Protein AF-A0A413FLZ4-F1 (afdb_monomer)

Foldseek 3Di:
DAEAEDAAPPCCVPPNGLPLLVVLSVLLRVLCVPPDFAPAAAYEAEHEHQDDPVCVVVPVDDWDWDADDRNNYIYTYHYFPNVCCNPWASLSVNVSSLVSVLVSQVVSVPVSVGNSVVVVVSSCQQQDVFDFAGAQWKKWAALPQLCWIWIKHFNDADDFKTKIWTWPDTHNDYDALVCSVVIAFDFDDPQPGDRHTHMEMERDRTHFPRIDTRDGDHDNDDDDDPHYDHDDDSCVSVVRRVLRVPDDPVLSVVSNVQLPDQDWDQFLNDIDGLLDAEAEPVRCVSNVLDDQCVSNSNHQEYAYEEQNQCVLVNQQPPLNNAEYEYYHNVDQEAANERHNYAYYADEQVNHQEYEDYANHAEDEYEHQHDQNHAYHYPLVDAHAYEYECLHHDPVSCQVNLASHHYAEYHYEAAAEDELLSCCVRHLAHQYYAYAYLQHEYPPLLSNLSNQNHAEYYYHNYENDALVSLVSVVSRPRHAYYYYYQYAQRNLVNCCVVCVNHHSYDYHFNHAYPVNCVLPVPPLLSNLCRDPLRDNVLSVLLSVLLVVLLVQLLVDDDPVSLLVSLLVLLVSVQVSCVVRVNSCDPVNVVSSLVSQLVSCVPRPVVNHPQDSVNSSVSSVVRHDPD

Sequence (625 aa):
MELNVNSPAYFTQQFGVDDEVYRMCWETREFLRDKEYSEVLRVIGILPVAAPEELFENGTWSEKVRFLNHQAVAAVRVKLDYERYRDGSSTTRVHMMREAILQAGKRVKTRGKFAYGDFERDLHGFWGDSPVPVVGGVYSMYVEELGKYGAYQVLEAGRDSVLYVVLDCLDDEPPKREELDGLKPLCQERFRYHRRPDMKYISSGRIPRDYTLIGVCPPVINSRCSVFAGDWQDGREYVYEHSWSQGDSQQRAEYKQFINSGDSVRVGGEYFRKNYGGLNMHLYRAAGGNLPVSLFPCLTFVEIEGPCPEVVGWIKGRSLIRTFRWKAPETEVLDFRGTGLCFLELDGTGVKKIFLPDGVQRLSLSGVPDPELQIAGPLERELDIELSLDSSGFEDWGTAMAGLRVRRLRLTGVRELDLAAVAGLFGEITVLSIQGMPGFLVNFEGLKQMKRLRTLSFGDLFGYGEKETEVLERLPELRQLWMDSVPREAGMAVKKRFKNRLDSLEVRKLRALEWMKENLDNPFRHWDGSDFVPRAAFKSASAQYVKTKKRLRQARVKDEIESTVRDYGECFNRLNRKYEDFIETVEREDVFRALEQLYREELEGKSSVDLEEFLGILDDVRDDW

Radius of gyration: 29.95 Å; Cα contacts (8 Å, |Δi|>4): 1228; chains: 1; bounding box: 70×62×84 Å

Structure (mmCIF, N/CA/C/O backbone):
data_AF-A0A413FLZ4-F1
#
_entry.id   AF-A0A413FLZ4-F1
#
loop_
_atom_site.group_PDB
_atom_site.id
_atom_site.type_symbol
_atom_site.label_atom_id
_atom_site.label_alt_id
_atom_site.label_comp_id
_atom_site.label_asym_id
_atom_site.label_entity_id
_atom_site.label_seq_id
_atom_site.pdbx_PDB_ins_code
_atom_site.Cartn_x
_atom_site.Cartn_y
_atom_site.Cartn_z
_atom_site.occupancy
_atom_site.B_iso_or_equiv
_atom_site.auth_seq_id
_atom_site.auth_comp_id
_atom_site.auth_asym_id
_atom_site.auth_atom_id
_atom_site.pdbx_PDB_model_num
ATOM 1 N N . MET A 1 1 ? -20.448 22.124 27.076 1.00 93.38 1 MET A N 1
ATOM 2 C CA . MET A 1 1 ? -20.824 21.252 28.211 1.00 93.38 1 MET A CA 1
ATOM 3 C C . MET A 1 1 ? -19.555 20.958 28.972 1.00 93.38 1 MET A C 1
ATOM 5 O O . MET A 1 1 ? -18.579 20.541 28.362 1.00 93.38 1 MET A O 1
ATOM 9 N N . GLU A 1 2 ? -19.531 21.195 30.278 1.00 94.56 2 GLU A N 1
ATOM 10 C CA . GLU A 1 2 ? -18.328 20.951 31.072 1.00 94.56 2 GLU A CA 1
ATOM 11 C C . GLU A 1 2 ? -18.325 19.515 31.610 1.00 94.56 2 GLU A C 1
ATOM 13 O O . GLU A 1 2 ? -19.176 19.134 32.416 1.00 94.56 2 GLU A O 1
ATOM 18 N N . LEU A 1 3 ? -17.366 18.707 31.158 1.00 96.25 3 LEU A N 1
ATOM 19 C CA . LEU A 1 3 ? -17.165 17.342 31.637 1.00 96.25 3 LEU A CA 1
ATOM 20 C C . 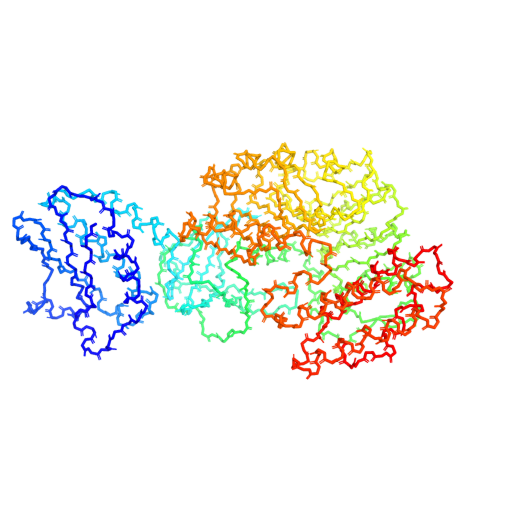LEU A 1 3 ? -15.930 17.290 32.542 1.00 96.25 3 LEU A C 1
ATOM 22 O O . LEU A 1 3 ? -14.823 17.582 32.098 1.00 96.25 3 LEU A O 1
ATOM 26 N N . ASN A 1 4 ? -16.116 16.872 33.791 1.00 95.06 4 ASN A N 1
ATOM 27 C CA . ASN A 1 4 ? -15.042 16.724 34.770 1.00 95.06 4 ASN A CA 1
ATOM 28 C C . ASN A 1 4 ? -14.947 15.257 35.194 1.00 95.06 4 ASN A C 1
ATOM 30 O O . ASN A 1 4 ? -15.757 14.791 35.990 1.00 95.06 4 ASN A O 1
ATOM 34 N N . VAL A 1 5 ? -13.975 14.521 34.655 1.00 94.94 5 VAL A N 1
ATOM 35 C CA . VAL A 1 5 ? -13.764 13.099 34.964 1.00 94.94 5 VAL A CA 1
ATOM 36 C C . VAL A 1 5 ? -12.555 12.956 35.880 1.00 94.94 5 VAL A C 1
ATOM 38 O O . VAL A 1 5 ? -11.453 13.359 35.520 1.00 94.94 5 VAL A O 1
ATOM 41 N N . ASN A 1 6 ? -12.764 12.393 37.067 1.00 92.00 6 ASN A N 1
ATOM 42 C CA . ASN A 1 6 ? -11.680 12.072 37.992 1.00 92.00 6 ASN A CA 1
ATOM 43 C C . ASN A 1 6 ? -11.007 10.752 37.603 1.00 92.00 6 ASN A C 1
ATOM 45 O O . ASN A 1 6 ? -11.645 9.873 37.020 1.00 92.00 6 ASN A O 1
ATOM 49 N N . SER A 1 7 ? -9.748 10.572 38.008 1.00 88.00 7 SER A N 1
ATOM 50 C CA . SER A 1 7 ? -9.109 9.255 37.966 1.00 88.00 7 SER A CA 1
ATOM 51 C C . SER A 1 7 ? -9.900 8.248 38.819 1.00 88.00 7 SER A C 1
ATOM 53 O O . SER A 1 7 ? -10.482 8.650 39.837 1.00 88.00 7 SER A O 1
ATOM 55 N N . PRO A 1 8 ? -9.942 6.957 38.441 1.00 91.06 8 PRO A N 1
ATOM 56 C CA . PRO A 1 8 ? -10.700 5.956 39.181 1.00 91.06 8 PRO A CA 1
ATOM 57 C C . PRO A 1 8 ? -10.296 5.885 40.653 1.00 91.06 8 PRO A C 1
ATOM 59 O O . PRO A 1 8 ? -9.151 5.587 41.003 1.00 91.06 8 PRO A O 1
ATOM 62 N N . ALA A 1 9 ? -11.266 6.148 41.527 1.00 85.75 9 ALA A N 1
ATOM 63 C CA . ALA A 1 9 ? -11.084 6.055 42.965 1.00 85.75 9 ALA A CA 1
ATOM 64 C C . ALA A 1 9 ? -10.689 4.629 43.371 1.00 85.75 9 ALA A C 1
ATOM 66 O O . ALA A 1 9 ? -11.015 3.669 42.672 1.00 85.75 9 ALA A O 1
ATOM 67 N N . TYR A 1 10 ? -10.027 4.511 44.525 1.00 91.44 10 TYR A N 1
ATOM 68 C CA . TYR A 1 10 ? -9.358 3.301 45.013 1.00 91.44 10 TYR A CA 1
ATOM 69 C C . TYR A 1 10 ? -8.155 2.886 44.156 1.00 91.44 10 TYR A C 1
ATOM 71 O O . TYR A 1 10 ? -7.034 2.991 44.643 1.00 91.44 10 TYR A O 1
ATOM 79 N N . PHE A 1 11 ? -8.343 2.518 42.884 1.00 91.25 11 PHE A N 1
ATOM 80 C CA . PHE A 1 11 ? -7.243 2.093 42.007 1.00 91.25 11 PHE A CA 1
ATOM 81 C C . PHE A 1 11 ? -6.107 3.122 41.952 1.00 91.25 11 PHE A C 1
ATOM 83 O O . PHE A 1 11 ? -4.957 2.782 42.219 1.00 91.25 11 PHE A O 1
ATOM 90 N N . THR A 1 12 ? -6.415 4.398 41.698 1.00 88.81 12 THR A N 1
ATOM 91 C CA . THR A 1 12 ? -5.381 5.439 41.597 1.00 88.81 12 THR A CA 1
ATOM 92 C C . THR A 1 12 ? -4.619 5.672 42.900 1.00 88.81 12 THR A C 1
ATOM 94 O O . THR A 1 12 ? -3.453 6.051 42.865 1.00 88.81 12 THR A O 1
ATOM 97 N N . GLN A 1 13 ? -5.238 5.415 44.054 1.00 88.31 13 GLN A N 1
ATOM 98 C CA . GLN A 1 13 ? -4.551 5.521 45.345 1.00 88.31 13 GLN A CA 1
ATOM 99 C C . GLN A 1 13 ? -3.530 4.396 45.545 1.00 88.31 13 GLN A C 1
ATOM 101 O O . GLN A 1 13 ? -2.548 4.598 46.250 1.00 88.31 13 GLN A O 1
ATOM 106 N N . GLN A 1 14 ? -3.765 3.233 44.933 1.00 88.31 14 GLN A N 1
ATOM 107 C CA . GLN A 1 14 ? -2.905 2.057 45.057 1.00 88.31 14 GLN A CA 1
ATOM 108 C C . GLN A 1 14 ? -1.819 2.009 43.972 1.00 88.31 14 GLN A C 1
ATOM 110 O O . GLN A 1 14 ? -0.683 1.648 44.258 1.00 88.31 14 GLN A O 1
ATOM 115 N N . PHE A 1 15 ? -2.158 2.382 42.733 1.00 88.44 15 PHE A N 1
ATOM 116 C CA . PHE A 1 15 ? -1.319 2.142 41.550 1.00 88.44 15 PHE A CA 1
ATOM 117 C C . PHE A 1 15 ? -0.921 3.415 40.786 1.00 88.44 15 PHE A C 1
ATOM 119 O O . PHE A 1 15 ? -0.176 3.335 39.815 1.00 88.44 15 PHE A O 1
ATOM 126 N N . GLY A 1 16 ? -1.391 4.591 41.212 1.00 88.25 16 GLY A N 1
ATOM 127 C CA . GLY A 1 16 ? -1.118 5.860 40.537 1.00 88.25 16 GLY A CA 1
ATOM 128 C C . GLY A 1 16 ? -2.063 6.170 39.370 1.00 88.25 16 GLY A C 1
ATOM 129 O O . GLY A 1 16 ? -3.119 5.556 39.192 1.00 88.25 16 GLY A O 1
ATOM 130 N N . VAL A 1 17 ? -1.722 7.210 38.608 1.00 86.69 17 VAL A N 1
ATOM 131 C CA . VAL A 1 17 ? -2.521 7.684 37.468 1.00 86.69 17 VAL A CA 1
ATOM 132 C C . VAL A 1 17 ? -2.043 6.999 36.192 1.00 86.69 17 VAL A C 1
ATOM 134 O O . VAL A 1 17 ? -0.846 6.911 35.946 1.00 86.69 17 VAL A O 1
ATOM 137 N N . ASP A 1 18 ? -2.991 6.538 35.379 1.00 84.88 18 ASP A N 1
ATOM 138 C CA . ASP A 1 18 ? -2.716 6.082 34.019 1.00 84.88 18 ASP A CA 1
ATOM 139 C C . ASP A 1 18 ? -2.766 7.295 33.070 1.00 84.88 18 ASP A C 1
ATOM 141 O O . ASP A 1 18 ? -3.820 7.919 32.896 1.00 84.88 18 ASP A O 1
ATOM 145 N N . ASP A 1 19 ? -1.615 7.656 32.497 1.00 83.19 19 ASP A N 1
ATOM 146 C CA . ASP A 1 19 ? -1.460 8.848 31.654 1.00 83.19 19 ASP A CA 1
ATOM 147 C C . ASP A 1 19 ? -2.318 8.798 30.381 1.00 83.19 19 ASP A C 1
ATOM 149 O O . ASP A 1 19 ? -2.762 9.845 29.896 1.00 83.19 19 ASP A O 1
ATOM 153 N N . GLU A 1 20 ? -2.585 7.607 29.833 1.00 77.69 20 GLU A N 1
ATOM 154 C CA . GLU A 1 20 ? -3.438 7.459 28.649 1.00 77.69 20 GLU A CA 1
ATOM 155 C C . GLU A 1 20 ? -4.899 7.723 28.993 1.00 77.69 20 GLU A C 1
ATOM 157 O O . GLU A 1 20 ? -5.594 8.447 28.274 1.00 77.69 20 GLU A O 1
ATOM 162 N N . VAL A 1 21 ? -5.353 7.199 30.133 1.00 87.81 21 VAL A N 1
ATOM 163 C CA . VAL A 1 21 ? -6.700 7.459 30.653 1.00 87.81 21 VAL A CA 1
ATOM 164 C C . VAL A 1 21 ? -6.886 8.944 30.942 1.00 87.81 21 VAL A C 1
ATOM 166 O O . VAL A 1 21 ? -7.900 9.524 30.539 1.00 87.81 21 VAL A O 1
ATOM 169 N N . TYR A 1 22 ? -5.908 9.571 31.602 1.00 87.75 22 TYR A N 1
ATOM 170 C CA . TYR A 1 22 ? -5.938 11.002 31.894 1.00 87.75 22 TYR A CA 1
ATOM 171 C C . TYR A 1 22 ? -6.033 11.830 30.608 1.00 87.75 22 TYR A C 1
ATOM 173 O O . TYR A 1 22 ? -6.911 12.689 30.485 1.00 87.75 22 TYR A O 1
ATOM 181 N N . ARG A 1 23 ? -5.179 11.535 29.619 1.00 82.75 23 ARG A N 1
ATOM 182 C CA . ARG A 1 23 ? -5.172 12.230 28.327 1.00 82.75 23 ARG A CA 1
ATOM 183 C C . ARG A 1 23 ? -6.494 12.065 27.585 1.00 82.75 23 ARG A C 1
ATOM 185 O O . ARG A 1 23 ? -7.047 13.062 27.136 1.00 82.75 23 ARG A O 1
ATOM 192 N N . MET A 1 24 ? -7.037 10.849 27.514 1.00 89.69 24 MET A N 1
ATOM 193 C CA . MET A 1 24 ? -8.328 10.599 26.867 1.00 89.69 24 MET A CA 1
ATOM 194 C C . MET A 1 24 ? -9.462 11.389 27.533 1.00 89.69 24 MET A C 1
ATOM 196 O O . MET A 1 24 ? -10.275 12.006 26.840 1.00 89.69 24 MET A O 1
ATOM 200 N N . CYS A 1 25 ? -9.507 11.429 28.869 1.00 92.56 25 CYS A N 1
ATOM 201 C CA . CYS A 1 25 ? -10.508 12.209 29.598 1.00 92.56 25 CYS A CA 1
ATOM 202 C C . CYS A 1 25 ? -10.364 13.714 29.330 1.00 92.56 25 CYS A C 1
ATOM 204 O O . CYS A 1 25 ? -11.368 14.404 29.145 1.00 92.56 25 CYS A O 1
ATOM 206 N N . TRP A 1 26 ? -9.126 14.217 29.270 1.00 89.50 26 TRP A N 1
ATOM 207 C CA . TRP A 1 26 ? -8.838 15.614 28.950 1.00 89.50 26 TRP A CA 1
ATOM 208 C C . TRP A 1 26 ? -9.267 15.979 27.523 1.00 89.50 26 TRP A C 1
ATOM 210 O O . TRP A 1 26 ? -10.001 16.944 27.331 1.00 89.50 26 TRP A O 1
ATOM 220 N N . GLU A 1 27 ? -8.900 15.171 26.528 1.00 86.38 27 GLU A N 1
ATOM 221 C CA . GLU A 1 27 ? -9.298 15.385 25.131 1.00 86.38 27 GLU A CA 1
ATOM 222 C C . GLU A 1 27 ? -10.823 15.351 24.960 1.00 86.38 27 GLU A C 1
ATOM 224 O O . GLU A 1 27 ? -11.392 16.177 24.246 1.00 86.38 27 GLU A O 1
ATOM 229 N N . THR A 1 28 ? -11.495 14.433 25.662 1.00 91.00 28 THR A N 1
ATOM 230 C CA . THR A 1 28 ? -12.962 14.331 25.674 1.00 91.00 28 THR A CA 1
ATOM 231 C C . THR A 1 28 ? -13.602 15.584 26.265 1.00 91.00 28 THR A C 1
ATOM 233 O O . THR A 1 28 ? -14.571 16.108 25.715 1.00 91.00 28 THR A O 1
ATOM 236 N N . ARG A 1 29 ? -13.057 16.096 27.373 1.00 93.06 29 ARG A N 1
ATOM 237 C CA . ARG A 1 29 ? -13.513 17.349 27.982 1.00 93.06 29 ARG A CA 1
ATOM 238 C C . ARG A 1 29 ? -13.386 18.517 27.009 1.00 93.06 29 ARG A C 1
ATOM 240 O O . ARG A 1 29 ? -14.351 19.264 26.854 1.00 93.06 29 ARG A O 1
ATOM 247 N N . GLU A 1 30 ? -12.229 18.678 26.371 1.00 90.75 30 GLU A N 1
ATOM 248 C CA . GLU A 1 30 ? -12.008 19.786 25.437 1.00 90.75 30 GLU A CA 1
ATOM 249 C C . GLU A 1 30 ? -12.946 19.697 24.229 1.00 90.75 30 GLU A C 1
ATOM 251 O O . GLU A 1 30 ? -13.525 20.705 23.832 1.00 90.75 30 GLU A O 1
ATOM 256 N N . PHE A 1 31 ? -13.197 18.494 23.703 1.00 90.81 31 PHE A N 1
ATOM 257 C CA . PHE A 1 31 ? -14.154 18.292 22.612 1.00 90.81 31 PHE A CA 1
ATOM 258 C C . PHE A 1 31 ? -15.591 18.714 22.964 1.00 90.81 31 PHE A C 1
ATOM 260 O O . PHE A 1 31 ? -16.306 19.264 22.125 1.00 90.81 31 PHE A O 1
ATOM 267 N N . LEU A 1 32 ? -16.035 18.458 24.196 1.00 93.94 32 LEU A N 1
ATOM 268 C CA . LEU A 1 32 ? -17.404 18.753 24.634 1.00 93.94 32 LEU A CA 1
ATOM 269 C C . LEU A 1 32 ? -17.610 20.202 25.090 1.00 93.94 32 LEU A C 1
ATOM 271 O O . LEU A 1 32 ? -18.759 20.624 25.275 1.00 93.94 32 LEU A O 1
ATOM 275 N N . ARG A 1 33 ? -16.525 20.956 25.299 1.00 90.94 33 ARG A N 1
ATOM 276 C CA . ARG A 1 33 ? -16.537 22.275 25.942 1.00 90.94 33 ARG A CA 1
ATOM 277 C C . ARG A 1 33 ? -17.532 23.235 25.293 1.00 90.94 33 ARG A C 1
ATOM 279 O O . ARG A 1 33 ? -18.363 23.801 26.006 1.00 90.94 33 ARG A O 1
ATOM 286 N N . ASP A 1 34 ? -17.537 23.287 23.965 1.00 88.50 34 ASP A N 1
ATOM 287 C CA . ASP A 1 34 ? -18.352 24.217 23.171 1.00 88.50 34 ASP A CA 1
ATOM 288 C C . ASP A 1 34 ? -19.697 23.626 22.711 1.00 88.50 34 ASP A C 1
ATOM 290 O O . ASP A 1 34 ? -20.427 24.247 21.944 1.00 88.50 34 ASP A O 1
ATOM 294 N N . LYS A 1 35 ? -20.044 22.420 23.176 1.00 92.69 35 LYS A N 1
ATOM 295 C CA . LYS A 1 35 ? -21.278 21.718 22.793 1.00 92.69 35 LYS A CA 1
ATOM 296 C C . LYS A 1 35 ? -22.372 21.855 23.843 1.00 92.69 35 LYS A C 1
ATOM 298 O O . LYS A 1 35 ? -22.097 21.792 25.042 1.00 92.69 35 LYS A O 1
ATOM 303 N N . GLU A 1 36 ? -23.622 21.983 23.421 1.00 94.12 36 GLU A N 1
ATOM 304 C CA . GLU A 1 36 ? -24.771 22.090 24.321 1.00 94.12 36 GLU A CA 1
ATOM 305 C C . GLU A 1 36 ? -25.688 20.872 24.177 1.00 94.12 36 GLU A C 1
ATOM 307 O O . GLU A 1 36 ? -26.080 20.505 23.075 1.00 94.12 36 GLU A O 1
ATOM 312 N N . TYR A 1 37 ? -26.012 20.234 25.306 1.00 95.75 37 TYR A N 1
ATOM 313 C CA . TYR A 1 37 ? -26.855 19.028 25.354 1.00 95.75 37 TYR A CA 1
ATOM 314 C C . TYR A 1 37 ? -28.018 19.159 26.347 1.00 95.75 37 TYR A C 1
ATOM 316 O O . TYR A 1 37 ? -28.747 18.200 26.580 1.00 95.75 37 TYR A O 1
ATOM 324 N N . SER A 1 38 ? -28.163 20.302 27.013 1.00 94.56 38 SER A N 1
ATOM 325 C CA . SER A 1 38 ? -29.253 20.590 27.946 1.00 94.56 38 SER A CA 1
ATOM 326 C C . SER A 1 38 ? -29.300 22.089 28.197 1.00 94.56 38 SER A C 1
ATOM 328 O O . SER A 1 38 ? -28.262 22.697 28.435 1.00 94.56 38 SER A O 1
ATOM 330 N N . GLU A 1 39 ? -30.505 22.651 28.243 1.00 92.25 39 GLU A N 1
ATOM 331 C CA . GLU A 1 39 ? -30.732 24.049 28.636 1.00 92.25 39 GLU A CA 1
ATOM 332 C C . GLU A 1 39 ? -30.510 24.281 30.146 1.00 92.25 39 GLU A C 1
ATOM 334 O O . GLU A 1 39 ? -30.408 25.418 30.611 1.00 92.25 39 GLU A O 1
ATOM 339 N N . VAL A 1 40 ? -30.474 23.204 30.945 1.00 92.81 40 VAL A N 1
ATOM 340 C CA . VAL A 1 40 ? -30.409 23.263 32.415 1.00 92.81 40 VAL A CA 1
ATOM 341 C C . VAL A 1 40 ? -29.073 22.741 32.934 1.00 92.81 40 VAL A C 1
ATOM 343 O O . VAL A 1 40 ? -28.397 23.424 33.701 1.00 92.81 40 VAL A O 1
ATOM 346 N N . LEU A 1 41 ? -28.690 21.528 32.534 1.00 95.12 41 LEU A N 1
ATOM 347 C CA . LEU A 1 41 ? -27.482 20.859 33.007 1.00 95.12 41 LEU A CA 1
ATOM 348 C C . LEU A 1 41 ? -26.259 21.394 32.258 1.00 95.12 41 LEU A C 1
ATOM 350 O O . LEU A 1 41 ? -26.162 21.248 31.044 1.00 95.12 41 LEU A O 1
ATOM 354 N N . ARG A 1 42 ? -25.301 21.969 32.990 1.00 94.69 42 ARG A N 1
ATOM 355 C CA . ARG A 1 42 ? -24.090 22.586 32.422 1.00 94.69 42 ARG A CA 1
ATOM 356 C C . ARG A 1 42 ? -22.820 21.788 32.688 1.00 94.69 42 ARG A C 1
ATOM 358 O O . ARG A 1 42 ? -21.896 21.846 31.877 1.00 94.69 42 ARG A O 1
ATOM 365 N N . VAL A 1 43 ? -22.776 21.079 33.818 1.00 96.19 43 VAL A N 1
ATOM 366 C CA . VAL A 1 43 ? -21.589 20.353 34.286 1.00 96.19 43 VAL A CA 1
ATOM 367 C C . VAL A 1 43 ? -21.940 18.915 34.649 1.00 96.19 43 VAL A C 1
ATOM 369 O O . VAL A 1 43 ? -22.874 18.676 35.419 1.00 96.19 43 VAL A O 1
ATOM 372 N N . ILE A 1 44 ? -21.144 17.961 34.170 1.00 97.31 44 ILE A N 1
ATOM 373 C CA . ILE A 1 44 ? -21.173 16.565 34.614 1.00 97.31 44 ILE A CA 1
ATOM 374 C C . ILE A 1 44 ? -19.822 16.236 35.252 1.00 97.31 44 ILE A C 1
ATOM 376 O O . ILE A 1 44 ? -18.798 16.159 34.579 1.00 97.31 44 ILE A O 1
ATOM 380 N N . GLY A 1 45 ? -19.825 16.039 36.568 1.00 96.81 45 GLY A N 1
ATOM 381 C CA . GLY A 1 45 ? -18.708 15.487 37.322 1.00 96.81 45 GLY A CA 1
ATOM 382 C C . GLY A 1 45 ? -18.832 13.970 37.422 1.00 96.81 45 GLY A C 1
ATOM 383 O O . GLY A 1 45 ? -19.846 13.472 37.908 1.00 96.81 45 GLY A O 1
ATOM 384 N N . ILE A 1 46 ? -17.811 13.234 36.999 1.00 97.56 46 ILE A N 1
ATOM 385 C CA . ILE A 1 46 ? -17.771 11.772 37.012 1.00 97.56 46 ILE A CA 1
ATOM 386 C C . ILE A 1 46 ? -16.648 11.319 37.941 1.00 97.56 46 ILE A C 1
ATOM 388 O O . ILE A 1 46 ? -15.493 11.709 37.783 1.00 97.56 46 ILE A O 1
ATOM 392 N N . LEU A 1 47 ? -16.993 10.471 38.906 1.00 96.00 47 LEU A N 1
ATOM 393 C CA . LEU A 1 47 ? -16.054 9.738 39.744 1.00 96.00 47 LEU A CA 1
ATOM 394 C C . LEU A 1 47 ? -16.188 8.241 39.424 1.00 96.00 47 LEU A C 1
ATOM 396 O O . LEU A 1 47 ? -17.085 7.586 39.966 1.00 96.00 47 LEU A O 1
ATOM 400 N N . PRO A 1 48 ? -15.335 7.697 38.546 1.00 95.56 48 PRO A N 1
ATOM 401 C CA . PRO A 1 48 ? -15.229 6.259 38.372 1.00 95.56 48 PRO A CA 1
ATOM 402 C C . PRO A 1 48 ? -14.673 5.630 39.653 1.00 95.56 48 PRO A C 1
ATOM 404 O O . PRO A 1 48 ? -13.852 6.235 40.345 1.00 95.56 48 PRO A O 1
ATOM 407 N N . VAL A 1 49 ? -15.111 4.418 39.976 1.00 94.50 49 VAL A N 1
ATOM 408 C CA . VAL A 1 49 ? -14.648 3.669 41.147 1.00 94.50 49 VAL A CA 1
ATOM 409 C C . VAL A 1 49 ? -14.277 2.260 40.701 1.00 94.50 49 VAL A C 1
ATOM 411 O O . VAL A 1 49 ? -15.162 1.459 40.410 1.00 94.50 49 VAL A O 1
ATOM 414 N N . ALA A 1 50 ? -12.977 1.975 40.646 1.00 94.56 50 ALA A N 1
ATOM 415 C CA . ALA A 1 50 ? -12.435 0.639 40.415 1.00 94.56 50 ALA A CA 1
ATOM 416 C C . ALA A 1 50 ? -11.917 0.116 41.758 1.00 94.56 50 ALA A C 1
ATOM 418 O O . ALA A 1 50 ? -10.799 0.438 42.160 1.00 94.56 50 ALA A O 1
ATOM 419 N N . ALA A 1 51 ? -12.760 -0.631 42.471 1.00 93.50 51 ALA A N 1
ATOM 420 C CA . ALA A 1 51 ? -12.480 -1.161 43.804 1.00 93.50 51 ALA A CA 1
ATOM 421 C C . ALA A 1 51 ? -12.986 -2.612 43.934 1.00 93.50 51 ALA A C 1
ATOM 423 O O . ALA A 1 51 ? -13.979 -2.931 43.275 1.00 93.50 51 ALA A O 1
ATOM 424 N N . PRO A 1 52 ? -12.352 -3.459 44.770 1.00 93.06 52 PRO A N 1
ATOM 425 C CA . PRO A 1 52 ? -12.815 -4.817 45.044 1.00 93.06 52 PRO A CA 1
ATOM 426 C C . PRO A 1 52 ? -14.300 -4.870 45.406 1.00 93.06 52 PRO A C 1
ATOM 428 O O . PRO A 1 52 ? -14.826 -3.942 46.034 1.00 93.06 52 PRO A O 1
ATOM 431 N N . GLU A 1 53 ? -14.969 -5.951 45.008 1.00 90.00 53 GLU A N 1
ATOM 432 C CA . GLU A 1 53 ? -16.418 -6.112 45.164 1.00 90.00 53 GLU A CA 1
ATOM 433 C C . GLU A 1 53 ? -16.844 -6.004 46.633 1.00 90.00 53 GLU A C 1
ATOM 435 O O . GLU A 1 53 ? -17.841 -5.353 46.948 1.00 90.00 53 GLU A O 1
ATOM 440 N N . GLU A 1 54 ? -16.017 -6.508 47.550 1.00 91.19 54 GLU A N 1
ATOM 441 C CA . GLU A 1 54 ? -16.272 -6.497 48.991 1.00 91.19 54 GLU A CA 1
ATOM 442 C C . GLU A 1 54 ? -16.436 -5.069 49.538 1.00 91.19 54 GLU A C 1
ATOM 444 O O . GLU A 1 54 ? -17.157 -4.846 50.514 1.00 91.19 54 GLU A O 1
ATOM 449 N N . LEU A 1 55 ? -15.798 -4.071 48.907 1.00 91.19 55 LEU A N 1
ATOM 450 C CA . LEU A 1 55 ? -15.923 -2.660 49.290 1.00 91.19 55 LEU A CA 1
ATOM 451 C C . LEU A 1 55 ? -17.228 -2.015 48.807 1.00 91.19 55 LEU A C 1
ATOM 453 O O . LEU A 1 55 ? -17.633 -0.973 49.328 1.00 91.19 55 LEU A O 1
ATOM 457 N N . PHE A 1 56 ? -17.887 -2.600 47.811 1.00 90.31 56 PHE A N 1
ATOM 458 C CA . PHE A 1 56 ? -19.246 -2.219 47.440 1.00 90.31 56 PHE A CA 1
ATOM 459 C C . PHE A 1 56 ? -20.263 -2.928 48.334 1.00 90.31 56 PHE A C 1
ATOM 461 O O . PHE A 1 56 ? -21.197 -2.287 48.815 1.00 90.31 56 PHE A O 1
ATOM 468 N N . GLU A 1 57 ? -20.048 -4.212 48.626 1.00 88.94 57 GLU A N 1
ATOM 469 C CA . GLU A 1 57 ? -20.917 -5.009 49.501 1.00 88.94 57 GLU A CA 1
ATOM 470 C C . GLU A 1 57 ? -20.973 -4.459 50.931 1.00 88.94 57 GLU A C 1
ATOM 472 O O . GLU A 1 57 ? -22.046 -4.373 51.528 1.00 88.94 57 GLU A O 1
ATOM 477 N N . ASN A 1 58 ? -19.836 -4.008 51.469 1.00 89.94 58 ASN A N 1
ATOM 478 C CA . ASN A 1 58 ? -19.770 -3.407 52.803 1.00 89.94 58 ASN A CA 1
ATOM 479 C C . ASN A 1 58 ? -20.194 -1.921 52.845 1.00 89.94 58 ASN A C 1
ATOM 481 O O . ASN A 1 58 ? -20.136 -1.288 53.901 1.00 89.94 58 ASN A O 1
ATOM 485 N N . GLY A 1 59 ? -20.611 -1.351 51.708 1.00 86.50 59 GLY A N 1
ATOM 486 C CA . GLY A 1 59 ? -21.119 0.017 51.596 1.00 86.50 59 GLY A CA 1
ATOM 487 C C . GLY A 1 59 ? -20.062 1.127 51.595 1.00 86.50 59 GLY A C 1
ATOM 488 O O . GLY A 1 59 ? -20.435 2.305 51.567 1.00 86.50 59 GLY A O 1
ATOM 489 N N . THR A 1 60 ? -18.764 0.798 51.588 1.00 87.69 60 THR A N 1
ATOM 490 C CA . THR A 1 60 ? -17.679 1.793 51.473 1.00 87.69 60 THR A CA 1
ATOM 491 C C . THR A 1 60 ? -17.797 2.583 50.168 1.00 87.69 60 THR A C 1
ATOM 493 O O . THR A 1 60 ? -17.662 3.811 50.155 1.00 87.69 60 THR A O 1
ATOM 496 N N . TRP A 1 61 ? -18.123 1.894 49.072 1.00 87.88 61 TRP A N 1
ATOM 497 C CA . TRP A 1 61 ? -18.400 2.490 47.770 1.00 87.88 61 TRP A CA 1
ATOM 498 C C . TRP A 1 61 ? -19.821 2.193 47.295 1.00 87.88 61 TRP A C 1
ATOM 500 O O . TRP A 1 61 ? -20.431 1.186 47.630 1.00 87.88 61 TRP A O 1
ATOM 510 N N . SER A 1 62 ? -20.376 3.110 46.505 1.00 87.75 62 SER A N 1
ATOM 511 C CA . SER A 1 62 ? -21.689 2.942 45.883 1.00 87.75 62 SER A CA 1
ATOM 512 C C . SER A 1 62 ? -21.806 3.776 44.619 1.00 87.75 62 SER A C 1
ATOM 514 O O . SER A 1 62 ? -21.256 4.882 44.512 1.00 87.75 62 SER A O 1
ATOM 516 N N . GLU A 1 63 ? -22.577 3.256 43.673 1.00 91.06 63 GLU A N 1
ATOM 517 C CA . GLU A 1 63 ? -23.027 4.018 42.519 1.00 91.06 63 GLU A CA 1
ATOM 518 C C . GLU A 1 63 ? -24.045 5.070 42.957 1.00 91.06 63 GLU A C 1
ATOM 520 O O . GLU A 1 63 ? -24.941 4.808 43.762 1.00 91.06 63 GLU A O 1
ATOM 525 N N . LYS A 1 64 ? -23.897 6.303 42.469 1.00 92.94 64 LYS A N 1
ATOM 526 C CA . LYS A 1 64 ? -24.751 7.406 42.919 1.00 92.94 64 LYS A CA 1
ATOM 527 C C . LYS A 1 64 ? -24.817 8.518 41.892 1.00 92.94 64 LYS A C 1
ATOM 529 O O . LYS A 1 64 ? -23.803 8.888 41.319 1.00 92.94 64 LYS A O 1
ATOM 534 N N . VAL A 1 65 ? -25.992 9.117 41.739 1.00 95.00 65 VAL A N 1
ATOM 535 C CA . VAL A 1 65 ? -26.197 10.340 40.954 1.00 95.00 65 VAL A CA 1
ATOM 536 C C . VAL A 1 65 ? -26.738 11.413 41.890 1.00 95.00 65 VAL A C 1
ATOM 538 O O . VAL A 1 65 ? -27.708 11.178 42.613 1.00 95.00 65 VAL A O 1
ATOM 541 N N . ARG A 1 66 ? -26.119 12.594 41.909 1.00 94.12 66 ARG A N 1
ATOM 542 C CA . ARG A 1 66 ? -26.613 13.763 42.651 1.00 94.12 66 ARG A CA 1
ATOM 543 C C . ARG A 1 66 ? -26.714 14.956 41.718 1.00 94.12 66 ARG A C 1
ATOM 545 O O . ARG A 1 66 ? -25.772 15.235 40.991 1.00 94.12 66 ARG A O 1
ATOM 552 N N . PHE A 1 67 ? -27.827 15.674 41.794 1.00 93.69 67 PHE A N 1
ATOM 553 C CA . PHE A 1 67 ? -27.991 16.963 41.130 1.00 93.69 67 PHE A CA 1
ATOM 554 C C . PHE A 1 67 ? -27.794 18.074 42.157 1.00 93.69 67 PHE A C 1
ATOM 556 O O . PHE A 1 67 ? -28.354 18.014 43.251 1.00 93.69 67 PHE A O 1
ATOM 563 N N . LEU A 1 68 ? -26.983 19.061 41.803 1.00 90.81 68 LEU A N 1
ATOM 564 C CA . LEU A 1 68 ? -26.606 20.202 42.627 1.00 90.81 68 LEU A CA 1
ATOM 565 C C . LEU A 1 68 ? -26.935 21.495 41.875 1.00 90.81 68 LEU A C 1
ATOM 567 O O . LEU A 1 68 ? -27.189 21.467 40.670 1.00 90.81 68 LEU A O 1
ATOM 571 N N . ASN A 1 69 ? -26.932 22.617 42.599 1.00 88.38 69 ASN A N 1
ATOM 572 C CA . ASN A 1 69 ? -27.123 23.960 42.048 1.00 88.38 69 ASN A CA 1
ATOM 573 C C . ASN A 1 69 ? -28.327 24.054 41.090 1.00 88.38 69 ASN A C 1
ATOM 575 O O . ASN A 1 69 ? -28.168 24.289 39.896 1.00 88.38 69 ASN A O 1
ATOM 579 N N . HIS A 1 70 ? -29.528 23.767 41.600 1.00 88.94 70 HIS A N 1
ATOM 580 C CA . HIS A 1 70 ? -30.766 23.784 40.807 1.00 88.94 70 HIS A CA 1
ATOM 581 C C . HIS A 1 70 ? -30.703 22.933 39.519 1.00 88.94 70 HIS A C 1
ATOM 583 O O . HIS A 1 70 ? -31.236 23.325 38.491 1.00 88.94 70 HIS A O 1
ATOM 589 N N . GLN A 1 71 ? -30.073 21.751 39.593 1.00 88.81 71 GLN A N 1
ATOM 590 C CA . GLN A 1 71 ? -29.855 20.805 38.481 1.00 88.81 71 GLN A CA 1
ATOM 591 C C . GLN A 1 71 ? -28.792 21.219 37.451 1.00 88.81 71 GLN A C 1
ATOM 593 O O . GLN A 1 71 ? -28.539 20.451 36.525 1.00 88.81 71 GLN A O 1
ATOM 598 N N . ALA A 1 72 ? -28.110 22.353 37.638 1.00 91.75 72 ALA A N 1
ATOM 599 C CA . ALA A 1 72 ? -27.055 22.798 36.729 1.00 91.75 72 ALA A CA 1
ATOM 600 C C . ALA A 1 72 ? -25.789 21.927 36.777 1.00 91.75 72 ALA A C 1
ATOM 602 O O . ALA A 1 72 ? -24.996 21.946 35.835 1.00 91.75 72 ALA A O 1
ATOM 603 N N . VAL A 1 73 ? -25.597 21.155 37.851 1.00 95.56 73 VAL A N 1
ATOM 604 C CA . VAL A 1 73 ? -24.447 20.259 38.027 1.00 95.56 73 VAL A CA 1
ATOM 605 C C . VAL A 1 73 ? -24.930 18.860 38.389 1.00 95.56 73 VAL A C 1
ATOM 607 O O . VAL A 1 73 ? -25.716 18.697 39.325 1.00 95.56 73 VAL A O 1
ATOM 610 N N . ALA A 1 74 ? -24.419 17.842 37.703 1.00 96.81 74 ALA A N 1
ATOM 611 C CA . ALA A 1 74 ? -24.607 16.443 38.064 1.00 96.81 74 ALA A CA 1
ATOM 612 C C . ALA A 1 74 ? -23.283 15.833 38.531 1.00 96.81 74 ALA A C 1
ATOM 614 O O . ALA A 1 74 ? -22.280 15.923 37.837 1.00 96.81 74 ALA A O 1
ATOM 615 N N . ALA A 1 75 ? -23.281 15.191 39.696 1.00 95.88 75 ALA A N 1
ATOM 616 C CA . ALA A 1 75 ? -22.163 14.403 40.200 1.00 95.88 75 ALA A CA 1
ATOM 617 C C . ALA A 1 75 ? -22.535 12.918 40.151 1.00 95.88 75 ALA A C 1
ATOM 619 O O . ALA A 1 75 ? -23.471 12.485 40.833 1.00 95.88 75 ALA A O 1
ATOM 620 N N . VAL A 1 76 ? -21.809 12.147 39.348 1.00 96.75 76 VAL A N 1
ATOM 621 C CA . VAL A 1 76 ? -22.074 10.738 39.069 1.00 96.75 76 VAL A CA 1
ATOM 622 C C . VAL A 1 76 ? -20.910 9.886 39.556 1.00 96.75 76 VAL A C 1
ATOM 624 O O . VAL A 1 76 ? -19.765 10.116 39.188 1.00 96.75 76 VAL A O 1
ATOM 627 N N . ARG A 1 77 ? -21.207 8.876 40.371 1.00 96.19 77 ARG A N 1
ATOM 628 C CA . ARG A 1 77 ? -20.292 7.779 40.689 1.00 96.19 77 ARG A CA 1
ATOM 629 C C . ARG A 1 77 ? -20.649 6.576 39.836 1.00 96.19 77 ARG A C 1
ATOM 631 O O . ARG A 1 77 ? -21.813 6.163 39.846 1.00 96.19 77 ARG A O 1
ATOM 638 N N . VAL A 1 78 ? -19.664 6.046 39.121 1.00 95.38 78 VAL A N 1
ATOM 639 C CA . VAL A 1 78 ? -19.821 4.895 38.223 1.00 95.38 78 VAL A CA 1
ATOM 640 C C . VAL A 1 78 ? -18.885 3.790 38.683 1.00 95.38 78 VAL A C 1
ATOM 642 O O . VAL A 1 78 ? -17.698 4.039 38.887 1.00 95.38 78 VAL A O 1
ATOM 645 N N . LYS A 1 79 ? -19.420 2.587 38.875 1.00 94.25 79 LYS A N 1
ATOM 646 C CA . LYS A 1 79 ? -18.621 1.412 39.216 1.00 94.25 79 LYS A CA 1
ATOM 647 C C . LYS A 1 79 ? -17.906 0.881 37.973 1.00 94.25 79 LYS A C 1
ATOM 649 O O . LYS A 1 79 ? -18.499 0.805 36.900 1.00 94.25 79 LYS A O 1
ATOM 654 N N . LEU A 1 80 ? -16.643 0.509 38.141 1.00 93.06 80 LEU A N 1
ATOM 655 C CA . LEU A 1 80 ? -15.837 -0.210 37.161 1.00 93.06 80 LEU A CA 1
ATOM 656 C C . LEU A 1 80 ? -15.552 -1.623 37.679 1.00 93.06 80 LEU A C 1
ATOM 658 O O . LEU A 1 80 ? -15.458 -1.829 38.888 1.00 93.06 80 LEU A O 1
ATOM 662 N N . ASP A 1 81 ? -15.383 -2.576 36.765 1.00 90.56 81 ASP A N 1
ATOM 663 C CA . ASP A 1 81 ? -14.863 -3.908 37.087 1.00 90.56 81 ASP A CA 1
ATOM 664 C C . ASP A 1 81 ? -13.407 -3.777 37.557 1.00 90.56 81 ASP A C 1
ATOM 666 O O . ASP A 1 81 ? -12.537 -3.365 36.790 1.00 90.56 81 ASP A O 1
ATOM 670 N N . TYR A 1 82 ? -13.151 -4.051 38.835 1.00 92.19 82 TYR A N 1
ATOM 671 C CA . TYR A 1 82 ? -11.846 -3.799 39.436 1.00 92.19 82 TYR A CA 1
ATOM 672 C C . TYR A 1 82 ? -10.753 -4.716 38.901 1.00 92.19 82 TYR A C 1
ATOM 674 O O . TYR A 1 82 ? -9.688 -4.218 38.544 1.00 92.19 82 TYR A O 1
ATOM 682 N N . GLU A 1 83 ? -11.014 -6.018 38.813 1.00 87.81 83 GLU A N 1
ATOM 683 C CA . GLU A 1 83 ? -10.027 -7.000 38.359 1.00 87.81 83 GLU A CA 1
ATOM 684 C C . GLU A 1 83 ? -9.662 -6.725 36.897 1.00 87.81 83 GLU A C 1
ATOM 686 O O . GLU A 1 83 ? -8.486 -6.580 36.558 1.00 87.81 83 GLU A O 1
ATOM 691 N N . ARG A 1 84 ? -10.670 -6.487 36.046 1.00 83.31 84 ARG A N 1
ATOM 692 C CA . ARG A 1 84 ? -10.445 -6.126 34.641 1.00 83.31 84 ARG A CA 1
ATOM 693 C C . ARG A 1 84 ? -9.718 -4.791 34.483 1.00 83.31 84 ARG A C 1
ATOM 695 O O . ARG A 1 84 ? -8.891 -4.656 33.584 1.00 83.31 84 ARG A O 1
ATOM 702 N N . TYR A 1 85 ? -10.017 -3.796 35.320 1.00 88.75 85 TYR A N 1
ATOM 703 C CA . TYR A 1 85 ? -9.333 -2.502 35.262 1.00 88.75 85 TYR A CA 1
ATOM 704 C C . TYR A 1 85 ? -7.883 -2.601 35.757 1.00 88.75 85 TYR A C 1
ATOM 706 O O . TYR A 1 85 ? -6.990 -1.965 35.191 1.00 88.75 85 TYR A O 1
ATOM 714 N N . ARG A 1 86 ? -7.641 -3.404 36.800 1.00 90.12 86 ARG A N 1
ATOM 715 C CA . ARG A 1 86 ? -6.317 -3.614 37.390 1.00 90.12 86 ARG A CA 1
ATOM 716 C C . ARG A 1 86 ? -5.394 -4.334 36.419 1.00 90.12 86 ARG A C 1
ATOM 718 O O . ARG A 1 86 ? -4.323 -3.812 36.110 1.00 90.12 86 ARG A O 1
ATOM 725 N N . ASP A 1 87 ? -5.855 -5.467 35.906 1.00 82.38 87 ASP A N 1
ATOM 726 C CA . ASP A 1 87 ? -5.051 -6.377 35.089 1.00 82.38 87 ASP A CA 1
ATOM 727 C C . ASP A 1 87 ? -5.073 -6.002 33.597 1.00 82.38 87 ASP A C 1
ATOM 729 O O . ASP A 1 87 ? -4.273 -6.501 32.807 1.00 82.38 87 ASP A O 1
ATOM 733 N N . GLY A 1 88 ? -5.970 -5.095 33.198 1.00 72.06 88 GLY A N 1
ATOM 734 C CA . GLY A 1 88 ? -6.078 -4.597 31.832 1.00 72.06 88 GLY A CA 1
ATOM 735 C C . GLY A 1 88 ? -4.944 -3.651 31.423 1.00 72.06 88 GLY A C 1
ATOM 736 O O . GLY A 1 88 ? -4.404 -2.894 32.232 1.00 72.06 88 GLY A O 1
ATOM 737 N N . SER A 1 89 ? -4.633 -3.641 30.123 1.00 74.75 89 SER A N 1
ATOM 738 C CA . SER A 1 89 ? -3.746 -2.644 29.505 1.00 74.75 89 SER A CA 1
ATOM 739 C C . SER A 1 89 ? -4.315 -1.223 29.614 1.00 74.75 89 SER A C 1
ATOM 741 O O . SER A 1 89 ? -5.521 -1.039 29.804 1.00 74.75 89 SER A O 1
ATOM 743 N N . SER A 1 90 ? -3.479 -0.198 29.420 1.00 76.06 90 SER A N 1
ATOM 744 C CA . SER A 1 90 ? -3.929 1.206 29.370 1.00 76.06 90 SER A CA 1
ATOM 745 C C . SER A 1 90 ? -5.044 1.423 28.339 1.00 76.06 90 SER A C 1
ATOM 747 O O . SER A 1 90 ? -6.054 2.068 28.615 1.00 76.06 90 SER A O 1
ATOM 749 N N . THR A 1 91 ? -4.955 0.731 27.209 1.00 66.12 91 THR A N 1
ATOM 750 C CA . THR A 1 91 ? -5.960 0.653 26.145 1.00 66.12 91 THR A CA 1
ATOM 751 C C . THR A 1 91 ? -7.301 0.085 26.649 1.00 66.12 91 THR A C 1
ATOM 753 O O . THR A 1 91 ? -8.364 0.672 26.429 1.00 66.12 91 THR A O 1
ATOM 756 N N . THR A 1 92 ? -7.262 -1.010 27.419 1.00 75.31 92 THR A N 1
ATOM 757 C CA . THR A 1 92 ? -8.452 -1.596 28.068 1.00 75.31 92 THR A CA 1
ATOM 758 C C . THR A 1 92 ? -9.077 -0.619 29.066 1.00 75.31 92 THR A C 1
ATOM 760 O O . THR A 1 92 ? -10.292 -0.409 29.058 1.00 75.31 92 THR A O 1
ATOM 763 N N . ARG A 1 93 ? -8.251 0.034 29.891 1.00 86.50 93 ARG A N 1
ATOM 764 C CA . ARG A 1 93 ? -8.696 1.030 30.878 1.00 86.50 93 ARG A CA 1
ATOM 765 C C . ARG A 1 93 ? -9.347 2.243 30.216 1.00 86.50 93 ARG A C 1
ATOM 767 O O . ARG A 1 93 ? -10.392 2.700 30.680 1.00 86.50 93 ARG A O 1
ATOM 774 N N . VAL A 1 94 ? -8.792 2.725 29.102 1.00 84.50 94 VAL A N 1
ATOM 775 C CA . VAL A 1 94 ? -9.379 3.796 28.281 1.00 84.50 94 VAL A CA 1
ATOM 776 C C . VAL A 1 94 ? -10.781 3.415 27.810 1.00 84.50 94 VAL A C 1
ATOM 778 O O . VAL A 1 94 ? -11.708 4.211 27.962 1.00 84.50 94 VAL A O 1
ATOM 781 N N . HIS A 1 95 ? -10.970 2.201 27.286 1.00 81.00 95 HIS A N 1
ATOM 782 C CA . HIS A 1 95 ? -12.288 1.742 26.846 1.00 81.00 95 HIS A CA 1
ATOM 783 C C . HIS A 1 95 ? -13.294 1.686 28.007 1.00 81.00 95 HIS A C 1
ATOM 785 O O . HIS A 1 95 ? -14.389 2.236 27.900 1.00 81.00 95 HIS A O 1
ATOM 791 N N . MET A 1 96 ? -12.902 1.125 29.154 1.00 87.56 96 MET A N 1
ATOM 792 C CA . MET A 1 96 ? -13.754 1.094 30.352 1.00 87.56 96 MET A CA 1
ATOM 793 C C . MET A 1 96 ? -14.145 2.500 30.831 1.00 87.56 96 MET A C 1
ATOM 795 O O . MET A 1 96 ? -15.264 2.721 31.294 1.00 87.56 96 MET A O 1
ATOM 799 N N . MET A 1 97 ? -13.246 3.471 30.688 1.00 93.19 97 MET A N 1
ATOM 800 C CA . MET A 1 97 ? -13.511 4.865 31.037 1.00 93.19 97 MET A CA 1
ATOM 801 C C . MET A 1 97 ? -14.454 5.562 30.052 1.00 93.19 97 MET A C 1
ATOM 803 O O . MET A 1 97 ? -15.313 6.329 30.488 1.00 93.19 97 MET A O 1
ATOM 807 N N . ARG A 1 98 ? -14.361 5.269 28.749 1.00 90.56 98 ARG A N 1
ATOM 808 C CA . ARG A 1 98 ? -15.340 5.732 27.747 1.00 90.56 98 ARG A CA 1
ATOM 809 C C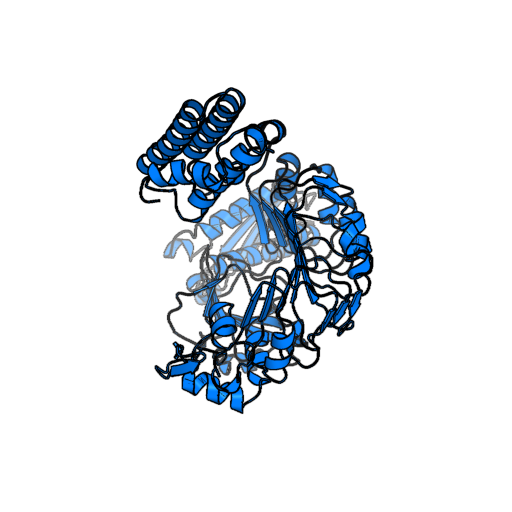 . ARG A 1 98 ? -16.744 5.225 28.077 1.00 90.56 98 ARG A C 1
ATOM 811 O O . ARG A 1 98 ? -17.680 6.022 28.144 1.00 90.56 98 ARG A O 1
ATOM 818 N N . GLU A 1 99 ? -16.867 3.937 28.397 1.00 88.56 99 GLU A N 1
ATOM 819 C CA . GLU A 1 99 ? -18.129 3.340 28.849 1.00 88.56 99 GLU A CA 1
ATOM 820 C C . GLU A 1 99 ? -18.657 4.028 30.111 1.00 88.56 99 GLU A C 1
ATOM 822 O O . GLU A 1 99 ? -19.831 4.388 30.179 1.00 88.56 99 GLU A O 1
ATOM 827 N N . ALA A 1 100 ? -17.799 4.307 31.097 1.00 93.88 100 ALA A N 1
ATOM 828 C CA . ALA A 1 100 ? -18.217 5.020 32.302 1.00 93.88 100 ALA A CA 1
ATOM 829 C C . ALA A 1 100 ? -18.750 6.435 32.012 1.00 93.88 100 ALA A C 1
ATOM 831 O O . ALA A 1 100 ? -19.716 6.869 32.648 1.00 93.88 100 ALA A O 1
ATOM 832 N N . ILE A 1 101 ? -18.167 7.144 31.040 1.00 95.81 101 ILE A N 1
ATOM 833 C CA . ILE A 1 101 ? -18.640 8.462 30.592 1.00 95.81 101 ILE A CA 1
ATOM 834 C C . ILE A 1 101 ? -20.026 8.356 29.943 1.00 95.81 101 ILE A C 1
ATOM 836 O O . ILE A 1 101 ? -20.924 9.129 30.296 1.00 95.81 101 ILE A O 1
ATOM 840 N N . LEU A 1 102 ? -20.238 7.375 29.061 1.00 93.62 102 LEU A N 1
ATOM 841 C CA . LEU A 1 102 ? -21.545 7.123 28.444 1.00 93.62 102 LEU A CA 1
ATOM 842 C C . LEU A 1 102 ? -22.593 6.738 29.496 1.00 93.62 102 LEU A C 1
ATOM 844 O O . LEU A 1 102 ? -23.670 7.336 29.554 1.00 93.62 102 LEU A O 1
ATOM 848 N N . GLN A 1 103 ? -22.256 5.828 30.414 1.00 93.00 103 GLN A N 1
ATOM 849 C CA . GLN A 1 103 ? -23.134 5.443 31.522 1.00 93.00 103 GLN A CA 1
ATOM 850 C C . GLN A 1 103 ? -23.509 6.641 32.398 1.00 93.00 103 GLN A C 1
ATOM 852 O O . GLN A 1 103 ? -24.669 6.780 32.798 1.00 93.00 103 GLN A O 1
ATOM 857 N N . ALA A 1 104 ? -22.567 7.545 32.675 1.00 95.81 104 ALA A N 1
ATOM 858 C CA . ALA A 1 104 ? -22.859 8.761 33.422 1.00 95.81 104 ALA A CA 1
ATOM 859 C C . ALA A 1 104 ? -23.828 9.685 32.672 1.00 95.81 104 ALA A C 1
ATOM 861 O O . ALA A 1 104 ? -24.815 10.128 33.265 1.00 95.81 104 ALA A O 1
ATOM 862 N N . GLY A 1 105 ? -23.604 9.915 31.373 1.00 94.12 105 GLY A N 1
ATOM 863 C CA . GLY A 1 105 ? -24.519 10.667 30.508 1.00 94.12 105 GLY A CA 1
ATOM 864 C C . GLY A 1 105 ? -25.931 10.070 30.502 1.00 94.12 105 GLY A C 1
ATOM 865 O O . GLY A 1 105 ? -26.928 10.775 30.688 1.00 94.12 105 GLY A O 1
ATOM 866 N N . LYS A 1 106 ? -26.027 8.742 30.388 1.00 93.75 106 LYS A N 1
ATOM 867 C CA . LYS A 1 106 ? -27.298 8.008 30.390 1.00 93.75 106 LYS A CA 1
ATOM 868 C C . LYS A 1 106 ? -28.048 8.177 31.709 1.00 93.75 106 LYS A C 1
ATOM 870 O O . LYS A 1 106 ? -29.258 8.405 31.713 1.00 93.75 106 LYS A O 1
ATOM 875 N N . ARG A 1 107 ? -27.327 8.132 32.833 1.00 94.81 107 ARG A N 1
ATOM 876 C CA . ARG A 1 107 ? -27.875 8.304 34.189 1.00 94.81 107 ARG A CA 1
ATOM 877 C C . ARG A 1 107 ? -28.401 9.712 34.465 1.00 94.81 107 ARG A C 1
ATOM 879 O O . ARG A 1 107 ? -29.277 9.867 35.317 1.00 94.81 107 ARG A O 1
ATOM 886 N N . VAL A 1 108 ? -27.904 10.731 33.763 1.00 94.50 108 VAL A N 1
ATOM 887 C CA . VAL A 1 108 ? -28.371 12.119 33.932 1.00 94.50 108 VAL A CA 1
ATOM 888 C C . VAL A 1 108 ? -29.444 12.533 32.922 1.00 94.50 108 VAL A C 1
ATOM 890 O O . VAL A 1 108 ? -30.091 13.557 33.142 1.00 94.50 108 VAL A O 1
ATOM 893 N N . LYS A 1 109 ? -29.702 11.713 31.888 1.00 92.06 109 LYS A N 1
ATOM 894 C CA . LYS A 1 109 ? -30.670 11.948 30.797 1.00 92.06 109 LYS A CA 1
ATOM 895 C C . LYS A 1 109 ? -31.992 12.557 31.272 1.00 92.06 109 LYS A C 1
ATOM 897 O O . LYS A 1 109 ? -32.338 13.670 30.887 1.00 92.06 109 LYS A O 1
ATOM 902 N N . THR A 1 110 ? -32.722 11.849 32.134 1.00 87.94 110 THR A N 1
ATOM 903 C CA . THR A 1 110 ? -34.095 12.228 32.507 1.00 87.94 110 THR A CA 1
ATOM 904 C C . THR A 1 110 ? -34.134 13.478 33.382 1.00 87.94 110 THR A C 1
ATOM 906 O O . THR A 1 110 ? -34.818 14.448 33.070 1.00 87.94 110 THR A O 1
ATOM 909 N N . ARG A 1 111 ? -33.392 13.475 34.494 1.00 87.38 111 ARG A N 1
ATOM 910 C CA . ARG A 1 111 ? -33.481 14.537 35.510 1.00 87.38 111 ARG A CA 1
ATOM 911 C C . ARG A 1 111 ? -32.673 15.787 35.151 1.00 87.38 111 ARG A C 1
ATOM 913 O O . ARG A 1 111 ? -32.988 16.857 35.653 1.00 87.38 111 ARG A O 1
ATOM 920 N N . GLY A 1 112 ? -31.677 15.659 34.277 1.00 87.62 112 GLY A N 1
ATOM 921 C CA . GLY A 1 112 ? -30.901 16.775 33.740 1.00 87.62 112 GLY A CA 1
ATOM 922 C C . GLY A 1 112 ? -31.456 17.362 32.443 1.00 87.62 112 GLY A C 1
ATOM 923 O O . GLY A 1 112 ? -30.803 18.235 31.879 1.00 87.62 112 GLY A O 1
ATOM 924 N N . LYS A 1 113 ? -32.606 16.875 31.940 1.00 89.94 113 LYS A N 1
ATOM 925 C CA . LYS A 1 113 ? -33.139 17.220 30.605 1.00 89.94 113 LYS A CA 1
ATOM 926 C C . LYS A 1 113 ? -32.055 17.129 29.520 1.00 89.94 113 LYS A C 1
ATOM 928 O O . LYS A 1 113 ? -31.873 18.042 28.725 1.00 89.94 113 LYS A O 1
ATOM 933 N N . PHE A 1 114 ? -31.266 16.062 29.575 1.00 94.38 114 PHE A N 1
ATOM 934 C CA . PHE A 1 114 ? -30.026 15.936 28.823 1.00 94.38 114 PHE A CA 1
ATOM 935 C C . PHE A 1 114 ? -30.247 15.111 27.553 1.00 94.38 114 PHE A C 1
ATOM 937 O O . PHE A 1 114 ? -30.742 13.981 27.615 1.00 94.38 114 PHE A O 1
ATOM 944 N N . ALA A 1 115 ? -29.871 15.678 26.409 1.00 93.50 115 ALA A N 1
ATOM 945 C CA . ALA A 1 115 ? -29.953 15.103 25.073 1.00 93.50 115 ALA A CA 1
ATOM 946 C C . ALA A 1 115 ? -28.909 13.988 24.892 1.00 93.50 115 ALA A C 1
ATOM 948 O O . ALA A 1 115 ? -27.930 14.114 24.161 1.00 93.50 115 ALA A O 1
ATOM 949 N N . TYR A 1 116 ? -29.120 12.872 25.595 1.00 93.31 116 TYR A N 1
ATOM 950 C CA . TYR A 1 116 ? -28.172 11.759 25.637 1.00 93.31 116 TYR A CA 1
ATOM 951 C C . TYR A 1 116 ? -27.847 11.186 24.252 1.00 93.31 116 TYR A C 1
ATOM 953 O O . TYR A 1 116 ? -26.699 10.849 24.016 1.00 93.31 116 TYR A O 1
ATOM 961 N N . GLY A 1 117 ? -28.822 11.102 23.338 1.00 81.31 117 GLY A N 1
ATOM 962 C CA . GLY A 1 117 ? -28.576 10.563 21.995 1.00 81.31 117 GLY A CA 1
ATOM 963 C C . GLY A 1 117 ? -27.599 11.415 21.180 1.00 81.31 117 GLY A C 1
ATOM 964 O O . GLY A 1 117 ? -26.755 10.870 20.477 1.00 81.31 117 GLY A O 1
ATOM 965 N N . ASP A 1 118 ? -27.665 12.743 21.317 1.00 88.50 118 ASP A N 1
ATOM 966 C CA . ASP A 1 118 ? -26.721 13.653 20.662 1.00 88.50 118 ASP A CA 1
ATOM 967 C C . ASP A 1 118 ? -25.336 13.578 21.308 1.00 88.50 118 ASP A C 1
ATOM 969 O O . ASP A 1 118 ? -24.333 13.514 20.606 1.00 88.50 118 ASP A O 1
ATOM 973 N N . PHE A 1 119 ? -25.283 13.509 22.641 1.00 91.88 119 PHE A N 1
ATOM 974 C CA . PHE A 1 119 ? -24.044 13.329 23.398 1.00 91.88 119 PHE A CA 1
ATOM 975 C C . PHE A 1 119 ? -23.329 12.014 23.065 1.00 91.88 119 PHE A C 1
ATOM 977 O O . PHE A 1 119 ? -22.124 12.011 22.830 1.00 91.88 119 PHE A O 1
ATOM 984 N N . GLU A 1 120 ? -24.069 10.907 23.032 1.00 86.81 120 GLU A N 1
ATOM 985 C CA . GLU A 1 120 ? -23.566 9.574 22.694 1.00 86.81 120 GLU A CA 1
ATOM 986 C C . GLU A 1 120 ? -23.037 9.551 21.258 1.00 86.81 120 GLU A C 1
ATOM 988 O O . GLU A 1 120 ? -21.884 9.184 21.040 1.00 86.81 120 GLU A O 1
ATOM 993 N N . ARG A 1 121 ? -23.821 10.042 20.288 1.00 78.25 121 ARG A N 1
ATOM 994 C CA . ARG A 1 121 ? -23.400 10.139 18.883 1.00 78.25 121 ARG A CA 1
ATOM 995 C C . ARG A 1 121 ? -22.137 10.985 18.715 1.00 78.25 121 ARG A C 1
ATOM 997 O O . ARG A 1 121 ? -21.222 10.583 18.002 1.00 78.25 121 ARG A O 1
ATOM 1004 N N . ASP A 1 122 ? -22.076 12.144 19.364 1.00 85.06 122 ASP A N 1
ATOM 1005 C CA . ASP A 1 122 ? -20.933 13.049 19.257 1.00 85.06 122 ASP A CA 1
ATOM 1006 C C . ASP A 1 122 ? -19.668 12.448 19.880 1.00 85.06 122 ASP A C 1
ATOM 1008 O O . ASP A 1 122 ? -18.579 12.616 19.329 1.00 85.06 122 ASP A O 1
ATOM 1012 N N . LEU A 1 123 ? -19.799 11.733 21.002 1.00 86.44 123 LEU A N 1
ATOM 1013 C CA . LEU A 1 123 ? -18.685 11.033 21.635 1.00 86.44 123 LEU A CA 1
ATOM 1014 C C . LEU A 1 123 ? -18.191 9.847 20.811 1.00 86.44 123 LEU A C 1
ATOM 1016 O O . LEU A 1 123 ? -16.983 9.726 20.635 1.00 86.44 123 LEU A O 1
ATOM 1020 N N . HIS A 1 124 ? -19.083 9.022 20.260 1.00 77.50 124 HIS A N 1
ATOM 1021 C CA . HIS A 1 124 ? -18.696 7.952 19.334 1.00 77.50 124 HIS A CA 1
ATOM 1022 C C . HIS A 1 124 ? -17.979 8.516 18.102 1.00 77.50 124 HIS A C 1
ATOM 1024 O O . HIS A 1 124 ? -16.873 8.083 17.780 1.00 77.50 124 HIS A O 1
ATOM 1030 N N . GLY A 1 125 ? -18.515 9.584 17.502 1.00 70.00 125 GLY A N 1
ATOM 1031 C CA . GLY A 1 125 ? -17.862 10.268 16.385 1.00 70.00 125 GLY A CA 1
ATOM 1032 C C . GLY A 1 125 ? -16.485 10.852 16.734 1.00 70.00 125 GLY A C 1
ATOM 1033 O O . GLY A 1 125 ? -15.586 10.849 15.894 1.00 70.00 125 GLY A O 1
ATOM 1034 N N . PHE A 1 126 ? -16.294 11.336 17.965 1.00 80.62 126 PHE A N 1
ATOM 1035 C CA . PHE A 1 126 ? -15.022 11.903 18.426 1.00 80.62 126 PHE A CA 1
ATOM 1036 C C . PHE A 1 126 ? -13.978 10.856 18.810 1.00 80.62 126 PHE A C 1
ATOM 1038 O O . PHE A 1 126 ? -12.791 11.008 18.508 1.00 80.62 126 PHE A O 1
ATOM 1045 N N . TRP A 1 127 ? -14.401 9.812 19.513 1.00 78.00 127 TRP A N 1
ATOM 1046 C CA . TRP A 1 127 ? -13.544 8.709 19.930 1.00 78.00 127 TRP A CA 1
ATOM 1047 C C . TRP A 1 127 ? -13.188 7.773 18.775 1.00 78.00 127 TRP A C 1
ATOM 1049 O O . TRP A 1 127 ? -12.150 7.105 18.853 1.00 78.00 127 TRP A O 1
ATOM 1059 N N . GLY A 1 128 ? -14.009 7.782 17.723 1.00 66.12 128 GLY A N 1
ATOM 1060 C CA . GLY A 1 128 ? -14.001 6.832 16.622 1.00 66.12 128 GLY A CA 1
ATOM 1061 C C . GLY A 1 128 ? -14.792 5.574 16.968 1.00 66.12 128 GLY A C 1
ATOM 1062 O O . GLY A 1 128 ? -14.748 5.105 18.106 1.00 66.12 128 GLY A O 1
ATOM 1063 N N . ASP A 1 129 ? -15.479 5.007 15.975 1.00 56.91 129 ASP A N 1
ATOM 1064 C CA . ASP A 1 129 ? -16.217 3.745 16.138 1.00 56.91 129 ASP A CA 1
ATOM 1065 C C . ASP A 1 129 ? -15.301 2.513 16.063 1.00 56.91 129 ASP A C 1
ATOM 1067 O O . ASP A 1 129 ? -15.734 1.399 16.344 1.00 56.91 129 ASP A O 1
ATOM 1071 N N . SER A 1 130 ? -14.036 2.698 15.667 1.00 61.50 130 SER A N 1
ATOM 1072 C CA . SER A 1 130 ? -13.054 1.621 15.556 1.00 61.50 130 SER A CA 1
ATOM 1073 C C . SER A 1 130 ? -12.798 1.022 16.947 1.00 61.50 130 SER A C 1
ATOM 1075 O O . SER A 1 130 ? -12.383 1.758 17.856 1.00 61.50 130 SER A O 1
ATOM 1077 N N . PRO A 1 131 ? -13.041 -0.286 17.148 1.00 66.06 131 PRO A N 1
ATOM 1078 C CA . PRO A 1 131 ? -12.863 -0.900 18.449 1.00 66.06 131 PRO A CA 1
ATOM 1079 C C . PRO A 1 131 ? -11.423 -0.778 18.939 1.00 66.06 131 PRO A C 1
ATOM 1081 O O . PRO A 1 131 ? -10.456 -0.742 18.177 1.00 66.06 131 PRO A O 1
ATOM 1084 N N . VAL A 1 132 ? -11.286 -0.730 20.253 1.00 71.62 132 VAL A N 1
ATOM 1085 C CA . VAL A 1 132 ? -9.993 -0.745 20.920 1.00 71.62 132 VAL A CA 1
ATOM 1086 C C . VAL A 1 132 ? -9.557 -2.213 21.080 1.00 71.62 132 VAL A C 1
ATOM 1088 O O . VAL A 1 132 ? -10.393 -3.032 21.477 1.00 71.62 132 VAL A O 1
ATOM 1091 N N . PRO A 1 133 ? -8.300 -2.585 20.767 1.00 79.06 133 PRO A N 1
ATOM 1092 C CA . PRO A 1 133 ? -7.824 -3.957 20.901 1.00 79.06 133 PRO A CA 1
ATOM 1093 C C . PRO A 1 133 ? -7.857 -4.396 22.369 1.00 79.06 133 PRO A C 1
ATOM 1095 O O . PRO A 1 133 ? -7.327 -3.719 23.252 1.00 79.06 133 PRO A O 1
ATOM 1098 N N . VAL A 1 134 ? -8.481 -5.544 22.626 1.00 81.94 134 VAL A N 1
ATOM 1099 C CA . VAL A 1 134 ? -8.565 -6.178 23.946 1.00 81.94 134 VAL A CA 1
ATOM 1100 C C . VAL A 1 134 ? -7.608 -7.360 23.974 1.00 81.94 134 VAL A C 1
ATOM 1102 O O . VAL A 1 134 ? -7.734 -8.257 23.148 1.00 81.94 134 VAL A O 1
ATOM 1105 N N . VAL A 1 135 ? -6.676 -7.389 24.930 1.00 86.12 135 VAL A N 1
ATOM 1106 C CA . VAL A 1 135 ? -5.773 -8.538 25.128 1.00 86.12 135 VAL A CA 1
ATOM 1107 C C . VAL A 1 135 ? -6.588 -9.803 25.420 1.00 86.12 135 VAL A C 1
ATOM 1109 O O . VAL A 1 135 ? -7.500 -9.778 26.243 1.00 86.12 135 VAL A O 1
ATOM 1112 N N . GLY A 1 136 ? -6.284 -10.892 24.711 1.00 88.94 136 GLY A N 1
ATOM 1113 C CA . GLY A 1 136 ? -7.052 -12.143 24.710 1.00 88.94 136 GLY A CA 1
ATOM 1114 C C . GLY A 1 136 ? -8.325 -12.102 23.854 1.00 88.94 136 GLY A C 1
ATOM 1115 O O . GLY A 1 136 ? -8.996 -13.122 23.703 1.00 88.94 136 GLY A O 1
ATOM 1116 N N . GLY A 1 137 ? -8.677 -10.943 23.292 1.00 89.88 137 GLY A N 1
ATOM 1117 C CA . GLY A 1 137 ? -9.855 -10.764 22.451 1.00 89.88 137 GLY A CA 1
ATOM 1118 C C . GLY A 1 137 ? -9.725 -11.494 21.117 1.00 89.88 137 GLY A C 1
ATOM 1119 O O . GLY A 1 137 ? -8.715 -11.353 20.426 1.00 89.88 137 GLY A O 1
ATOM 1120 N N . VAL A 1 138 ? -10.765 -12.243 20.754 1.00 94.31 138 VAL A N 1
ATOM 1121 C CA . VAL A 1 138 ? -10.908 -12.920 19.462 1.00 94.31 138 VAL A CA 1
ATOM 1122 C C . VAL A 1 138 ? -11.832 -12.104 18.573 1.00 94.31 138 VAL A C 1
ATOM 1124 O O . VAL A 1 138 ? -13.006 -11.907 18.891 1.00 94.31 138 VAL A O 1
ATOM 1127 N N . TYR A 1 139 ? -11.292 -11.638 17.454 1.00 93.19 139 TYR A N 1
ATOM 1128 C CA . TYR A 1 139 ? -11.981 -10.795 16.493 1.00 93.19 139 TYR A CA 1
ATOM 1129 C C . TYR A 1 139 ? -12.158 -11.548 15.181 1.00 93.19 139 TYR A C 1
ATOM 1131 O O . TYR A 1 139 ? -11.174 -11.979 14.580 1.00 93.19 139 TYR A O 1
ATOM 1139 N N . SER A 1 140 ? -13.403 -11.694 14.735 1.00 93.50 140 SER A N 1
ATOM 1140 C CA . SER A 1 140 ? -13.721 -12.281 13.436 1.00 93.50 140 SER A CA 1
ATOM 1141 C C . SER A 1 140 ? -13.868 -11.201 12.373 1.00 93.50 140 SER A C 1
ATOM 1143 O O . SER A 1 140 ? -14.384 -10.125 12.662 1.00 93.50 140 SER A O 1
ATOM 1145 N N . MET A 1 141 ? -13.436 -11.494 11.151 1.00 93.12 141 MET A N 1
ATOM 1146 C CA . MET A 1 141 ? -13.681 -10.671 9.967 1.00 93.12 141 MET A CA 1
ATOM 1147 C C . MET A 1 141 ? -14.179 -11.548 8.815 1.00 93.12 141 MET A C 1
ATOM 1149 O O . MET A 1 141 ? -14.198 -12.776 8.930 1.00 93.12 141 MET A O 1
ATOM 1153 N N . TYR A 1 142 ? -14.592 -10.930 7.713 1.00 91.19 142 TYR A N 1
ATOM 1154 C CA . TYR A 1 142 ? -15.004 -11.634 6.501 1.00 91.19 142 TYR A CA 1
ATOM 1155 C C . TYR A 1 142 ? -13.907 -11.545 5.433 1.00 91.19 142 TYR A C 1
ATOM 1157 O O . TYR A 1 142 ? -13.527 -10.451 5.018 1.00 91.19 142 TYR A O 1
ATOM 1165 N N . VAL A 1 143 ? -13.406 -12.696 4.981 1.00 91.25 143 VAL A N 1
ATOM 1166 C CA . VAL A 1 143 ? -12.461 -12.818 3.867 1.00 91.25 143 VAL A CA 1
ATOM 1167 C C . VAL A 1 143 ? -13.260 -12.752 2.571 1.00 91.25 143 VAL A C 1
ATOM 1169 O O . VAL A 1 143 ? -13.715 -13.778 2.061 1.00 91.25 143 VAL A O 1
ATOM 1172 N N . GLU A 1 144 ? -13.436 -11.545 2.030 1.00 83.69 144 GLU A N 1
ATOM 1173 C CA . GLU A 1 144 ? -14.241 -11.307 0.819 1.00 83.69 144 GLU A CA 1
ATOM 1174 C C . GLU A 1 144 ? -13.839 -12.234 -0.342 1.00 83.69 144 GLU A C 1
ATOM 1176 O O . GLU A 1 144 ? -14.694 -12.787 -1.027 1.00 83.69 144 GLU A O 1
ATOM 1181 N N . GLU A 1 145 ? -12.536 -12.471 -0.510 1.00 81.06 145 GLU A N 1
ATOM 1182 C CA . GLU A 1 145 ? -11.958 -13.274 -1.596 1.00 81.06 145 GLU A CA 1
ATOM 1183 C C . GLU A 1 145 ? -12.290 -14.774 -1.510 1.00 81.06 145 GLU A C 1
ATOM 1185 O O . GLU A 1 145 ? -12.250 -15.466 -2.529 1.00 81.06 145 GLU A O 1
ATOM 1190 N N . LEU A 1 146 ? -12.613 -15.283 -0.316 1.00 87.88 146 LEU A N 1
ATOM 1191 C CA . LEU A 1 146 ? -13.005 -16.682 -0.096 1.00 87.88 146 LEU A CA 1
ATOM 1192 C C . LEU A 1 146 ? -14.489 -16.841 0.236 1.00 87.88 146 LEU A C 1
ATOM 1194 O O . LEU A 1 146 ? -14.974 -17.968 0.263 1.00 87.88 146 LEU A O 1
ATOM 1198 N N . GLY A 1 147 ? -15.195 -15.740 0.493 1.00 89.25 147 GLY A N 1
ATOM 1199 C CA . GLY A 1 147 ? -16.589 -15.758 0.915 1.00 89.25 147 GLY A CA 1
ATOM 1200 C C . GLY A 1 147 ? -16.807 -16.384 2.296 1.00 89.25 147 GLY A C 1
ATOM 1201 O O . GLY A 1 147 ? -17.832 -17.018 2.516 1.00 89.25 147 GLY A O 1
ATOM 1202 N N . LYS A 1 148 ? -15.820 -16.272 3.197 1.00 94.88 148 LYS A N 1
ATOM 1203 C CA . LYS A 1 148 ? -15.784 -16.982 4.487 1.00 94.88 148 LYS A CA 1
ATOM 1204 C C . LYS A 1 148 ? -15.318 -16.094 5.629 1.00 94.88 148 LYS A C 1
ATOM 1206 O O . LYS A 1 148 ? -14.588 -15.132 5.415 1.00 94.88 148 LYS A O 1
ATOM 1211 N N . TYR A 1 149 ? -15.678 -16.452 6.851 1.00 95.56 149 TYR A N 1
ATOM 1212 C CA . TYR A 1 149 ? -15.211 -15.815 8.071 1.00 95.56 149 TYR A CA 1
ATOM 1213 C C . TYR A 1 149 ? -13.921 -16.446 8.572 1.00 95.56 149 TYR A C 1
ATOM 1215 O O . TYR A 1 149 ? -13.805 -17.663 8.684 1.00 95.56 149 TYR A O 1
ATOM 1223 N N . GLY A 1 150 ? -12.973 -15.585 8.921 1.00 95.69 150 GLY A N 1
ATOM 1224 C CA . GLY A 1 150 ? -11.772 -15.941 9.668 1.00 95.69 150 GLY A CA 1
ATOM 1225 C C . GLY A 1 150 ? -11.694 -15.154 10.968 1.00 95.69 150 GLY A C 1
ATOM 1226 O O . GLY A 1 150 ? -12.529 -14.281 11.228 1.00 95.69 150 GLY A O 1
ATOM 1227 N N . ALA A 1 151 ? -10.697 -15.442 11.799 1.00 95.75 151 ALA A N 1
ATOM 1228 C CA . ALA A 1 151 ? -10.500 -14.730 13.054 1.00 95.75 151 ALA A CA 1
ATOM 1229 C C . ALA A 1 151 ? -9.029 -14.559 13.438 1.00 95.75 151 ALA A C 1
ATOM 1231 O O . ALA A 1 151 ? -8.125 -15.230 12.935 1.00 95.75 151 ALA A O 1
ATOM 1232 N N . TYR A 1 152 ? -8.817 -13.622 14.354 1.00 94.88 152 TYR A N 1
ATOM 1233 C CA . TYR A 1 152 ? -7.525 -13.253 14.909 1.00 94.88 152 TYR A CA 1
ATOM 1234 C C . TYR A 1 152 ? -7.665 -13.112 16.426 1.00 94.88 152 TYR A C 1
ATOM 1236 O O . TYR A 1 152 ? -8.677 -12.595 16.903 1.00 94.88 152 TYR A O 1
ATOM 1244 N N . GLN A 1 153 ? -6.656 -13.531 17.188 1.00 94.88 153 GLN A N 1
ATOM 1245 C CA . GLN A 1 153 ? -6.586 -13.257 18.625 1.00 94.88 153 GLN A CA 1
ATOM 1246 C C . GLN A 1 153 ? -5.527 -12.195 18.902 1.00 94.88 153 GLN A C 1
ATOM 1248 O O . GLN A 1 153 ? -4.383 -12.328 18.468 1.00 94.88 153 GLN A O 1
ATOM 1253 N N . VAL A 1 154 ? -5.891 -11.165 19.664 1.00 93.00 154 VAL A N 1
ATOM 1254 C CA . VAL A 1 154 ? -4.942 -10.179 20.191 1.00 93.00 154 VAL A CA 1
ATOM 1255 C C . VAL A 1 154 ? -4.184 -10.796 21.363 1.00 93.00 154 VAL A C 1
ATOM 1257 O O . VAL A 1 154 ? -4.782 -11.170 22.370 1.00 93.00 154 VAL A O 1
ATOM 1260 N N . LEU A 1 155 ? -2.863 -10.879 21.248 1.00 92.50 155 LEU A N 1
ATOM 1261 C CA . LEU A 1 155 ? -1.979 -11.446 22.269 1.00 92.50 155 LEU A CA 1
ATOM 1262 C C . LEU A 1 155 ? -1.370 -10.363 23.160 1.00 92.50 155 LEU A C 1
ATOM 1264 O O . LEU A 1 155 ? -1.257 -10.548 24.367 1.00 92.50 155 LEU A O 1
ATOM 1268 N N . GLU A 1 156 ? -1.020 -9.219 22.573 1.00 89.31 156 GLU A N 1
ATOM 1269 C CA . GLU A 1 156 ? -0.493 -8.051 23.281 1.00 89.31 156 GLU A CA 1
ATOM 1270 C C . GLU A 1 156 ? -1.114 -6.789 22.675 1.00 89.31 156 GLU A C 1
ATOM 1272 O O . GLU A 1 156 ? -1.286 -6.699 21.459 1.00 89.31 156 GLU A O 1
ATOM 1277 N N . ALA A 1 157 ? -1.438 -5.802 23.509 1.00 83.31 157 ALA A N 1
ATOM 1278 C CA . ALA A 1 157 ? -1.921 -4.499 23.064 1.00 83.31 157 ALA A CA 1
ATOM 1279 C C . ALA A 1 157 ? -1.232 -3.402 23.878 1.00 83.31 157 ALA A C 1
ATOM 1281 O O . ALA A 1 157 ? -1.493 -3.246 25.075 1.00 83.31 157 ALA A O 1
ATOM 1282 N N . GLY A 1 158 ? -0.331 -2.680 23.219 1.00 67.88 158 GLY A N 1
ATOM 1283 C CA . GLY A 1 158 ? 0.329 -1.489 23.732 1.00 67.88 158 GLY A CA 1
ATOM 1284 C C . GLY A 1 158 ? -0.207 -0.219 23.074 1.00 67.88 158 GLY A C 1
ATOM 1285 O O . GLY A 1 158 ? -1.113 -0.250 22.243 1.00 67.88 158 GLY A O 1
ATOM 1286 N N . ARG A 1 159 ? 0.393 0.916 23.441 1.00 59.97 159 ARG A N 1
ATOM 1287 C CA . ARG A 1 159 ? 0.015 2.242 22.936 1.00 59.97 159 ARG A CA 1
ATOM 1288 C C . ARG A 1 159 ? 0.106 2.357 21.415 1.00 59.97 159 ARG A C 1
ATOM 1290 O O . ARG A 1 159 ? -0.819 2.839 20.770 1.00 59.97 159 ARG A O 1
ATOM 1297 N N . ASP A 1 160 ? 1.242 1.918 20.881 1.00 68.94 160 ASP A N 1
ATOM 1298 C CA . ASP A 1 160 ? 1.626 2.127 19.483 1.00 68.94 160 ASP A CA 1
ATOM 1299 C C . ASP A 1 160 ? 1.773 0.802 18.720 1.00 68.94 160 ASP A C 1
ATOM 1301 O O . ASP A 1 160 ? 2.136 0.799 17.547 1.00 68.94 160 ASP A O 1
ATOM 1305 N N . SER A 1 161 ? 1.514 -0.337 19.375 1.00 82.19 161 SER A N 1
ATOM 1306 C CA . SER A 1 161 ? 1.587 -1.637 18.715 1.00 82.19 161 SER A CA 1
ATOM 1307 C C . SER A 1 161 ? 0.628 -2.675 19.278 1.00 82.19 161 SER A C 1
ATOM 1309 O O . SER A 1 161 ? 0.313 -2.687 20.468 1.00 82.19 161 SER A O 1
ATOM 1311 N N . VAL A 1 162 ? 0.190 -3.572 18.399 1.00 87.69 162 VAL A N 1
ATOM 1312 C CA . VAL A 1 162 ? -0.628 -4.738 18.737 1.00 87.69 162 VAL A CA 1
ATOM 1313 C C . VAL A 1 162 ? 0.046 -5.978 18.170 1.00 87.69 162 VAL A C 1
ATOM 1315 O O . VAL A 1 162 ? 0.424 -5.981 17.000 1.00 87.69 162 VAL A O 1
ATOM 1318 N N . LEU A 1 163 ? 0.180 -7.022 18.988 1.00 92.00 163 LEU A N 1
ATOM 1319 C CA . LEU A 1 163 ? 0.535 -8.367 18.542 1.00 92.00 163 LEU A CA 1
ATOM 1320 C C . LEU A 1 163 ? -0.744 -9.182 18.404 1.00 92.00 163 LEU A C 1
ATOM 1322 O O . LEU A 1 163 ? -1.507 -9.302 19.365 1.00 92.00 163 LEU A O 1
ATOM 1326 N N . TYR A 1 164 ? -0.943 -9.803 17.249 1.00 93.81 164 TYR A N 1
ATOM 1327 C CA . TYR A 1 164 ? -2.010 -10.779 17.063 1.00 93.81 164 TYR A CA 1
ATOM 1328 C C . TYR A 1 164 ? -1.490 -12.078 16.447 1.00 93.81 164 TYR A C 1
ATOM 1330 O O . TYR A 1 164 ? -0.408 -12.132 15.854 1.00 93.81 164 TYR A O 1
ATOM 1338 N N . VAL A 1 165 ? -2.302 -13.124 16.573 1.00 95.50 165 VAL A N 1
ATOM 1339 C CA . VAL A 1 165 ? -2.145 -14.405 15.879 1.00 95.50 165 VAL A CA 1
ATOM 1340 C C . VAL A 1 165 ? -3.362 -14.674 15.005 1.00 95.50 165 VAL A C 1
ATOM 1342 O O . VAL A 1 165 ? -4.493 -14.394 15.405 1.00 95.50 165 VAL A O 1
ATOM 1345 N N . VAL A 1 166 ? -3.131 -15.195 13.802 1.00 95.81 166 VAL A N 1
ATOM 1346 C CA . VAL A 1 166 ? -4.201 -15.672 12.917 1.00 95.81 166 VAL A CA 1
ATOM 1347 C C . VAL A 1 166 ? -4.692 -17.019 13.432 1.00 95.81 166 VAL A C 1
ATOM 1349 O O . VAL A 1 166 ? -3.879 -17.872 13.790 1.00 95.81 166 VAL A O 1
ATOM 1352 N N . LEU A 1 167 ? -6.003 -17.219 13.496 1.00 96.69 167 LEU A N 1
ATOM 1353 C CA . LEU A 1 167 ? -6.604 -18.440 14.030 1.00 96.69 167 LEU A CA 1
ATOM 1354 C C . LEU A 1 167 ? -6.945 -19.422 12.904 1.00 96.69 167 LEU A C 1
ATOM 1356 O O . LEU A 1 167 ? -7.234 -19.030 11.782 1.00 96.69 167 LEU A O 1
ATOM 1360 N N . ASP A 1 168 ? -6.889 -20.718 13.185 1.00 94.81 168 ASP A N 1
ATOM 1361 C CA . ASP A 1 168 ? -7.271 -21.776 12.248 1.00 94.81 168 ASP A CA 1
ATOM 1362 C C . ASP A 1 168 ? -8.799 -21.915 12.216 1.00 94.81 168 ASP A C 1
ATOM 1364 O O . ASP A 1 168 ? -9.384 -22.849 12.762 1.00 94.81 168 ASP A O 1
ATOM 1368 N N . CYS A 1 169 ? -9.453 -20.903 11.652 1.00 91.19 169 CYS A N 1
ATOM 1369 C CA . CYS A 1 169 ? -10.893 -20.848 11.454 1.00 91.19 169 CYS A CA 1
ATOM 1370 C C . CYS A 1 169 ? -11.171 -20.202 10.096 1.00 91.19 169 CYS A C 1
ATOM 1372 O O . CYS A 1 169 ? -10.750 -19.075 9.839 1.00 91.19 169 CYS A O 1
ATOM 1374 N N . LEU A 1 170 ? -11.840 -20.933 9.209 1.00 94.56 170 LEU A N 1
ATOM 1375 C CA . LEU A 1 170 ? -12.252 -20.430 7.905 1.00 94.56 170 LEU A CA 1
ATOM 1376 C C . LEU A 1 170 ? -13.559 -21.109 7.496 1.00 94.56 170 LEU A C 1
ATOM 1378 O O . LEU A 1 170 ? -13.546 -22.175 6.873 1.00 94.56 170 LEU A O 1
ATOM 1382 N N . ASP A 1 171 ? -14.678 -20.495 7.859 1.00 94.38 171 ASP A N 1
ATOM 1383 C CA . ASP A 1 171 ? -16.005 -21.108 7.748 1.00 94.38 171 ASP A CA 1
ATOM 1384 C C . ASP A 1 171 ? -17.065 -20.122 7.238 1.00 94.38 171 ASP A C 1
ATOM 1386 O O . ASP A 1 171 ? -16.791 -18.937 7.065 1.00 94.38 171 ASP A O 1
ATOM 1390 N N . ASP A 1 172 ? -18.270 -20.608 6.960 1.00 95.12 172 ASP A N 1
ATOM 1391 C CA . ASP A 1 172 ? -19.375 -19.795 6.439 1.00 95.12 172 ASP A CA 1
ATOM 1392 C C . ASP A 1 172 ? -19.991 -18.885 7.526 1.00 95.12 172 ASP A C 1
ATOM 1394 O O . ASP A 1 172 ? -20.613 -17.869 7.216 1.00 95.12 172 ASP A O 1
ATOM 1398 N N . GLU A 1 173 ? -19.766 -19.206 8.805 1.00 94.06 173 GLU A N 1
ATOM 1399 C CA . GLU A 1 173 ? -20.170 -18.418 9.976 1.00 94.06 173 GLU A CA 1
ATOM 1400 C C . GLU A 1 173 ? -18.946 -18.041 10.839 1.00 94.06 173 GLU A C 1
ATOM 1402 O O . GLU A 1 173 ? -17.961 -18.783 10.875 1.00 94.06 173 GLU A O 1
ATOM 1407 N N . PRO A 1 174 ? -18.973 -16.903 11.565 1.00 92.81 174 PRO A N 1
ATOM 1408 C CA . PRO A 1 174 ? -17.934 -16.578 12.540 1.00 92.81 174 PRO A CA 1
ATOM 1409 C C . PRO A 1 174 ? -17.923 -17.589 13.704 1.00 92.81 174 PRO A C 1
ATOM 1411 O O . PRO A 1 174 ? -18.976 -18.138 14.043 1.00 92.81 174 PRO A O 1
ATOM 1414 N N . PRO A 1 175 ? -16.770 -17.802 14.373 1.00 93.31 175 PRO A N 1
ATOM 1415 C CA . PRO A 1 175 ? -16.696 -18.710 15.513 1.00 93.31 175 PRO A CA 1
ATOM 1416 C C . PRO A 1 175 ? -17.629 -18.257 16.639 1.00 93.31 175 PRO A C 1
ATOM 1418 O O . PRO A 1 175 ? -17.827 -17.058 16.864 1.00 93.31 175 PRO A O 1
ATOM 1421 N N . LYS A 1 176 ? -18.184 -19.220 17.374 1.00 91.06 176 LYS A N 1
ATOM 1422 C CA . LYS A 1 176 ? -19.080 -18.961 18.506 1.00 91.06 176 LYS A CA 1
ATOM 1423 C C . LYS A 1 176 ? -18.289 -18.781 19.793 1.00 91.06 176 LYS A C 1
ATOM 1425 O O . LYS A 1 176 ? -17.153 -19.233 19.937 1.00 91.06 176 LYS A O 1
ATOM 1430 N N . ARG A 1 177 ? -18.899 -18.117 20.775 1.00 87.75 177 ARG A N 1
ATOM 1431 C CA . ARG A 1 177 ? -18.234 -17.803 22.048 1.00 87.75 177 ARG A CA 1
ATOM 1432 C C . ARG A 1 177 ? -17.855 -19.062 22.832 1.00 87.75 177 ARG A C 1
ATOM 1434 O O . ARG A 1 177 ? -16.856 -19.061 23.543 1.00 87.75 177 ARG A O 1
ATOM 1441 N N . GLU A 1 178 ? -18.636 -20.124 22.688 1.00 91.00 178 GLU A N 1
ATOM 1442 C CA . GLU A 1 178 ? -18.428 -21.417 23.337 1.00 91.00 178 GLU A CA 1
ATOM 1443 C C . GLU A 1 178 ? -17.265 -22.213 22.714 1.00 91.00 178 GLU A C 1
ATOM 1445 O O . GLU A 1 178 ? -16.783 -23.167 23.316 1.00 91.00 178 GLU A O 1
ATOM 1450 N N . GLU A 1 179 ? -16.798 -21.822 21.525 1.00 92.06 179 GLU A N 1
ATOM 1451 C CA . GLU A 1 179 ? -15.753 -22.520 20.763 1.00 92.06 179 GLU A CA 1
ATOM 1452 C C . GLU A 1 179 ? -14.355 -21.927 21.004 1.00 92.06 179 GLU A C 1
ATOM 1454 O O . GLU A 1 179 ? -13.353 -22.524 20.606 1.00 92.06 179 GLU A O 1
ATOM 1459 N N . LEU A 1 180 ? -14.269 -20.772 21.678 1.00 91.81 180 LEU A N 1
ATOM 1460 C CA . LEU A 1 180 ? -13.034 -19.992 21.810 1.00 91.81 180 LEU A CA 1
ATOM 1461 C C . LEU A 1 180 ? -11.890 -20.758 22.489 1.00 91.81 180 LEU A C 1
ATOM 1463 O O . LEU A 1 180 ? -10.736 -20.581 22.102 1.00 91.81 180 LEU A O 1
ATOM 1467 N N . ASP A 1 181 ? -12.200 -21.627 23.453 1.00 86.50 181 ASP A N 1
ATOM 1468 C CA . ASP A 1 181 ? -11.202 -22.428 24.176 1.00 86.50 181 ASP A CA 1
ATOM 1469 C C . ASP A 1 181 ? -10.576 -23.535 23.303 1.00 86.50 181 ASP A C 1
ATOM 1471 O O . ASP A 1 181 ? -9.518 -24.072 23.635 1.00 86.50 181 ASP A O 1
ATOM 1475 N N . GLY A 1 182 ? -11.218 -23.891 22.184 1.00 90.19 182 GLY A N 1
ATOM 1476 C CA . GLY A 1 182 ? -10.750 -24.916 21.247 1.00 90.19 182 GLY A CA 1
ATOM 1477 C C . GLY A 1 182 ? -9.961 -24.376 20.053 1.00 90.19 182 GLY A C 1
ATOM 1478 O O . GLY A 1 182 ? -9.422 -25.174 19.277 1.00 90.19 182 GLY A O 1
ATOM 1479 N N . LEU A 1 183 ? -9.895 -23.051 19.883 1.00 94.75 183 LEU A N 1
ATOM 1480 C CA . LEU A 1 183 ? -9.249 -22.430 18.730 1.00 94.75 183 LEU A CA 1
ATOM 1481 C C . LEU A 1 183 ? -7.735 -22.648 18.757 1.00 94.75 183 LEU A C 1
ATOM 1483 O O . LEU A 1 183 ? -7.085 -22.664 19.802 1.00 94.75 183 LEU A O 1
ATOM 1487 N N . LYS A 1 184 ? -7.165 -22.813 17.566 1.00 95.50 184 LYS A N 1
ATOM 1488 C CA . LYS A 1 184 ? -5.733 -23.037 17.359 1.00 95.50 184 LYS A CA 1
ATOM 1489 C C . LYS A 1 184 ? -5.162 -21.932 16.484 1.00 95.50 184 LYS A C 1
ATOM 1491 O O . LYS A 1 184 ? -5.905 -21.346 15.702 1.00 95.50 184 LYS A O 1
ATOM 1496 N N . PRO A 1 185 ? -3.858 -21.640 16.576 1.00 96.00 185 PRO A N 1
ATOM 1497 C CA . PRO A 1 185 ? -3.223 -20.756 15.612 1.00 96.00 185 PRO A CA 1
ATOM 1498 C C . PRO A 1 185 ? -3.226 -21.388 14.212 1.00 96.00 185 PRO A C 1
ATOM 1500 O O . PRO A 1 185 ? -2.930 -22.578 14.066 1.00 96.00 185 PRO A O 1
ATOM 1503 N N . LEU A 1 186 ? -3.477 -20.576 13.184 1.00 95.31 186 LEU A N 1
ATOM 1504 C CA . LEU A 1 186 ? -3.261 -20.953 11.792 1.00 95.31 186 LEU A CA 1
ATOM 1505 C C . LEU A 1 186 ? -1.766 -21.212 11.586 1.00 95.31 186 LEU A C 1
ATOM 1507 O O . LEU A 1 186 ? -0.927 -20.322 11.757 1.00 95.31 186 LEU A O 1
ATOM 1511 N N . CYS A 1 187 ? -1.431 -22.445 11.217 1.00 93.69 187 CYS A N 1
ATOM 1512 C CA . CYS A 1 187 ? -0.068 -22.831 10.883 1.00 93.69 187 CYS A CA 1
ATOM 1513 C C . CYS A 1 187 ? 0.169 -22.672 9.378 1.00 93.69 187 CYS A C 1
ATOM 1515 O O . CYS A 1 187 ? -0.471 -23.336 8.570 1.00 93.69 187 CYS A O 1
ATOM 1517 N N . GLN A 1 188 ? 1.141 -21.844 9.006 1.00 92.94 188 GLN A N 1
ATOM 1518 C CA . GLN A 1 188 ? 1.553 -21.640 7.625 1.00 92.94 188 GLN A CA 1
ATOM 1519 C C . GLN A 1 188 ? 2.203 -22.909 7.062 1.00 92.94 188 GLN A C 1
ATOM 1521 O O . GLN A 1 188 ? 3.198 -23.410 7.604 1.00 92.94 188 GLN A O 1
ATOM 1526 N N . GLU A 1 189 ? 1.673 -23.386 5.938 1.00 92.31 189 GLU A N 1
ATOM 1527 C CA . GLU A 1 189 ? 2.196 -24.527 5.185 1.00 92.31 189 GLU A CA 1
ATOM 1528 C C . GLU A 1 189 ? 2.614 -24.136 3.765 1.00 92.31 189 GLU A C 1
ATOM 1530 O O . GLU A 1 189 ? 3.303 -24.910 3.092 1.00 92.31 189 GLU A O 1
ATOM 1535 N N . ARG A 1 190 ? 2.252 -22.942 3.283 1.00 92.38 190 ARG A N 1
ATOM 1536 C CA . ARG A 1 190 ? 2.612 -22.506 1.930 1.00 92.38 190 ARG A CA 1
ATOM 1537 C C . ARG A 1 190 ? 4.120 -22.404 1.709 1.00 92.38 190 ARG A C 1
ATOM 1539 O O . ARG A 1 190 ? 4.876 -21.956 2.572 1.00 92.38 190 ARG A O 1
ATOM 1546 N N . PHE A 1 191 ? 4.575 -22.780 0.515 1.00 91.88 191 PHE A N 1
ATOM 1547 C CA . PHE A 1 191 ? 5.953 -22.579 0.053 1.00 91.88 191 PHE A CA 1
ATOM 1548 C C . PHE A 1 191 ? 7.029 -23.007 1.071 1.00 91.88 191 PHE A C 1
ATOM 1550 O O . PHE A 1 191 ? 7.167 -24.191 1.357 1.00 91.88 191 PHE A O 1
ATOM 1557 N N . ARG A 1 192 ? 7.840 -22.077 1.593 1.00 90.69 192 ARG A N 1
ATOM 1558 C CA . ARG A 1 192 ? 8.966 -22.365 2.506 1.00 90.69 192 ARG A CA 1
ATOM 1559 C C . ARG A 1 192 ? 8.547 -22.604 3.958 1.00 90.69 192 ARG A C 1
ATOM 1561 O O . ARG A 1 192 ? 9.377 -23.027 4.755 1.00 90.69 192 ARG A O 1
ATOM 1568 N N . TYR A 1 193 ? 7.299 -22.317 4.321 1.00 90.25 193 TYR A N 1
ATOM 1569 C CA . TYR A 1 193 ? 6.848 -22.473 5.700 1.00 90.25 193 TYR A CA 1
ATOM 1570 C C . TYR A 1 193 ? 6.672 -23.947 6.069 1.00 90.25 193 TYR A C 1
ATOM 1572 O O . TYR A 1 193 ? 6.316 -24.765 5.232 1.00 90.25 193 TYR A O 1
ATOM 1580 N N . HIS A 1 194 ? 6.940 -24.308 7.319 1.00 87.31 194 HIS A N 1
ATOM 1581 C CA . HIS A 1 194 ? 6.750 -25.667 7.821 1.00 87.31 194 HIS A CA 1
ATOM 1582 C C . HIS A 1 194 ? 6.072 -25.572 9.185 1.00 87.31 194 HIS A C 1
ATOM 1584 O O . HIS A 1 194 ? 6.761 -25.339 10.180 1.00 87.31 194 HIS A O 1
ATOM 1590 N N . ARG A 1 195 ? 4.739 -25.713 9.223 1.00 88.81 195 ARG A N 1
ATOM 1591 C CA . ARG A 1 195 ? 3.938 -25.709 10.462 1.00 88.81 195 ARG A CA 1
ATOM 1592 C C . ARG A 1 195 ? 4.200 -24.495 11.376 1.00 88.81 195 ARG A C 1
ATOM 1594 O O . ARG A 1 195 ? 4.285 -24.652 12.592 1.00 88.81 195 ARG A O 1
ATOM 1601 N N . ARG A 1 196 ? 4.399 -23.291 10.823 1.00 89.06 196 ARG A N 1
ATOM 1602 C CA . ARG A 1 196 ? 4.708 -22.100 11.643 1.00 89.06 196 ARG A CA 1
ATOM 1603 C C . ARG A 1 196 ? 3.448 -21.282 11.937 1.00 89.06 196 ARG A C 1
ATOM 1605 O O . ARG A 1 196 ? 2.799 -20.887 10.977 1.00 89.06 196 ARG A O 1
ATOM 1612 N N . PRO A 1 197 ? 3.120 -20.991 13.205 1.00 93.12 197 PRO A N 1
ATOM 1613 C CA . PRO A 1 197 ? 2.031 -20.080 13.553 1.00 93.12 197 PRO A CA 1
ATOM 1614 C C . PRO A 1 197 ? 2.196 -18.714 12.886 1.00 93.12 197 PRO A C 1
ATOM 1616 O O . PRO A 1 197 ? 3.301 -18.165 12.872 1.00 93.12 197 PRO A O 1
ATOM 1619 N N . ASP A 1 198 ? 1.110 -18.160 12.352 1.00 92.75 198 ASP A N 1
ATOM 1620 C CA . ASP A 1 198 ? 1.128 -16.825 11.760 1.00 92.75 198 ASP A CA 1
ATOM 1621 C C . ASP A 1 198 ? 0.843 -15.745 12.820 1.00 92.75 198 ASP A C 1
ATOM 1623 O O . ASP A 1 198 ? -0.293 -15.565 13.258 1.00 92.75 198 ASP A O 1
ATOM 1627 N N . MET A 1 199 ? 1.894 -15.038 13.246 1.00 93.56 199 MET A N 1
ATOM 1628 C CA . MET A 1 199 ? 1.849 -13.978 14.260 1.00 93.56 199 MET A CA 1
ATOM 1629 C C . MET A 1 199 ? 2.522 -12.713 13.738 1.00 93.56 199 MET A C 1
ATOM 1631 O O . MET A 1 199 ? 3.611 -12.807 13.164 1.00 93.56 199 MET A O 1
ATOM 1635 N N . LYS A 1 200 ? 1.927 -11.538 13.982 1.00 92.00 200 LYS A N 1
ATOM 1636 C CA . LYS A 1 200 ? 2.459 -10.250 13.502 1.00 92.00 200 LYS A CA 1
ATOM 1637 C C . LYS A 1 200 ? 2.215 -9.113 14.497 1.00 92.00 200 LYS A C 1
ATOM 1639 O O . LYS A 1 200 ? 1.147 -9.038 15.103 1.00 92.00 200 LYS A O 1
ATOM 1644 N N . TYR A 1 201 ? 3.187 -8.211 14.606 1.00 91.56 201 TYR A N 1
ATOM 1645 C CA . TYR A 1 201 ? 3.004 -6.877 15.176 1.00 91.56 201 TYR A CA 1
ATOM 1646 C C . TYR A 1 201 ? 2.458 -5.908 14.123 1.00 91.56 201 TYR A C 1
ATOM 1648 O O . TYR A 1 201 ? 2.769 -6.050 12.943 1.00 91.56 201 TYR A O 1
ATOM 1656 N N . ILE A 1 202 ? 1.688 -4.906 14.542 1.00 88.00 202 ILE A N 1
ATOM 1657 C CA . ILE A 1 202 ? 1.218 -3.794 13.697 1.00 88.00 202 ILE A CA 1
ATOM 1658 C C . ILE A 1 202 ? 1.333 -2.459 14.435 1.00 88.00 202 ILE A C 1
ATOM 1660 O O . ILE A 1 202 ? 1.226 -2.441 15.659 1.00 88.00 202 ILE A O 1
ATOM 1664 N N . SER A 1 203 ? 1.480 -1.348 13.703 1.00 75.06 203 SER A N 1
ATOM 1665 C CA . SER A 1 203 ? 1.595 0.023 14.253 1.00 75.06 203 SER A CA 1
ATOM 1666 C C . SER A 1 203 ? 0.245 0.685 14.581 1.00 75.06 203 SER A C 1
ATOM 1668 O O . SER A 1 203 ? 0.140 1.911 14.595 1.00 75.06 203 SER A O 1
ATOM 1670 N N . SER A 1 204 ? -0.820 -0.094 14.788 1.00 68.31 204 SER A N 1
ATOM 1671 C CA . SER A 1 204 ? -2.171 0.436 14.999 1.00 68.31 204 SER A CA 1
ATOM 1672 C C . SER A 1 204 ? -2.747 -0.015 16.333 1.00 68.31 204 SER A C 1
ATOM 1674 O O . SER A 1 204 ? -2.877 -1.208 16.594 1.00 68.31 204 SER A O 1
ATOM 1676 N N . GLY A 1 205 ? -3.165 0.954 17.151 1.00 64.56 205 GLY A N 1
ATOM 1677 C CA . GLY A 1 205 ? -3.948 0.726 18.367 1.00 64.56 205 GLY A CA 1
ATOM 1678 C C . GLY A 1 205 ? -5.461 0.647 18.125 1.00 64.56 205 GLY A C 1
ATOM 1679 O O . GLY A 1 205 ? -6.226 0.771 19.080 1.00 64.56 205 GLY A O 1
ATOM 1680 N N . ARG A 1 206 ? -5.924 0.515 16.873 1.00 73.75 206 ARG A N 1
ATOM 1681 C CA . ARG A 1 206 ? -7.351 0.415 16.522 1.00 73.75 206 ARG A CA 1
ATOM 1682 C C . ARG A 1 206 ? -7.624 -0.864 15.750 1.00 73.75 206 ARG A C 1
ATOM 1684 O O . ARG A 1 206 ? -6.853 -1.224 14.871 1.00 73.75 206 ARG A O 1
ATOM 1691 N N . ILE A 1 207 ? -8.739 -1.508 16.065 1.00 79.19 207 ILE A N 1
ATOM 1692 C CA . ILE A 1 207 ? -9.312 -2.608 15.294 1.00 79.19 207 ILE A CA 1
ATOM 1693 C C . ILE A 1 207 ? -10.136 -2.003 14.141 1.00 79.19 207 ILE A C 1
ATOM 1695 O O . ILE A 1 207 ? -10.906 -1.073 14.398 1.00 79.19 207 ILE A O 1
ATOM 1699 N N . PRO A 1 208 ? -10.023 -2.483 12.890 1.00 81.06 208 PRO A N 1
ATOM 1700 C CA . PRO A 1 208 ? -10.872 -2.010 11.802 1.00 81.06 208 PRO A CA 1
ATOM 1701 C C . PRO A 1 208 ? -12.339 -2.337 12.083 1.00 81.06 208 PRO A C 1
ATOM 1703 O O . PRO A 1 208 ? -12.653 -3.359 12.691 1.00 81.06 208 PRO A O 1
ATOM 1706 N N . ARG A 1 209 ? -13.263 -1.499 11.614 1.00 79.31 209 ARG A N 1
ATOM 1707 C CA . ARG A 1 209 ? -14.700 -1.651 11.924 1.00 79.31 209 ARG A CA 1
ATOM 1708 C C . ARG A 1 209 ? -15.343 -2.929 11.380 1.00 79.31 209 ARG A C 1
ATOM 1710 O O . ARG A 1 209 ? -16.412 -3.298 11.847 1.00 79.31 209 ARG A O 1
ATOM 1717 N N . ASP A 1 210 ? -14.715 -3.591 10.410 1.00 81.00 210 ASP A N 1
ATOM 1718 C CA . ASP A 1 210 ? -15.207 -4.862 9.850 1.00 81.00 210 ASP A CA 1
ATOM 1719 C C . ASP A 1 210 ? -14.891 -6.077 10.732 1.00 81.00 210 ASP A C 1
ATOM 1721 O O . ASP A 1 210 ? -15.303 -7.196 10.428 1.00 81.00 210 ASP A O 1
ATOM 1725 N N . TYR A 1 211 ? -14.180 -5.865 11.839 1.00 87.50 211 TYR A N 1
ATOM 1726 C CA . TYR A 1 211 ? -13.864 -6.908 12.797 1.00 87.50 211 TYR A CA 1
ATOM 1727 C C . TYR A 1 211 ? -14.865 -6.885 13.944 1.00 87.50 211 TYR A C 1
ATOM 1729 O O . TYR A 1 211 ? -15.086 -5.864 14.598 1.00 87.50 211 TYR A O 1
ATOM 1737 N N . THR A 1 212 ? -15.421 -8.051 14.242 1.00 86.25 212 THR A N 1
ATOM 1738 C CA . THR A 1 212 ? -16.381 -8.249 15.324 1.00 86.25 212 THR A CA 1
ATOM 1739 C C . THR A 1 212 ? -15.718 -8.995 16.471 1.00 86.25 212 THR A C 1
ATOM 1741 O O . THR A 1 212 ? -15.208 -10.098 16.280 1.00 86.25 212 THR A O 1
ATOM 1744 N N . LEU A 1 213 ? -15.735 -8.415 17.675 1.00 87.19 213 LEU A N 1
ATOM 1745 C CA . LEU A 1 213 ? -15.296 -9.110 18.887 1.00 87.19 213 LEU A CA 1
ATOM 1746 C C . LEU A 1 213 ? -16.278 -10.241 19.216 1.00 87.19 213 LEU A C 1
ATOM 1748 O O . LEU A 1 213 ? -17.437 -9.984 19.533 1.00 87.19 213 LEU A O 1
ATOM 1752 N N . ILE A 1 214 ? -15.793 -11.478 19.193 1.00 89.50 214 ILE A N 1
ATOM 1753 C CA . ILE A 1 214 ? -16.564 -12.677 19.545 1.00 89.50 214 ILE A CA 1
ATOM 1754 C C . ILE A 1 214 ? -16.532 -12.916 21.058 1.00 89.50 214 ILE A C 1
ATOM 1756 O O . ILE A 1 214 ? -17.541 -13.241 21.686 1.00 89.50 214 ILE A O 1
ATOM 1760 N N . GLY A 1 215 ? -15.365 -12.721 21.670 1.00 83.06 215 GLY A N 1
ATOM 1761 C CA . GLY A 1 215 ? -15.159 -12.900 23.100 1.00 83.06 215 GLY A CA 1
ATOM 1762 C C . GLY A 1 215 ? -13.690 -12.783 23.480 1.00 83.06 215 GLY A C 1
ATOM 1763 O O . GLY A 1 215 ? -12.861 -12.380 22.669 1.00 83.06 215 GLY A O 1
ATOM 1764 N N . VAL A 1 216 ? -13.378 -13.109 24.730 1.00 87.31 216 VAL A N 1
ATOM 1765 C CA . VAL A 1 216 ? -12.020 -13.064 25.283 1.00 87.31 216 VAL A CA 1
ATOM 1766 C C . VAL A 1 216 ? -11.702 -14.442 25.844 1.00 87.31 216 VAL A C 1
ATOM 1768 O O . VAL A 1 216 ? -12.503 -14.976 26.611 1.00 87.31 216 VAL A O 1
ATOM 1771 N N . CYS A 1 217 ? -10.551 -14.996 25.476 1.00 87.94 217 CYS A N 1
ATOM 1772 C CA . CYS A 1 217 ? -10.034 -16.259 26.002 1.00 87.94 217 CYS A CA 1
ATOM 1773 C C . CYS A 1 217 ? -8.520 -16.151 26.277 1.00 87.94 217 CYS A C 1
ATOM 1775 O O . CYS A 1 217 ? -7.878 -15.197 25.817 1.00 87.94 217 CYS A O 1
ATOM 1777 N N . PRO A 1 218 ? -7.929 -17.083 27.052 1.00 91.50 218 PRO A N 1
ATOM 1778 C CA . PRO A 1 218 ? -6.482 -17.137 27.235 1.00 91.50 218 PRO A CA 1
ATOM 1779 C C . PRO A 1 218 ? -5.731 -17.223 25.892 1.00 91.50 218 PRO A C 1
ATOM 1781 O O . PRO A 1 218 ? -6.276 -17.750 24.919 1.00 91.50 218 PRO A O 1
ATOM 1784 N N . PRO A 1 219 ? -4.478 -16.739 25.814 1.00 93.06 219 PRO A N 1
ATOM 1785 C CA . PRO A 1 219 ? -3.671 -16.837 24.600 1.00 93.06 219 PRO A CA 1
ATOM 1786 C C . PRO A 1 219 ? -3.604 -18.271 24.057 1.00 93.06 219 PRO A C 1
ATOM 1788 O O . PRO A 1 219 ? -3.169 -19.180 24.766 1.00 93.06 219 PRO A O 1
ATOM 1791 N N . VAL A 1 220 ? -3.968 -18.472 22.784 1.00 94.38 220 VAL A N 1
ATOM 1792 C CA . VAL A 1 220 ? -3.874 -19.790 22.119 1.00 94.38 220 VAL A CA 1
ATOM 1793 C C . VAL A 1 220 ? -2.422 -20.219 21.888 1.00 94.38 220 VAL A C 1
ATOM 1795 O O . VAL A 1 220 ? -2.139 -21.377 21.580 1.00 94.38 220 VAL A O 1
ATOM 1798 N N . ILE A 1 221 ? -1.484 -19.275 22.009 1.00 93.19 221 ILE A N 1
ATOM 1799 C CA . ILE A 1 221 ? -0.054 -19.494 21.846 1.00 93.19 221 ILE A CA 1
ATOM 1800 C C . ILE A 1 221 ? 0.757 -18.555 22.745 1.00 93.19 221 ILE A C 1
ATOM 1802 O O . ILE A 1 221 ? 0.393 -17.401 22.956 1.00 93.19 221 ILE A O 1
ATOM 1806 N N . ASN A 1 222 ? 1.899 -19.049 23.231 1.00 87.50 222 ASN A N 1
ATOM 1807 C CA . ASN A 1 222 ? 2.912 -18.265 23.935 1.00 87.50 222 ASN A CA 1
ATOM 1808 C C . ASN A 1 222 ? 4.264 -18.417 23.216 1.00 87.50 222 ASN A C 1
ATOM 1810 O O . ASN A 1 222 ? 5.106 -19.232 23.591 1.00 87.50 222 ASN A O 1
ATOM 1814 N N . SER A 1 223 ? 4.423 -17.719 22.091 1.00 84.62 223 SER A N 1
ATOM 1815 C CA . SER A 1 223 ? 5.624 -17.750 21.244 1.00 84.62 223 SER A CA 1
ATOM 1816 C C . SER A 1 223 ? 6.094 -16.337 20.932 1.00 84.62 223 SER A C 1
ATOM 1818 O O . SER A 1 223 ? 5.295 -15.409 20.866 1.00 84.62 223 SER A O 1
ATOM 1820 N N . ARG A 1 224 ? 7.404 -16.171 20.723 1.00 84.19 224 ARG A N 1
ATOM 1821 C CA . ARG A 1 224 ? 7.979 -14.876 20.343 1.00 84.19 224 ARG A CA 1
ATOM 1822 C C . ARG A 1 224 ? 7.677 -14.570 18.878 1.00 84.19 224 ARG A C 1
ATOM 1824 O O . ARG A 1 224 ? 7.844 -15.438 18.023 1.00 84.19 224 ARG A O 1
ATOM 1831 N N . CYS A 1 225 ? 7.314 -13.324 18.598 1.00 88.56 225 CYS A N 1
ATOM 1832 C CA . CYS A 1 225 ? 7.171 -12.789 17.250 1.00 88.56 225 CYS A CA 1
ATOM 1833 C C . CYS A 1 225 ? 8.223 -11.697 17.013 1.00 88.56 225 CYS A C 1
ATOM 1835 O O . CYS A 1 225 ? 8.543 -10.925 17.911 1.00 88.56 225 CYS A O 1
ATOM 1837 N N . SER A 1 226 ? 8.762 -11.638 15.798 1.00 86.00 226 SER A N 1
ATOM 1838 C CA . SER A 1 226 ? 9.643 -10.560 15.327 1.00 86.00 226 SER A CA 1
ATOM 1839 C C . SER A 1 226 ? 9.214 -10.039 13.952 1.00 86.00 226 SER A C 1
ATOM 1841 O O . SER A 1 226 ? 10.009 -9.442 13.234 1.00 86.00 226 SER A O 1
ATOM 1843 N N . VAL A 1 227 ? 7.982 -10.349 13.544 1.00 88.38 227 VAL A N 1
ATOM 1844 C CA . VAL A 1 227 ? 7.419 -9.982 12.244 1.00 88.38 227 VAL A CA 1
ATOM 1845 C C . VAL A 1 227 ? 6.515 -8.780 12.447 1.00 88.38 227 VAL A C 1
ATOM 1847 O O . VAL A 1 227 ? 5.651 -8.797 13.321 1.00 88.38 227 VAL A O 1
ATOM 1850 N N . PHE A 1 228 ? 6.701 -7.756 11.623 1.00 89.31 228 PHE A N 1
ATOM 1851 C CA . PHE A 1 228 ? 5.883 -6.553 11.629 1.00 89.31 228 PHE A CA 1
ATOM 1852 C C . PHE A 1 228 ? 5.087 -6.459 10.323 1.00 89.31 228 PHE A C 1
ATOM 1854 O O . PHE A 1 228 ? 5.609 -6.755 9.247 1.00 89.31 228 PHE A O 1
ATOM 1861 N N . ALA A 1 229 ? 3.826 -6.060 10.416 1.00 84.25 229 ALA A N 1
ATOM 1862 C CA . ALA A 1 229 ? 2.940 -5.771 9.302 1.00 84.25 229 ALA A CA 1
ATOM 1863 C C . ALA A 1 229 ? 2.516 -4.299 9.339 1.00 84.25 229 ALA A C 1
ATOM 1865 O O . ALA A 1 229 ? 2.448 -3.684 10.399 1.00 84.25 229 ALA A O 1
ATOM 1866 N N . GLY A 1 230 ? 2.226 -3.731 8.166 1.00 72.25 230 GLY A N 1
ATOM 1867 C CA . GLY A 1 230 ? 1.858 -2.316 8.061 1.00 72.25 230 GLY A CA 1
ATOM 1868 C C . GLY A 1 230 ? 0.521 -1.967 8.726 1.00 72.25 230 GLY A C 1
ATOM 1869 O O . GLY A 1 230 ? 0.401 -0.894 9.303 1.00 72.25 230 GLY A O 1
ATOM 1870 N N . ASP A 1 231 ? -0.463 -2.869 8.673 1.00 76.38 231 ASP A N 1
ATOM 1871 C CA . ASP A 1 231 ? -1.804 -2.682 9.248 1.00 76.38 231 ASP A CA 1
ATOM 1872 C C . ASP A 1 2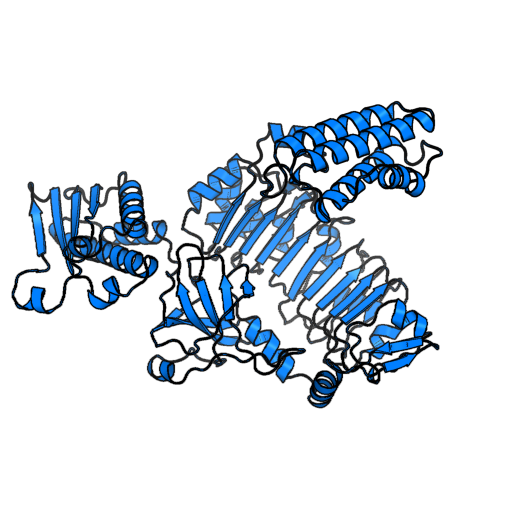31 ? -2.477 -4.050 9.503 1.00 76.38 231 ASP A C 1
ATOM 1874 O O . ASP A 1 231 ? -1.896 -5.107 9.212 1.00 76.38 231 ASP A O 1
ATOM 1878 N N . TRP A 1 232 ? -3.702 -4.041 10.030 1.00 82.69 232 TRP A N 1
ATOM 1879 C CA . TRP A 1 232 ? -4.593 -5.202 10.074 1.00 82.69 232 TRP A CA 1
ATOM 1880 C C . TRP A 1 232 ? -4.804 -5.818 8.687 1.00 82.69 232 TRP A C 1
ATOM 1882 O O . TRP A 1 232 ? -4.753 -5.141 7.662 1.00 82.69 232 TRP A O 1
ATOM 1892 N N . GLN A 1 233 ? -5.002 -7.133 8.659 1.00 81.62 233 GLN A N 1
ATOM 1893 C CA . GLN A 1 233 ? -4.980 -7.930 7.434 1.00 81.62 233 GLN A CA 1
ATOM 1894 C C . GLN A 1 233 ? -6.388 -8.374 7.059 1.00 81.62 233 GLN A C 1
ATOM 1896 O O . GLN A 1 233 ? -7.054 -9.035 7.846 1.00 81.62 233 GLN A O 1
ATOM 1901 N N . ASP A 1 234 ? -6.808 -8.101 5.831 1.00 79.75 234 ASP A N 1
ATOM 1902 C CA . ASP A 1 234 ? -8.116 -8.429 5.242 1.00 79.75 234 ASP A CA 1
ATOM 1903 C C . ASP A 1 234 ? -8.316 -9.928 4.932 1.00 79.75 234 ASP A C 1
ATOM 1905 O O . ASP A 1 234 ? -9.073 -10.293 4.037 1.00 79.75 234 ASP A O 1
ATOM 1909 N N . GLY A 1 235 ? -7.627 -10.821 5.649 1.00 88.19 235 GLY A N 1
ATOM 1910 C CA . GLY A 1 235 ? -7.737 -12.267 5.450 1.00 88.19 235 GLY A CA 1
ATOM 1911 C C . GLY A 1 235 ? -6.792 -12.862 4.404 1.00 88.19 235 GLY A C 1
ATOM 1912 O O . GLY A 1 235 ? -6.907 -14.045 4.079 1.00 88.19 235 GLY A O 1
ATOM 1913 N N . ARG A 1 236 ? -5.824 -12.089 3.896 1.00 87.19 236 ARG A N 1
ATOM 1914 C CA . ARG A 1 236 ? -4.853 -12.515 2.861 1.00 87.19 236 ARG A CA 1
ATOM 1915 C C . ARG A 1 236 ? -4.111 -13.793 3.229 1.00 87.19 236 ARG A C 1
ATOM 1917 O O . ARG A 1 236 ? -3.774 -14.591 2.360 1.00 87.19 236 ARG A O 1
ATOM 1924 N N . GLU A 1 237 ? -3.849 -13.995 4.518 1.00 91.00 237 GLU A N 1
ATOM 1925 C CA . GLU A 1 237 ? -3.219 -15.209 5.030 1.00 91.00 237 GLU A CA 1
ATOM 1926 C C . GLU A 1 237 ? -4.028 -16.456 4.679 1.00 91.00 237 GLU A C 1
ATOM 1928 O O . GLU A 1 237 ? -3.464 -17.424 4.164 1.00 91.00 237 GLU A O 1
ATOM 1933 N N . TYR A 1 238 ? -5.348 -16.403 4.877 1.00 94.06 238 TYR A N 1
ATOM 1934 C CA . TYR A 1 238 ? -6.252 -17.483 4.499 1.00 94.06 238 TYR A CA 1
ATOM 1935 C C . TYR A 1 238 ? -6.248 -17.694 2.994 1.00 94.06 238 TYR A C 1
ATOM 1937 O O . TYR A 1 238 ? -6.195 -18.834 2.547 1.00 94.06 238 TYR A O 1
ATOM 1945 N N . VAL A 1 239 ? -6.244 -16.621 2.199 1.00 90.19 239 VAL A N 1
ATOM 1946 C CA . VAL A 1 239 ? -6.205 -16.724 0.732 1.00 90.19 239 VAL A CA 1
ATOM 1947 C C . VAL A 1 239 ? -4.939 -17.419 0.257 1.00 90.19 239 VAL A C 1
ATOM 1949 O O . VAL A 1 239 ? -5.005 -18.309 -0.594 1.00 90.19 239 VAL A O 1
ATOM 1952 N N . TYR A 1 240 ? -3.785 -17.074 0.827 1.00 89.50 240 TYR A N 1
ATOM 1953 C CA . TYR A 1 240 ? -2.519 -17.700 0.462 1.00 89.50 240 TYR A CA 1
ATOM 1954 C C . TYR A 1 240 ? -2.447 -19.174 0.876 1.00 89.50 240 TYR A C 1
ATOM 1956 O O . TYR A 1 240 ? -1.999 -20.000 0.076 1.00 89.50 240 TYR A O 1
ATOM 1964 N N . GLU A 1 241 ? -2.889 -19.528 2.085 1.00 93.00 241 GLU A N 1
ATOM 1965 C CA . GLU A 1 241 ? -2.911 -20.928 2.536 1.00 93.00 241 GLU A CA 1
ATOM 1966 C C . GLU A 1 241 ? -3.960 -21.755 1.785 1.00 93.00 241 GLU A C 1
ATOM 1968 O O . GLU A 1 241 ? -3.663 -22.859 1.326 1.00 93.00 241 GLU A O 1
ATOM 1973 N N . HIS A 1 242 ? -5.157 -21.206 1.563 1.00 90.69 242 HIS A N 1
ATOM 1974 C CA . HIS A 1 242 ? -6.201 -21.844 0.767 1.00 90.69 242 HIS A CA 1
ATOM 1975 C C . HIS A 1 242 ? -5.705 -22.093 -0.659 1.00 90.69 242 HIS A C 1
ATOM 1977 O O . HIS A 1 242 ? -5.735 -23.229 -1.135 1.00 90.69 242 HIS A O 1
ATOM 1983 N N . SER A 1 243 ? -5.142 -21.072 -1.310 1.00 87.81 243 SER A N 1
ATOM 1984 C CA . SER A 1 243 ? -4.556 -21.193 -2.645 1.00 87.81 243 SER A CA 1
ATOM 1985 C C . SER A 1 243 ? -3.448 -22.244 -2.707 1.00 87.81 243 SER A C 1
ATOM 1987 O O . SER A 1 243 ? -3.356 -22.960 -3.703 1.00 87.81 243 SER A O 1
ATOM 1989 N N . TRP A 1 244 ? -2.598 -22.338 -1.684 1.00 91.06 244 TRP A N 1
ATOM 1990 C CA . TRP A 1 244 ? -1.589 -23.390 -1.605 1.00 91.06 244 TRP A CA 1
ATOM 1991 C C . TRP A 1 244 ? -2.235 -24.768 -1.445 1.00 91.06 244 TRP A C 1
ATOM 1993 O O . TRP A 1 244 ? -1.837 -25.707 -2.124 1.00 91.06 244 TRP A O 1
ATOM 2003 N N . SER A 1 245 ? -3.252 -24.911 -0.596 1.00 89.75 245 SER A N 1
ATOM 2004 C CA . SER A 1 245 ? -3.924 -26.195 -0.356 1.00 89.75 245 SER A CA 1
ATOM 2005 C C . SER A 1 245 ? -4.603 -26.770 -1.607 1.00 89.75 245 SER A C 1
ATOM 2007 O O . SER A 1 245 ? -4.568 -27.985 -1.800 1.00 89.75 245 SER A O 1
ATOM 2009 N N . GLN A 1 246 ? -5.144 -25.899 -2.467 1.00 86.75 246 GLN A N 1
ATOM 2010 C CA . GLN A 1 246 ? -5.794 -26.258 -3.733 1.00 86.75 246 GLN A CA 1
ATOM 2011 C C . GLN A 1 246 ? -4.798 -26.560 -4.867 1.00 86.75 246 GLN A C 1
ATOM 2013 O O . GLN A 1 246 ? -5.190 -27.077 -5.910 1.00 86.75 246 GLN A O 1
ATOM 2018 N N . GLY A 1 247 ? -3.514 -26.230 -4.692 1.00 85.81 247 GLY A N 1
ATOM 2019 C CA . GLY A 1 247 ? -2.475 -26.516 -5.678 1.00 85.81 247 GLY A CA 1
ATOM 2020 C C . GLY A 1 247 ? -2.163 -28.011 -5.798 1.00 85.81 247 GLY A C 1
ATOM 2021 O O . GLY A 1 247 ? -2.371 -28.787 -4.858 1.00 85.81 247 GLY A O 1
ATOM 2022 N N . ASP A 1 248 ? -1.587 -28.401 -6.938 1.00 91.88 248 ASP A N 1
ATOM 2023 C CA . ASP A 1 248 ? -1.258 -29.794 -7.247 1.00 91.88 248 ASP A CA 1
ATOM 2024 C C . ASP A 1 248 ? -0.403 -30.437 -6.140 1.00 91.88 248 ASP A C 1
ATOM 2026 O O . ASP A 1 248 ? 0.667 -29.942 -5.773 1.00 91.88 248 ASP A O 1
ATOM 2030 N N . SER A 1 249 ? -0.895 -31.536 -5.561 1.00 94.19 249 SER A N 1
ATOM 2031 C CA . SER A 1 249 ? -0.264 -32.167 -4.399 1.00 94.19 249 SER A CA 1
ATOM 2032 C C . SER A 1 249 ? 1.127 -32.715 -4.705 1.00 94.19 249 SER A C 1
ATOM 2034 O O . SER A 1 249 ? 1.990 -32.683 -3.826 1.00 94.19 249 SER A O 1
ATOM 2036 N N . GLN A 1 250 ? 1.359 -33.190 -5.933 1.00 94.62 250 GLN A N 1
ATOM 2037 C CA . GLN A 1 250 ? 2.662 -33.697 -6.344 1.00 94.62 250 GLN A CA 1
ATOM 2038 C C . GLN A 1 250 ? 3.662 -32.545 -6.475 1.00 94.62 250 GLN A C 1
ATOM 2040 O O . GLN A 1 250 ? 4.727 -32.601 -5.864 1.00 94.62 250 GLN A O 1
ATOM 2045 N N . GLN A 1 251 ? 3.300 -31.462 -7.167 1.00 94.19 251 GLN A N 1
ATOM 2046 C CA . GLN A 1 251 ? 4.143 -30.270 -7.291 1.00 94.19 251 GLN A CA 1
ATOM 2047 C C . GLN A 1 251 ? 4.479 -29.683 -5.917 1.00 94.19 251 GLN A C 1
ATOM 2049 O O . GLN A 1 251 ? 5.616 -29.284 -5.677 1.00 94.19 251 GLN A O 1
ATOM 2054 N N . ARG A 1 252 ? 3.524 -29.662 -4.977 1.00 95.31 252 ARG A N 1
ATOM 2055 C CA . ARG A 1 252 ? 3.775 -29.204 -3.599 1.00 95.31 252 ARG A CA 1
ATOM 2056 C C . ARG A 1 252 ? 4.752 -30.104 -2.854 1.00 95.31 252 ARG A C 1
ATOM 2058 O O . ARG A 1 252 ? 5.633 -29.587 -2.167 1.00 95.31 252 ARG A O 1
ATOM 2065 N N . ALA A 1 253 ? 4.617 -31.422 -2.979 1.00 95.00 253 ALA A N 1
ATOM 2066 C CA . ALA A 1 253 ? 5.543 -32.371 -2.368 1.00 95.00 253 ALA A CA 1
ATOM 2067 C C . ALA A 1 253 ? 6.962 -32.224 -2.944 1.00 95.00 253 ALA A C 1
ATOM 2069 O O . ALA A 1 253 ? 7.922 -32.115 -2.181 1.00 95.00 253 ALA A O 1
ATOM 2070 N N . GLU A 1 254 ? 7.088 -32.122 -4.270 1.00 95.38 254 GLU A N 1
ATOM 2071 C CA . GLU A 1 254 ? 8.360 -31.879 -4.959 1.00 95.38 254 GLU A CA 1
ATOM 2072 C C . GLU A 1 254 ? 8.973 -30.538 -4.532 1.00 95.38 254 GLU A C 1
ATOM 2074 O O . GLU A 1 254 ? 10.143 -30.480 -4.152 1.00 95.38 254 GLU A O 1
ATOM 2079 N N . TYR A 1 255 ? 8.182 -29.461 -4.487 1.00 95.94 255 TYR A N 1
ATOM 2080 C CA . TYR A 1 255 ? 8.637 -28.168 -3.980 1.00 95.94 255 TYR A CA 1
ATOM 2081 C C . TYR A 1 255 ? 9.237 -28.309 -2.574 1.00 95.94 255 TYR A C 1
ATOM 2083 O O . TYR A 1 255 ? 10.354 -27.857 -2.326 1.00 95.94 255 TYR A O 1
ATOM 2091 N N . LYS A 1 256 ? 8.517 -28.953 -1.644 1.00 95.25 256 LYS A N 1
ATOM 2092 C CA . LYS A 1 256 ? 8.964 -29.127 -0.250 1.00 95.25 256 LYS A CA 1
ATOM 2093 C C . LYS A 1 256 ? 10.225 -29.975 -0.145 1.00 95.25 256 LYS A C 1
ATOM 2095 O O . LYS A 1 256 ? 11.074 -29.679 0.691 1.00 95.25 256 LYS A O 1
ATOM 2100 N N . GLN A 1 257 ? 10.349 -30.994 -0.990 1.00 95.19 257 GLN A N 1
ATOM 2101 C CA . GLN A 1 257 ? 11.537 -31.834 -1.066 1.00 95.19 257 GLN A CA 1
ATOM 2102 C C . GLN A 1 257 ? 12.768 -31.021 -1.481 1.00 95.19 257 GLN A C 1
ATOM 2104 O O . GLN A 1 257 ? 13.834 -31.173 -0.884 1.00 95.19 257 GLN A O 1
ATOM 2109 N N . PHE A 1 258 ? 12.635 -30.155 -2.489 1.00 96.06 258 PHE A N 1
ATOM 2110 C CA . PHE A 1 258 ? 13.791 -29.503 -3.100 1.00 96.06 258 PHE A CA 1
ATOM 2111 C C . PHE A 1 258 ? 14.101 -28.110 -2.562 1.00 96.06 258 PHE A C 1
ATOM 2113 O O . PHE A 1 258 ? 15.250 -27.693 -2.679 1.00 96.06 258 PHE A O 1
ATOM 2120 N N . ILE A 1 259 ? 13.160 -27.399 -1.935 1.00 95.38 259 ILE A N 1
ATOM 2121 C CA . ILE A 1 259 ? 13.350 -25.984 -1.574 1.00 95.38 259 ILE A CA 1
ATOM 2122 C C . ILE A 1 259 ? 14.557 -25.733 -0.657 1.00 95.38 259 ILE A C 1
ATOM 2124 O O . ILE A 1 259 ? 15.244 -24.723 -0.811 1.00 95.38 259 ILE A O 1
ATOM 2128 N N . ASN A 1 260 ? 14.863 -26.685 0.228 1.00 92.75 260 ASN A N 1
ATOM 2129 C CA . ASN A 1 260 ? 16.024 -26.652 1.126 1.00 92.75 260 ASN A CA 1
ATOM 2130 C C . ASN A 1 260 ? 17.161 -27.593 0.674 1.00 92.75 260 ASN A C 1
ATOM 2132 O O . ASN A 1 260 ? 18.093 -27.845 1.435 1.00 92.75 260 ASN A O 1
ATOM 2136 N N . SER A 1 261 ? 17.081 -28.144 -0.540 1.00 92.06 261 SER A N 1
ATOM 2137 C CA . SER A 1 261 ? 18.090 -29.056 -1.087 1.00 92.06 261 SER A CA 1
ATOM 2138 C C . SER A 1 261 ? 19.257 -28.308 -1.739 1.00 92.06 261 SER A C 1
ATOM 2140 O O . SER A 1 261 ? 19.108 -27.198 -2.251 1.00 92.06 261 SER A O 1
ATOM 2142 N N . GLY A 1 262 ? 20.419 -28.962 -1.773 1.00 92.31 262 GLY A N 1
ATOM 2143 C CA . GLY A 1 262 ? 21.570 -28.551 -2.580 1.00 92.31 262 GLY A CA 1
ATOM 2144 C C . GLY A 1 262 ? 21.568 -29.152 -3.991 1.00 92.31 262 GLY A C 1
ATOM 2145 O O . GLY A 1 262 ? 22.561 -29.037 -4.707 1.00 92.31 262 GLY A O 1
ATOM 2146 N N . ASP A 1 263 ? 20.500 -29.816 -4.415 1.00 96.12 263 ASP A N 1
ATOM 2147 C CA . ASP A 1 263 ? 20.493 -30.516 -5.695 1.00 96.12 263 ASP A CA 1
ATOM 2148 C C . ASP A 1 263 ? 20.624 -29.543 -6.867 1.00 96.12 263 ASP A C 1
ATOM 2150 O O . ASP A 1 263 ? 20.112 -28.423 -6.838 1.00 96.12 263 ASP A O 1
ATOM 2154 N N . SER A 1 264 ? 21.309 -29.986 -7.919 1.00 96.69 264 SER A N 1
ATOM 2155 C CA . SER A 1 264 ? 21.514 -29.203 -9.137 1.00 96.69 264 SER A CA 1
ATOM 2156 C C . SER A 1 264 ? 21.195 -30.021 -10.381 1.00 96.69 264 SER A C 1
ATOM 2158 O O . SER A 1 264 ? 21.217 -31.251 -10.362 1.00 96.69 264 SER A O 1
ATOM 2160 N N . VAL A 1 265 ? 20.905 -29.321 -11.467 1.00 95.31 265 VAL A N 1
ATOM 2161 C CA . VAL A 1 265 ? 20.647 -29.868 -12.793 1.00 95.31 265 VAL A CA 1
ATOM 2162 C C . VAL A 1 265 ? 21.468 -29.102 -13.820 1.00 95.31 265 VAL A C 1
ATOM 2164 O O . VAL A 1 265 ? 21.764 -27.922 -13.630 1.00 95.31 265 VAL A O 1
ATOM 2167 N N . ARG A 1 266 ? 21.864 -29.781 -14.897 1.00 94.62 266 ARG A N 1
ATOM 2168 C CA . ARG A 1 266 ? 22.629 -29.168 -15.978 1.00 94.62 266 ARG A CA 1
ATOM 2169 C C . ARG A 1 266 ? 21.696 -28.675 -17.085 1.00 94.62 266 ARG A C 1
ATOM 2171 O O . ARG A 1 266 ? 20.921 -29.469 -17.609 1.00 94.62 266 ARG A O 1
ATOM 2178 N N . VAL A 1 267 ? 21.800 -27.400 -17.451 1.00 94.31 267 VAL A N 1
ATOM 2179 C CA . VAL A 1 267 ? 21.044 -26.749 -18.538 1.00 94.31 267 VAL A CA 1
ATOM 2180 C C . VAL A 1 267 ? 22.023 -25.909 -19.352 1.00 94.31 267 VAL A C 1
ATOM 2182 O O . VAL A 1 267 ? 22.814 -25.173 -18.773 1.00 94.31 267 VAL A O 1
ATOM 2185 N N . GLY A 1 268 ? 22.046 -26.060 -20.679 1.00 88.69 268 GLY A N 1
ATOM 2186 C CA . GLY A 1 268 ? 22.940 -25.258 -21.533 1.00 88.69 268 GLY A CA 1
ATOM 2187 C C . GLY A 1 268 ? 24.437 -25.434 -21.280 1.00 88.69 268 GLY A C 1
ATOM 2188 O O . GLY A 1 268 ? 25.229 -24.590 -21.672 1.00 88.69 268 GLY A O 1
ATOM 2189 N N . GLY A 1 269 ? 24.843 -26.500 -20.586 1.00 89.81 269 GLY A N 1
ATOM 2190 C CA . GLY A 1 269 ? 26.227 -26.697 -20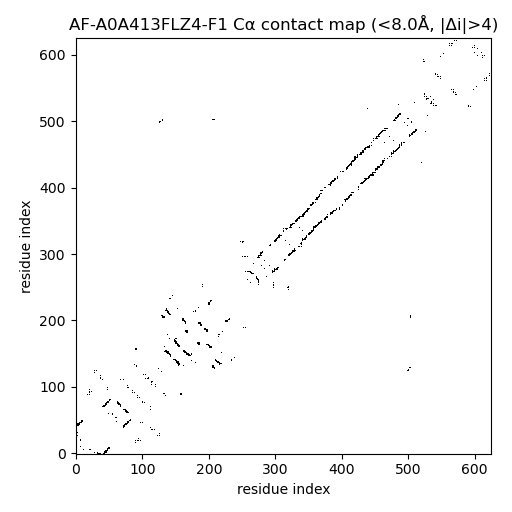.152 1.00 89.81 269 GLY A CA 1
ATOM 2191 C C . GLY A 1 269 ? 26.538 -26.172 -18.746 1.00 89.81 269 GLY A C 1
ATOM 2192 O O . GLY A 1 269 ? 27.534 -26.625 -18.180 1.00 89.81 269 GLY A O 1
ATOM 2193 N N . GLU A 1 270 ? 25.665 -25.353 -18.157 1.00 94.44 270 GLU A N 1
ATOM 2194 C CA . GLU A 1 270 ? 25.785 -24.760 -16.819 1.00 94.44 270 GLU A CA 1
ATOM 2195 C C . GLU A 1 270 ? 24.995 -25.541 -15.759 1.00 94.44 270 GLU A C 1
ATOM 2197 O O . GLU A 1 270 ? 24.088 -26.308 -16.082 1.00 94.44 270 GLU A O 1
ATOM 2202 N N . TYR A 1 271 ? 25.338 -25.353 -14.481 1.00 95.12 271 TYR A N 1
ATOM 2203 C CA . TYR A 1 271 ? 24.625 -25.957 -13.354 1.00 95.12 271 TYR A CA 1
ATOM 2204 C C . TYR A 1 271 ? 23.691 -24.950 -12.691 1.00 95.12 271 TYR A C 1
ATOM 2206 O O . TYR A 1 271 ? 24.128 -23.903 -12.220 1.00 95.12 271 TYR A O 1
ATOM 2214 N N . PHE A 1 272 ? 22.425 -25.330 -12.555 1.00 96.19 272 PHE A N 1
ATOM 2215 C CA . PHE A 1 272 ? 21.417 -24.575 -11.821 1.00 96.19 272 PHE A CA 1
ATOM 2216 C C . PHE A 1 272 ? 20.909 -25.400 -10.643 1.00 96.19 272 PHE A C 1
ATOM 2218 O O . PHE A 1 272 ? 20.751 -26.617 -10.753 1.00 96.19 272 PHE A O 1
ATOM 2225 N N . ARG A 1 273 ? 20.625 -24.759 -9.506 1.00 96.25 273 ARG A N 1
ATOM 2226 C CA . ARG A 1 273 ? 20.005 -25.449 -8.366 1.00 96.25 273 ARG A CA 1
ATOM 2227 C C . ARG A 1 273 ? 18.571 -25.848 -8.712 1.00 96.25 273 ARG A C 1
ATOM 2229 O O . ARG A 1 273 ? 17.864 -25.092 -9.362 1.00 96.25 273 ARG A O 1
ATOM 2236 N N . LYS A 1 274 ? 18.086 -26.983 -8.212 1.00 95.88 274 LYS A N 1
ATOM 2237 C CA . LYS A 1 274 ? 16.666 -27.357 -8.363 1.00 95.88 274 LYS A CA 1
ATOM 2238 C C . LYS A 1 274 ? 15.722 -26.424 -7.604 1.00 95.88 274 LYS A C 1
ATOM 2240 O O . LYS A 1 274 ? 14.563 -26.285 -7.987 1.00 95.88 274 LYS A O 1
ATOM 2245 N N . ASN A 1 275 ? 16.221 -25.764 -6.555 1.00 95.44 275 ASN A N 1
ATOM 2246 C CA . ASN A 1 275 ? 15.473 -24.770 -5.791 1.00 95.44 275 ASN A CA 1
ATOM 2247 C C . ASN A 1 275 ? 15.479 -23.359 -6.409 1.00 95.44 275 ASN A C 1
ATOM 2249 O O . ASN A 1 275 ? 15.149 -22.391 -5.720 1.00 95.44 275 ASN A O 1
ATOM 2253 N N . TYR A 1 276 ? 15.854 -23.240 -7.689 1.00 94.38 276 TYR A N 1
ATOM 2254 C CA . TYR A 1 276 ? 15.795 -21.981 -8.425 1.00 94.38 276 TYR A CA 1
ATOM 2255 C C . TYR A 1 276 ? 14.363 -21.437 -8.410 1.00 94.38 276 TYR A C 1
ATOM 2257 O O . TYR A 1 276 ? 13.425 -22.136 -8.787 1.00 94.38 276 TYR A O 1
ATOM 2265 N N . GLY A 1 277 ? 14.196 -20.212 -7.907 1.00 92.00 277 GLY A N 1
ATOM 2266 C CA . GLY A 1 277 ? 12.874 -19.658 -7.604 1.00 92.00 277 GLY A CA 1
ATOM 2267 C C . GLY A 1 277 ? 12.150 -19.047 -8.803 1.00 92.00 277 GLY A C 1
ATOM 2268 O O . GLY A 1 277 ? 10.923 -18.986 -8.796 1.00 92.00 277 GLY A O 1
ATOM 2269 N N . GLY A 1 278 ? 12.887 -18.613 -9.827 1.00 94.75 278 GLY A N 1
ATOM 2270 C CA . GLY A 1 278 ? 12.315 -17.901 -10.965 1.00 94.75 278 GLY A CA 1
ATOM 2271 C C . GLY A 1 278 ? 12.946 -18.270 -12.297 1.00 94.75 278 GLY A C 1
ATOM 2272 O O . GLY A 1 278 ? 14.150 -18.508 -12.380 1.00 94.75 278 GLY A O 1
ATOM 2273 N N . LEU A 1 279 ? 12.124 -18.304 -13.341 1.00 95.94 279 LEU A N 1
ATOM 2274 C CA . LEU A 1 279 ? 12.582 -18.412 -14.719 1.00 95.94 279 LEU A CA 1
ATOM 2275 C C . LEU A 1 279 ? 12.948 -17.008 -15.200 1.00 95.94 279 LEU A C 1
ATOM 2277 O O . LEU A 1 279 ? 12.054 -16.216 -15.479 1.00 95.94 279 LEU A O 1
ATOM 2281 N N . ASN A 1 280 ? 14.244 -16.710 -15.257 1.00 95.62 280 ASN A N 1
ATOM 2282 C CA . ASN A 1 280 ? 14.774 -15.420 -15.696 1.00 95.62 280 ASN A CA 1
ATOM 2283 C C . ASN A 1 280 ? 15.509 -15.529 -17.042 1.00 95.62 280 ASN A C 1
ATOM 2285 O O . ASN A 1 280 ? 15.702 -16.629 -17.570 1.00 95.62 280 ASN A O 1
ATOM 2289 N N . MET A 1 281 ? 15.989 -14.397 -17.569 1.00 95.31 281 MET A N 1
ATOM 2290 C CA . MET A 1 281 ? 16.742 -14.374 -18.828 1.00 95.31 281 MET A CA 1
ATOM 2291 C C . MET A 1 281 ? 18.030 -15.209 -18.803 1.00 95.31 281 MET A C 1
ATOM 2293 O O . MET A 1 281 ? 18.428 -15.720 -19.847 1.00 95.31 281 MET A O 1
ATOM 2297 N N . HIS A 1 282 ? 18.672 -15.404 -17.645 1.00 94.94 282 HIS A N 1
ATOM 2298 C CA . HIS A 1 282 ? 19.855 -16.269 -17.543 1.00 94.94 282 HIS A CA 1
ATOM 2299 C C . HIS A 1 282 ? 19.487 -17.737 -17.785 1.00 94.94 282 HIS A C 1
ATOM 2301 O O . HIS A 1 282 ? 20.058 -18.369 -18.675 1.00 94.94 282 HIS A O 1
ATOM 2307 N N . LEU A 1 283 ? 18.482 -18.255 -17.073 1.00 95.31 283 LEU A N 1
ATOM 2308 C CA . LEU A 1 283 ? 18.010 -19.627 -17.268 1.00 95.31 283 LEU A CA 1
ATOM 2309 C C . LEU A 1 283 ? 17.405 -19.831 -18.666 1.00 95.31 283 LEU A C 1
ATOM 2311 O O . LEU A 1 283 ? 17.655 -20.858 -19.293 1.00 95.31 283 LEU A O 1
ATOM 2315 N N . TYR A 1 284 ? 16.653 -18.853 -19.175 1.00 94.81 284 TYR A N 1
ATOM 2316 C CA . TYR A 1 284 ? 16.093 -18.887 -20.528 1.00 94.81 284 TYR A CA 1
ATOM 2317 C C . TYR A 1 284 ? 17.187 -19.005 -21.602 1.00 94.81 284 TYR A C 1
ATOM 2319 O O . TYR A 1 284 ? 17.130 -19.902 -22.444 1.00 94.81 284 TYR A O 1
ATOM 2327 N N . ARG A 1 285 ? 18.228 -18.160 -21.536 1.00 94.38 285 ARG A N 1
ATOM 2328 C CA . ARG A 1 285 ? 19.359 -18.193 -22.481 1.00 94.38 285 ARG A CA 1
ATOM 2329 C C . ARG A 1 285 ? 20.124 -19.511 -22.402 1.00 94.38 285 ARG A C 1
ATOM 2331 O O . ARG A 1 285 ? 20.422 -20.094 -23.440 1.00 94.38 285 ARG A O 1
ATOM 2338 N N . ALA A 1 286 ? 20.382 -20.017 -21.194 1.00 94.12 286 ALA A N 1
ATOM 2339 C CA . ALA A 1 286 ? 21.020 -21.321 -21.013 1.00 94.12 286 ALA A CA 1
ATOM 2340 C C . ALA A 1 286 ? 20.167 -22.466 -21.591 1.00 94.12 286 ALA A C 1
ATOM 2342 O O . ALA A 1 286 ? 20.698 -23.424 -22.145 1.00 94.12 286 ALA A O 1
ATOM 2343 N N . ALA A 1 287 ? 18.839 -22.378 -21.501 1.00 91.56 287 ALA A N 1
ATOM 2344 C CA . ALA A 1 287 ? 17.940 -23.393 -22.044 1.00 91.56 287 ALA A CA 1
ATOM 2345 C C . ALA A 1 287 ? 17.905 -23.437 -23.581 1.00 91.56 287 ALA A C 1
ATOM 2347 O O . ALA A 1 287 ? 17.440 -24.429 -24.140 1.00 91.56 287 ALA A O 1
ATOM 2348 N N . GLY A 1 288 ? 18.364 -22.385 -24.271 1.00 88.00 288 GLY A N 1
ATOM 2349 C CA . GLY A 1 288 ? 18.412 -22.341 -25.735 1.00 88.00 288 GLY A CA 1
ATOM 2350 C C . GLY A 1 288 ? 17.049 -22.553 -26.405 1.00 88.00 288 GLY A C 1
ATOM 2351 O O . GLY A 1 288 ? 16.977 -23.214 -27.437 1.00 88.00 288 GLY A O 1
ATOM 2352 N N . GLY A 1 289 ? 15.967 -22.058 -25.792 1.00 79.62 289 GLY A N 1
ATOM 2353 C CA . GLY A 1 289 ? 14.602 -22.182 -26.322 1.00 79.62 289 GLY A CA 1
ATOM 2354 C C . GLY A 1 289 ? 13.891 -23.507 -26.010 1.00 79.62 289 GLY A C 1
ATOM 2355 O O . GLY A 1 289 ? 12.798 -23.748 -26.522 1.00 79.62 289 GLY A O 1
ATOM 2356 N N . ASN A 1 290 ? 14.453 -24.379 -25.162 1.00 85.38 290 ASN A N 1
ATOM 2357 C CA . ASN A 1 290 ? 13.746 -25.567 -24.675 1.00 85.38 290 ASN A CA 1
ATOM 2358 C C . ASN A 1 290 ? 14.104 -25.892 -23.218 1.00 85.38 290 ASN A C 1
ATOM 2360 O O . ASN A 1 290 ? 15.127 -26.518 -22.936 1.00 85.38 290 ASN A O 1
ATOM 2364 N N . LEU A 1 291 ? 13.232 -25.500 -22.286 1.00 89.00 291 LEU A N 1
ATOM 2365 C CA . LEU A 1 291 ? 13.402 -25.775 -20.862 1.00 89.00 291 LEU A CA 1
ATOM 2366 C C . LEU A 1 291 ? 12.396 -26.827 -20.360 1.00 89.00 291 LEU A C 1
ATOM 2368 O O . LEU A 1 291 ? 11.199 -26.543 -20.279 1.00 89.00 291 LEU A O 1
ATOM 2372 N N . PRO A 1 292 ? 12.850 -28.007 -19.899 1.00 89.69 292 PRO A N 1
ATOM 2373 C CA . PRO A 1 292 ? 11.994 -28.935 -19.171 1.00 89.69 292 PRO A CA 1
ATOM 2374 C C . PRO A 1 292 ? 11.727 -28.391 -17.757 1.00 89.69 292 PRO A C 1
ATOM 2376 O O . PRO A 1 292 ? 12.476 -28.655 -16.818 1.00 89.69 292 PRO A O 1
ATOM 2379 N N . VAL A 1 293 ? 10.641 -27.630 -17.588 1.00 90.25 293 VAL A N 1
ATOM 2380 C CA . VAL A 1 293 ? 10.289 -26.937 -16.326 1.00 90.25 293 VAL A CA 1
ATOM 2381 C C . VAL A 1 293 ? 10.174 -27.889 -15.123 1.00 90.25 293 VAL A C 1
ATOM 2383 O O . VAL A 1 293 ? 10.399 -27.478 -13.989 1.00 90.25 293 VAL A O 1
ATOM 2386 N N . SER A 1 294 ? 9.923 -29.188 -15.340 1.00 90.38 294 SER A N 1
ATOM 2387 C CA . SER A 1 294 ? 9.944 -30.223 -14.284 1.00 90.38 294 SER A CA 1
ATOM 2388 C C . SER A 1 294 ? 11.285 -30.365 -13.572 1.00 90.38 294 SER A C 1
ATOM 2390 O O . SER A 1 294 ? 11.324 -30.889 -12.465 1.00 90.38 294 SER A O 1
ATOM 2392 N N . LEU A 1 295 ? 12.385 -29.930 -14.188 1.00 93.62 295 LEU A N 1
ATOM 2393 C CA . LEU A 1 295 ? 13.706 -29.957 -13.561 1.00 93.62 295 LEU A CA 1
ATOM 2394 C C . LEU A 1 295 ? 13.832 -28.934 -12.422 1.00 93.62 295 LEU A C 1
ATOM 2396 O O . LEU A 1 295 ? 14.730 -29.064 -11.589 1.00 93.62 295 LEU A O 1
ATOM 2400 N N . PHE A 1 296 ? 12.922 -27.959 -12.366 1.00 96.12 296 PHE A N 1
ATOM 2401 C CA . PHE A 1 296 ? 12.915 -26.863 -11.405 1.00 96.12 296 PHE A CA 1
ATOM 2402 C C . PHE A 1 296 ? 11.589 -26.820 -10.627 1.00 96.12 296 PHE A C 1
ATOM 2404 O O . PHE A 1 296 ? 10.748 -25.947 -10.851 1.00 96.12 296 PHE A O 1
ATOM 2411 N N . PRO A 1 297 ? 11.380 -27.756 -9.687 1.00 95.00 297 PRO A N 1
ATOM 2412 C CA . PRO A 1 297 ? 10.131 -27.876 -8.926 1.00 95.00 297 PRO A CA 1
ATOM 2413 C C . PRO A 1 297 ? 9.842 -26.676 -8.013 1.00 95.00 297 PRO A C 1
ATOM 2415 O O . PRO A 1 297 ? 8.724 -26.525 -7.527 1.00 95.00 297 PRO A O 1
ATOM 2418 N N . CYS A 1 298 ? 10.837 -25.819 -7.766 1.00 96.19 298 CYS A N 1
ATOM 2419 C CA . CYS A 1 298 ? 10.695 -24.636 -6.921 1.00 96.19 298 CYS A CA 1
ATOM 2420 C C . CYS A 1 298 ? 10.435 -23.333 -7.684 1.00 96.19 298 CYS A C 1
ATOM 2422 O O . CYS A 1 298 ? 10.437 -22.278 -7.049 1.00 96.19 298 CYS A O 1
ATOM 2424 N N . LEU A 1 299 ? 10.197 -23.387 -8.999 1.00 95.88 299 LEU A N 1
ATOM 2425 C CA . LEU A 1 299 ? 9.805 -22.201 -9.756 1.00 95.88 299 LEU A CA 1
ATOM 2426 C C . LEU A 1 299 ? 8.447 -21.687 -9.284 1.00 95.88 299 LEU A C 1
ATOM 2428 O O . LEU A 1 299 ? 7.454 -22.416 -9.294 1.00 95.88 299 LEU A O 1
ATOM 2432 N N . THR A 1 300 ? 8.410 -20.412 -8.906 1.00 94.81 300 THR A N 1
ATOM 2433 C CA . THR A 1 300 ? 7.186 -19.723 -8.480 1.00 94.81 300 THR A CA 1
ATOM 2434 C C . THR A 1 300 ? 6.877 -18.475 -9.296 1.00 94.81 300 THR A C 1
ATOM 2436 O O . THR A 1 300 ? 5.741 -17.995 -9.264 1.00 94.81 300 THR A O 1
ATOM 2439 N N . PHE A 1 301 ? 7.841 -17.974 -10.069 1.00 97.31 301 PHE A N 1
ATOM 2440 C CA . PHE A 1 301 ? 7.652 -16.829 -10.952 1.00 97.31 301 PHE A CA 1
ATOM 2441 C C . PHE A 1 301 ? 8.437 -16.949 -12.264 1.00 97.31 301 PHE A C 1
ATOM 2443 O O . PHE A 1 301 ? 9.385 -17.727 -12.379 1.00 97.31 301 PHE A O 1
ATOM 2450 N N . VAL A 1 302 ? 8.031 -16.153 -13.247 1.00 98.00 302 VAL A N 1
ATOM 2451 C CA . VAL A 1 302 ? 8.721 -15.938 -14.521 1.00 98.00 302 VAL A CA 1
ATOM 2452 C C . VAL A 1 302 ? 8.998 -14.448 -14.670 1.00 98.00 302 VAL A C 1
ATOM 2454 O O . VAL A 1 302 ? 8.126 -13.637 -14.363 1.00 98.00 302 VAL A O 1
ATOM 2457 N N . GLU A 1 303 ? 10.192 -14.099 -15.133 1.00 97.81 303 GLU A N 1
ATOM 2458 C CA . GLU A 1 303 ? 10.597 -12.729 -15.437 1.00 97.81 303 GLU A CA 1
ATOM 2459 C C . GLU A 1 303 ? 11.468 -12.713 -16.693 1.00 97.81 303 GLU A C 1
ATOM 2461 O O . GLU A 1 303 ? 12.609 -13.172 -16.684 1.00 97.81 303 GLU A O 1
ATOM 2466 N N . ILE A 1 304 ? 10.912 -12.222 -17.793 1.00 96.50 304 ILE A N 1
ATOM 2467 C CA . ILE A 1 304 ? 11.549 -12.265 -19.110 1.00 96.50 304 ILE A CA 1
ATOM 2468 C C . ILE A 1 304 ? 11.443 -10.917 -19.818 1.00 96.50 304 ILE A C 1
ATOM 2470 O O . ILE A 1 304 ? 10.566 -10.099 -19.527 1.00 96.50 304 ILE A O 1
ATOM 2474 N N . GLU A 1 305 ? 12.356 -10.702 -20.755 1.00 95.94 305 GLU A N 1
ATOM 2475 C CA . GLU A 1 305 ? 12.447 -9.495 -21.566 1.00 95.94 305 GLU A CA 1
ATOM 2476 C C . GLU A 1 305 ? 12.679 -9.873 -23.030 1.00 95.94 305 GLU A C 1
ATOM 2478 O O . GLU A 1 305 ? 13.476 -10.773 -23.321 1.00 95.94 305 GLU A O 1
ATOM 2483 N N . GLY A 1 306 ? 11.987 -9.189 -23.941 1.00 93.12 306 GLY A N 1
ATOM 2484 C CA . GLY A 1 306 ? 12.076 -9.432 -25.379 1.00 93.12 306 GLY A CA 1
ATOM 2485 C C . GLY A 1 306 ? 11.097 -10.504 -25.890 1.00 93.12 306 GLY A C 1
ATOM 2486 O O . GLY A 1 306 ? 10.268 -11.027 -25.130 1.00 93.12 306 GLY A O 1
ATOM 2487 N N . PRO A 1 307 ? 11.208 -10.881 -27.178 1.00 92.94 307 PRO A N 1
ATOM 2488 C CA . PRO A 1 307 ? 10.303 -11.818 -27.844 1.00 92.94 307 PRO A CA 1
ATOM 2489 C C . PRO A 1 307 ? 10.544 -13.267 -27.395 1.00 92.94 307 PRO A C 1
ATOM 2491 O O . PRO A 1 307 ? 11.255 -14.029 -28.047 1.00 92.94 307 PRO A O 1
ATOM 2494 N N . CYS A 1 308 ? 9.923 -13.660 -26.280 1.00 92.50 308 CYS A N 1
ATOM 2495 C CA . CYS A 1 308 ? 10.018 -15.007 -25.694 1.00 92.50 308 CYS A CA 1
ATOM 2496 C C . CYS A 1 308 ? 8.643 -15.726 -25.606 1.00 92.50 308 CYS A C 1
ATOM 2498 O O . CYS A 1 308 ? 8.245 -16.169 -24.519 1.00 92.50 308 CYS A O 1
ATOM 2500 N N . PRO A 1 309 ? 7.859 -15.823 -26.702 1.00 89.00 309 PRO A N 1
ATOM 2501 C CA . PRO A 1 309 ? 6.469 -16.293 -26.666 1.00 89.00 309 PRO A CA 1
ATOM 2502 C C . PRO A 1 309 ? 6.279 -17.748 -26.227 1.00 89.00 309 PRO A C 1
ATOM 2504 O O . PRO A 1 309 ? 5.239 -18.105 -25.667 1.00 89.00 309 PRO A O 1
ATOM 2507 N N . GLU A 1 310 ? 7.275 -18.601 -26.430 1.00 92.12 310 GLU A N 1
ATOM 2508 C CA . GLU A 1 310 ? 7.239 -20.011 -26.060 1.00 92.12 310 GLU A CA 1
ATOM 2509 C C . GLU A 1 310 ? 7.208 -20.242 -24.543 1.00 92.12 310 GLU A C 1
ATOM 2511 O O . GLU A 1 310 ? 6.700 -21.274 -24.091 1.00 92.12 310 GLU A O 1
ATOM 2516 N N . VAL A 1 311 ? 7.687 -19.275 -23.749 1.00 94.62 311 VAL A N 1
ATOM 2517 C CA . VAL A 1 311 ? 7.798 -19.397 -22.289 1.00 94.62 311 VAL A CA 1
ATOM 2518 C C . VAL A 1 311 ? 6.433 -19.617 -21.643 1.00 94.62 311 VAL A C 1
ATOM 2520 O O . VAL A 1 311 ? 6.306 -20.403 -20.700 1.00 94.62 311 VAL A O 1
ATOM 2523 N N . VAL A 1 312 ? 5.383 -18.997 -22.186 1.00 94.38 312 VAL A N 1
ATOM 2524 C CA . VAL A 1 312 ? 4.012 -19.200 -21.699 1.00 94.38 312 VAL A CA 1
ATOM 2525 C C . VAL A 1 312 ? 3.574 -20.655 -21.880 1.00 94.38 312 VAL A C 1
ATOM 2527 O O . VAL A 1 312 ? 2.899 -21.217 -21.017 1.00 94.38 312 VAL A O 1
ATOM 2530 N N . GLY A 1 313 ? 4.003 -21.304 -22.967 1.00 93.62 313 GLY A N 1
ATOM 2531 C CA . GLY A 1 313 ? 3.755 -22.722 -23.217 1.00 93.62 313 GLY A CA 1
ATOM 2532 C C . GLY A 1 313 ? 4.433 -23.636 -22.196 1.00 93.62 313 GLY A C 1
ATOM 2533 O O . GLY A 1 313 ? 3.825 -24.611 -21.756 1.00 93.62 313 GLY A O 1
ATOM 2534 N N . TRP A 1 314 ? 5.655 -23.306 -21.767 1.00 93.69 314 TRP A N 1
ATOM 2535 C CA . TRP A 1 314 ? 6.435 -24.124 -20.829 1.00 93.69 314 TRP A CA 1
ATOM 2536 C C . TRP A 1 314 ? 5.802 -24.237 -19.438 1.00 93.69 314 TRP A C 1
ATOM 2538 O O . TRP A 1 314 ? 5.986 -25.239 -18.744 1.00 93.69 314 TRP A O 1
ATOM 2548 N N . ILE A 1 315 ? 5.061 -23.210 -19.022 1.00 94.12 315 ILE A N 1
ATOM 2549 C CA . ILE A 1 315 ? 4.483 -23.122 -17.677 1.00 94.12 315 ILE A CA 1
ATOM 2550 C C . ILE A 1 315 ? 3.025 -23.592 -17.601 1.00 94.12 315 ILE A C 1
ATOM 2552 O O . ILE A 1 315 ? 2.439 -23.605 -16.515 1.00 94.12 315 ILE A O 1
ATOM 2556 N N . LYS A 1 316 ? 2.413 -24.003 -18.719 1.00 92.81 316 LYS A N 1
ATOM 2557 C CA . LYS A 1 316 ? 1.057 -24.572 -18.700 1.00 92.81 316 LYS A CA 1
ATOM 2558 C C . LYS A 1 316 ? 1.012 -25.810 -17.796 1.00 92.81 316 LYS A C 1
ATOM 2560 O O . LYS A 1 316 ? 1.917 -26.641 -17.805 1.00 92.81 316 LYS A O 1
ATOM 2565 N N . GLY A 1 317 ? -0.026 -25.904 -16.964 1.00 87.94 317 GLY A N 1
ATOM 2566 C CA . GLY A 1 317 ? -0.170 -26.971 -15.962 1.00 87.94 317 GLY A CA 1
ATOM 2567 C C . GLY A 1 317 ? 0.738 -26.860 -14.723 1.00 87.94 317 GLY A C 1
ATOM 2568 O O . GLY A 1 317 ? 0.676 -27.720 -13.844 1.00 87.94 317 GLY A O 1
ATOM 2569 N N . ARG A 1 318 ? 1.567 -25.813 -14.596 1.00 91.50 318 ARG A N 1
ATOM 2570 C CA . ARG A 1 318 ? 2.380 -25.561 -13.392 1.00 91.50 318 ARG A CA 1
ATOM 2571 C C . ARG A 1 318 ? 1.616 -24.678 -12.413 1.00 91.50 318 ARG A C 1
ATOM 2573 O O . ARG A 1 318 ? 1.621 -23.459 -12.539 1.00 91.50 318 ARG A O 1
ATOM 2580 N N . SER A 1 319 ? 0.969 -25.284 -11.418 1.00 89.56 319 SER A N 1
ATOM 2581 C CA . SER A 1 319 ? 0.122 -24.555 -10.463 1.00 89.56 319 SER A CA 1
ATOM 2582 C C . SER A 1 319 ? 0.913 -23.692 -9.479 1.00 89.56 319 SER A C 1
ATOM 2584 O O . SER A 1 319 ? 0.347 -22.777 -8.888 1.00 89.56 319 SER A O 1
ATOM 2586 N N . LEU A 1 320 ? 2.202 -23.987 -9.272 1.00 92.00 320 LEU A N 1
ATOM 2587 C CA . LEU A 1 320 ? 3.051 -23.242 -8.334 1.00 92.00 320 LEU A CA 1
ATOM 2588 C C . LEU A 1 320 ? 3.715 -22.004 -8.940 1.00 92.00 320 LEU A C 1
ATOM 2590 O O . LEU A 1 320 ? 4.185 -21.158 -8.182 1.00 92.00 320 LEU A O 1
ATOM 2594 N N . ILE A 1 321 ? 3.712 -21.864 -10.269 1.00 94.44 321 ILE A N 1
ATOM 2595 C CA . ILE A 1 321 ? 4.163 -20.648 -10.948 1.00 94.44 321 ILE A CA 1
ATOM 2596 C C . ILE A 1 321 ? 2.992 -19.666 -10.943 1.00 94.44 321 ILE A C 1
ATOM 2598 O O . ILE A 1 321 ? 2.000 -19.866 -11.641 1.00 94.44 321 ILE A O 1
ATOM 2602 N N . ARG A 1 322 ? 3.088 -18.631 -10.105 1.00 93.75 322 ARG A N 1
ATOM 2603 C CA . ARG A 1 322 ? 1.983 -17.705 -9.801 1.00 93.75 322 ARG A CA 1
ATOM 2604 C C . ARG A 1 322 ? 2.173 -16.321 -10.402 1.00 93.75 322 ARG A C 1
ATOM 2606 O O . ARG A 1 322 ? 1.177 -15.636 -10.619 1.00 93.75 322 ARG A O 1
ATOM 2613 N N . THR A 1 323 ? 3.413 -15.919 -10.661 1.00 97.56 323 THR A N 1
ATOM 2614 C CA . THR A 1 323 ? 3.740 -14.574 -11.145 1.00 97.56 323 THR A CA 1
ATOM 2615 C C . THR A 1 323 ? 4.410 -14.636 -12.507 1.00 97.56 323 THR A C 1
ATOM 2617 O O . THR A 1 323 ? 5.318 -15.441 -12.705 1.00 97.56 323 THR A O 1
ATOM 2620 N N . PHE A 1 324 ? 3.993 -13.769 -13.424 1.00 98.25 324 PHE A N 1
ATOM 2621 C CA . PHE A 1 324 ? 4.629 -13.597 -14.725 1.00 98.25 324 PHE A CA 1
ATOM 2622 C C . PHE A 1 324 ? 4.909 -12.122 -14.969 1.00 98.25 324 PHE A C 1
ATOM 2624 O O . PHE A 1 324 ? 3.983 -11.312 -14.949 1.00 98.25 324 PHE A O 1
ATOM 2631 N N . ARG A 1 325 ? 6.176 -11.793 -15.212 1.00 98.50 325 ARG A N 1
ATOM 2632 C CA . ARG A 1 325 ? 6.620 -10.460 -15.609 1.00 98.50 325 ARG A CA 1
ATOM 2633 C C . ARG A 1 325 ? 7.206 -10.508 -17.005 1.00 98.50 325 ARG A C 1
ATOM 2635 O O . ARG A 1 325 ? 8.093 -11.326 -17.261 1.00 98.50 325 ARG A O 1
ATOM 2642 N N . TRP A 1 326 ? 6.720 -9.643 -17.884 1.00 97.56 326 TRP A N 1
ATOM 2643 C CA . TRP A 1 326 ? 7.182 -9.580 -19.262 1.00 97.56 326 TRP A CA 1
ATOM 2644 C C . TRP A 1 326 ? 7.393 -8.140 -19.707 1.00 97.56 326 TRP A C 1
ATOM 2646 O O . TRP A 1 326 ? 6.439 -7.373 -19.832 1.00 97.56 326 TRP A O 1
ATOM 2656 N N . LYS A 1 327 ? 8.654 -7.791 -19.959 1.00 96.31 327 LYS A N 1
ATOM 2657 C CA . LYS A 1 327 ? 9.049 -6.505 -20.543 1.00 96.31 327 LYS A CA 1
ATOM 2658 C C . LYS A 1 327 ? 9.285 -6.649 -22.043 1.00 96.31 327 LYS A C 1
ATOM 2660 O O . LYS A 1 327 ? 9.835 -7.667 -22.459 1.00 96.31 327 LYS A O 1
ATOM 2665 N N . ALA A 1 328 ? 8.897 -5.641 -22.827 1.00 93.88 328 ALA A N 1
ATOM 2666 C CA . ALA A 1 328 ? 9.094 -5.607 -24.278 1.00 93.88 328 ALA A CA 1
ATOM 2667 C C . ALA A 1 328 ? 8.752 -6.946 -24.973 1.00 93.88 328 ALA A C 1
ATOM 2669 O O . ALA A 1 328 ? 9.629 -7.592 -25.545 1.00 93.88 328 ALA A O 1
ATOM 2670 N N . PRO A 1 329 ? 7.499 -7.428 -24.891 1.00 92.44 329 PRO A N 1
ATOM 2671 C CA . PRO A 1 329 ? 7.157 -8.761 -25.378 1.00 92.44 329 PRO A CA 1
ATOM 2672 C C . PRO A 1 329 ? 7.249 -8.913 -26.906 1.00 92.44 329 PRO A C 1
ATOM 2674 O O . PRO A 1 329 ? 7.302 -10.045 -27.384 1.00 92.44 329 PRO A O 1
ATOM 2677 N N . GLU A 1 330 ? 7.269 -7.804 -27.660 1.00 92.38 330 GLU A N 1
ATOM 2678 C CA . GLU A 1 330 ? 7.404 -7.769 -29.129 1.00 92.38 330 GLU A CA 1
ATOM 2679 C C . GLU A 1 330 ? 6.422 -8.717 -29.857 1.00 92.38 330 GLU A C 1
ATOM 2681 O O . GLU A 1 330 ? 6.739 -9.350 -30.863 1.00 92.38 330 GLU A O 1
ATOM 2686 N N . THR A 1 331 ? 5.196 -8.824 -29.335 1.00 93.50 331 THR A N 1
ATOM 2687 C CA . THR A 1 331 ? 4.106 -9.631 -29.902 1.00 93.50 331 THR A CA 1
ATOM 2688 C C . THR A 1 331 ? 2.773 -8.909 -29.757 1.00 93.50 331 THR A C 1
ATOM 2690 O O . THR A 1 331 ? 2.519 -8.241 -28.759 1.00 93.50 331 THR A O 1
ATOM 2693 N N . GLU A 1 332 ? 1.881 -9.095 -30.730 1.00 95.69 332 GLU A N 1
ATOM 2694 C CA . GLU A 1 332 ? 0.539 -8.506 -30.696 1.00 95.69 332 GLU A CA 1
ATOM 2695 C C . GLU A 1 332 ? -0.426 -9.263 -29.765 1.00 95.69 332 GLU A C 1
ATOM 2697 O O . GLU A 1 332 ? -1.478 -8.736 -29.399 1.00 95.69 332 GLU A O 1
ATOM 2702 N N . VAL A 1 333 ? -0.112 -10.511 -29.396 1.00 96.31 333 VAL A N 1
ATOM 2703 C CA . VAL A 1 333 ? -1.007 -11.377 -28.613 1.00 96.31 333 VAL A CA 1
ATOM 2704 C C . VAL A 1 333 ? -0.263 -12.015 -27.449 1.00 96.31 333 VAL A C 1
ATOM 2706 O O . VAL A 1 333 ? 0.740 -12.705 -27.639 1.00 96.31 333 VAL A O 1
ATOM 2709 N N . LEU A 1 334 ? -0.827 -11.853 -26.254 1.00 96.56 334 LEU A N 1
ATOM 2710 C CA . LEU A 1 334 ? -0.414 -12.522 -25.027 1.00 96.56 334 LEU A CA 1
ATOM 2711 C C . LEU A 1 334 ? -1.532 -13.467 -24.569 1.00 96.56 334 LEU A C 1
ATOM 2713 O O . LEU A 1 334 ? -2.634 -13.020 -24.260 1.00 96.56 334 LEU A O 1
ATOM 2717 N N . ASP A 1 335 ? -1.272 -14.777 -24.533 1.00 96.38 335 ASP A N 1
ATOM 2718 C CA . ASP A 1 335 ? -2.276 -15.783 -24.157 1.00 96.38 335 ASP A CA 1
ATOM 2719 C C . ASP A 1 335 ? -1.836 -16.647 -22.977 1.00 96.38 335 ASP A C 1
ATOM 2721 O O . ASP A 1 335 ? -1.118 -17.635 -23.138 1.00 96.38 335 ASP A O 1
ATOM 2725 N N . PHE A 1 336 ? -2.331 -16.303 -21.790 1.00 96.75 336 PHE A N 1
ATOM 2726 C CA . PHE A 1 336 ? -2.008 -16.972 -20.533 1.00 96.75 336 PHE A CA 1
ATOM 2727 C C . PHE A 1 336 ? -3.028 -18.044 -20.130 1.00 96.75 336 PHE A C 1
ATOM 2729 O O . PHE A 1 336 ? -2.940 -18.597 -19.028 1.00 96.75 336 PHE A O 1
ATOM 2736 N N . ARG A 1 337 ? -3.997 -18.382 -20.988 1.00 95.25 337 ARG A N 1
ATOM 2737 C CA . ARG A 1 337 ? -5.003 -19.406 -20.668 1.00 95.25 337 ARG A CA 1
ATOM 2738 C C . ARG A 1 337 ? -4.349 -20.771 -20.438 1.00 95.25 337 ARG A C 1
ATOM 2740 O O . ARG A 1 337 ? -3.402 -21.167 -21.124 1.00 95.25 337 ARG A O 1
ATOM 2747 N N . GLY A 1 338 ? -4.874 -21.514 -19.463 1.00 92.25 338 GLY A N 1
ATOM 2748 C CA . GLY A 1 338 ? -4.339 -22.821 -19.055 1.00 92.25 338 GLY A CA 1
ATOM 2749 C C . GLY A 1 338 ? -3.062 -22.762 -18.202 1.00 92.25 338 GLY A C 1
ATOM 2750 O O . GLY A 1 338 ? -2.434 -23.797 -17.964 1.00 92.25 338 GLY A O 1
ATOM 2751 N N . THR A 1 339 ? -2.658 -21.575 -17.743 1.00 94.50 339 THR A N 1
ATOM 2752 C CA . THR A 1 339 ? -1.577 -21.405 -16.760 1.00 94.50 339 THR A CA 1
ATOM 2753 C C . THR A 1 339 ? -2.132 -21.276 -15.336 1.00 94.50 339 THR A C 1
ATOM 2755 O O . THR A 1 339 ? -3.302 -20.954 -15.138 1.00 94.50 339 THR A O 1
ATOM 2758 N N . GLY A 1 340 ? -1.285 -21.522 -14.330 1.00 91.25 340 GLY A N 1
ATOM 2759 C CA . GLY A 1 340 ? -1.615 -21.344 -12.909 1.00 91.25 340 GLY A CA 1
ATOM 2760 C C . GLY A 1 340 ? -1.388 -19.924 -12.377 1.00 91.25 340 GLY A C 1
ATOM 2761 O O . GLY A 1 340 ? -1.305 -19.746 -11.159 1.00 91.25 340 GLY A O 1
ATOM 2762 N N . LEU A 1 341 ? -1.233 -18.941 -13.268 1.00 94.88 341 LEU A N 1
ATOM 2763 C CA . LEU A 1 341 ? -0.832 -17.576 -12.941 1.00 94.88 341 LEU A CA 1
ATOM 2764 C C . LEU A 1 341 ? -1.945 -16.797 -12.226 1.00 94.88 341 LEU A C 1
ATOM 2766 O O . LEU A 1 341 ? -3.125 -16.906 -12.556 1.00 94.88 341 LEU A O 1
ATOM 2770 N N . CYS A 1 342 ? -1.534 -15.966 -11.270 1.00 92.69 342 CYS A N 1
ATOM 2771 C CA . CYS A 1 342 ? -2.398 -15.060 -10.511 1.00 92.69 342 CYS A CA 1
ATOM 2772 C C . CYS A 1 342 ? -1.971 -13.601 -10.596 1.00 92.69 342 CYS A C 1
ATOM 2774 O O . CYS A 1 342 ? -2.813 -12.721 -10.434 1.00 92.69 342 CYS A O 1
ATOM 2776 N N . PHE A 1 343 ? -0.687 -13.350 -10.834 1.00 96.31 343 PHE A N 1
ATOM 2777 C CA . PHE A 1 343 ? -0.117 -12.013 -10.879 1.00 96.31 343 PHE A CA 1
ATOM 2778 C C . PHE A 1 343 ? 0.580 -11.828 -12.224 1.00 96.31 343 PHE A C 1
ATOM 2780 O O . PHE A 1 343 ? 1.523 -12.556 -12.538 1.00 96.31 343 PHE A O 1
ATOM 2787 N N . LEU A 1 344 ? 0.098 -10.877 -13.014 1.00 98.06 344 LEU A N 1
ATOM 2788 C CA . LEU A 1 344 ? 0.683 -10.513 -14.300 1.00 98.06 344 LEU A CA 1
ATOM 2789 C C . LEU A 1 344 ? 1.231 -9.090 -14.218 1.00 98.06 344 LEU A C 1
ATOM 2791 O O . LEU A 1 344 ? 0.552 -8.207 -13.700 1.00 98.06 344 LEU A O 1
ATOM 2795 N N . GLU A 1 345 ? 2.435 -8.879 -14.733 1.00 98.50 345 GLU A N 1
ATOM 2796 C CA . GLU A 1 345 ? 3.059 -7.567 -14.911 1.00 98.50 345 GLU A CA 1
ATOM 2797 C C . GLU A 1 345 ? 3.580 -7.490 -16.343 1.00 98.50 345 GLU A C 1
ATOM 2799 O O . GLU A 1 345 ? 4.514 -8.207 -16.708 1.00 98.50 345 GLU A O 1
ATOM 2804 N N . LEU A 1 346 ? 2.909 -6.704 -17.179 1.00 97.69 346 LEU A N 1
ATOM 2805 C CA . LEU A 1 346 ? 3.081 -6.749 -18.625 1.00 97.69 346 LEU A CA 1
ATOM 2806 C C . LEU A 1 346 ? 3.319 -5.343 -19.169 1.00 97.69 346 LEU A C 1
ATOM 2808 O O . LEU A 1 346 ? 2.549 -4.423 -18.897 1.00 97.69 346 LEU A O 1
ATOM 2812 N N . ASP A 1 347 ? 4.346 -5.209 -19.998 1.00 96.25 347 ASP A N 1
ATOM 2813 C CA . ASP A 1 347 ? 4.449 -4.087 -20.924 1.00 96.25 347 ASP A CA 1
ATOM 2814 C C . ASP A 1 347 ? 3.440 -4.296 -22.065 1.00 96.25 347 ASP A C 1
ATOM 2816 O O . ASP A 1 347 ? 3.506 -5.287 -22.797 1.00 96.25 347 ASP A O 1
ATOM 2820 N N . GLY A 1 348 ? 2.468 -3.390 -22.176 1.00 93.25 348 GLY A N 1
ATOM 2821 C CA . GLY A 1 348 ? 1.405 -3.439 -23.179 1.00 93.25 348 GLY A CA 1
ATOM 2822 C C . GLY A 1 348 ? 1.80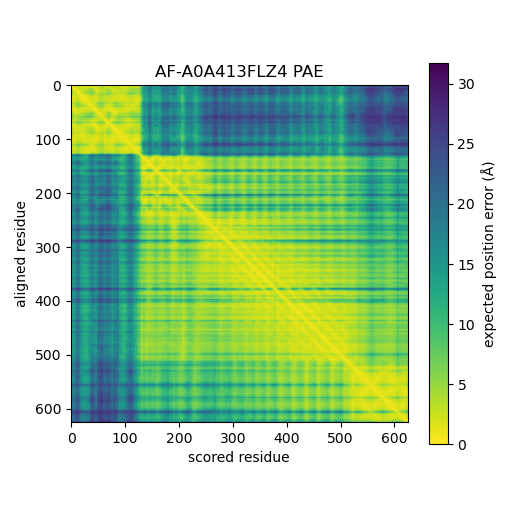1 -2.858 -24.537 1.00 93.25 348 GLY A C 1
ATOM 2823 O O . GLY A 1 348 ? 0.976 -2.856 -25.450 1.00 93.25 348 GLY A O 1
ATOM 2824 N N . THR A 1 349 ? 3.033 -2.368 -24.692 1.00 94.25 349 THR A N 1
ATOM 2825 C CA . THR A 1 349 ? 3.480 -1.708 -25.923 1.00 94.25 349 THR A CA 1
ATOM 2826 C C . THR A 1 349 ? 3.432 -2.661 -27.116 1.00 94.25 349 THR A C 1
ATOM 2828 O O . THR A 1 349 ? 4.080 -3.707 -27.128 1.00 94.25 349 THR A O 1
ATOM 2831 N N . GLY A 1 350 ? 2.650 -2.292 -28.136 1.00 93.56 350 GLY A N 1
ATOM 2832 C CA . GLY A 1 350 ? 2.444 -3.098 -29.347 1.00 93.56 350 GLY A CA 1
ATOM 2833 C C . GLY A 1 350 ? 1.546 -4.329 -29.160 1.00 93.56 350 GLY A C 1
ATOM 2834 O O . GLY A 1 350 ? 1.343 -5.083 -30.113 1.00 93.56 350 GLY A O 1
ATOM 2835 N N . VAL A 1 351 ? 0.989 -4.542 -27.962 1.00 96.00 351 VAL A N 1
ATOM 2836 C CA . VAL A 1 351 ? 0.069 -5.647 -27.673 1.00 96.00 351 VAL A CA 1
ATOM 2837 C C . VAL A 1 351 ? -1.355 -5.230 -28.031 1.00 96.00 351 VAL A C 1
ATOM 2839 O O . VAL A 1 351 ? -1.857 -4.218 -27.553 1.00 96.00 351 VAL A O 1
ATOM 2842 N N . LYS A 1 352 ? -2.043 -6.059 -28.819 1.00 96.56 352 LYS A N 1
ATOM 2843 C CA . LYS A 1 352 ? -3.443 -5.861 -29.225 1.00 96.56 352 LYS A CA 1
ATOM 2844 C C . LYS A 1 352 ? -4.414 -6.762 -28.475 1.00 96.56 352 LYS A C 1
ATOM 2846 O O . LYS A 1 352 ? -5.597 -6.450 -28.379 1.00 96.56 352 LYS A O 1
ATOM 2851 N N . LYS A 1 353 ? -3.969 -7.914 -27.961 1.00 96.50 353 LYS A N 1
ATOM 2852 C CA . LYS A 1 353 ? -4.845 -8.846 -27.232 1.00 96.50 353 LYS A CA 1
ATOM 2853 C C . LYS A 1 353 ? -4.150 -9.485 -26.044 1.00 96.50 353 LYS A C 1
ATOM 2855 O O . LYS A 1 353 ? -3.073 -10.056 -26.189 1.00 96.50 353 LYS A O 1
ATOM 2860 N N . ILE A 1 354 ? -4.827 -9.472 -24.899 1.00 96.50 354 ILE A N 1
ATOM 2861 C CA . ILE A 1 354 ? -4.400 -10.163 -23.681 1.00 96.50 354 ILE A CA 1
ATOM 2862 C C . ILE A 1 354 ? -5.502 -11.137 -23.261 1.00 96.50 354 ILE A C 1
ATOM 2864 O O . ILE A 1 354 ? -6.615 -10.725 -22.937 1.00 96.50 354 ILE A O 1
ATOM 2868 N N . PHE A 1 355 ? -5.191 -12.433 -23.236 1.00 96.19 355 PHE A N 1
ATOM 2869 C CA . PHE A 1 355 ? -6.053 -13.460 -22.655 1.00 96.19 355 PHE A CA 1
ATOM 2870 C C . PHE A 1 355 ? -5.543 -13.829 -21.265 1.00 96.19 355 PHE A C 1
ATOM 2872 O O . PHE A 1 355 ? -4.480 -14.437 -21.114 1.00 96.19 355 PHE A O 1
ATOM 2879 N N . LEU A 1 356 ? -6.311 -13.453 -20.248 1.00 96.31 356 LEU A N 1
ATOM 2880 C CA . LEU A 1 356 ? -5.993 -13.689 -18.848 1.00 96.31 356 LEU A CA 1
ATOM 2881 C C . LEU A 1 356 ? -6.233 -15.161 -18.458 1.00 96.31 356 LEU A C 1
ATOM 2883 O O . LEU A 1 356 ? -7.111 -15.819 -19.023 1.00 96.31 356 LEU A O 1
ATOM 2887 N N . PRO A 1 357 ? -5.485 -15.689 -17.472 1.00 94.94 357 PRO A N 1
ATOM 2888 C CA . PRO A 1 357 ? -5.752 -16.998 -16.886 1.00 94.94 357 PRO A CA 1
ATOM 2889 C C . PRO A 1 357 ? -6.985 -16.952 -15.967 1.00 94.94 357 PRO A C 1
ATOM 2891 O O . PRO A 1 357 ? -7.276 -15.925 -15.355 1.00 94.94 357 PRO A O 1
ATOM 2894 N N . ASP A 1 358 ? -7.666 -18.087 -15.786 1.00 90.00 358 ASP A N 1
ATOM 2895 C CA . ASP A 1 358 ? -8.899 -18.186 -14.977 1.00 90.00 358 ASP A CA 1
ATOM 2896 C C . ASP A 1 358 ? -8.706 -17.767 -13.507 1.00 90.00 358 ASP A C 1
ATOM 2898 O O . ASP A 1 358 ? -9.628 -17.284 -12.844 1.00 90.00 358 ASP A O 1
ATOM 2902 N N . GLY A 1 359 ? -7.493 -17.970 -12.987 1.00 87.81 359 GLY A N 1
ATOM 2903 C CA . GLY A 1 359 ? -7.114 -17.665 -11.612 1.00 87.81 359 GLY A CA 1
ATOM 2904 C C . GLY A 1 359 ? -6.528 -16.270 -11.401 1.00 87.81 359 GLY A C 1
ATOM 2905 O O . GLY A 1 359 ? -6.042 -16.019 -10.300 1.00 87.81 359 GLY A O 1
ATOM 2906 N N . VAL A 1 360 ? -6.517 -15.389 -12.411 1.00 92.50 360 VAL A N 1
ATOM 2907 C CA . VAL A 1 360 ? -5.909 -14.054 -12.291 1.00 92.50 360 VAL A CA 1
ATOM 2908 C C . VAL A 1 360 ? -6.514 -13.268 -11.123 1.00 92.50 360 VAL A C 1
ATOM 2910 O O . VAL A 1 360 ? -7.724 -13.266 -10.906 1.00 92.50 360 VAL A O 1
ATOM 2913 N N . GLN A 1 361 ? -5.647 -12.622 -10.348 1.00 90.94 361 GLN A N 1
ATOM 2914 C CA . GLN A 1 361 ? -6.012 -11.780 -9.207 1.00 90.94 361 GLN A CA 1
ATOM 2915 C C . GLN A 1 361 ? -5.505 -10.355 -9.403 1.00 90.94 361 GLN A C 1
ATOM 2917 O O . GLN A 1 361 ? -6.213 -9.406 -9.078 1.00 90.94 361 GLN A O 1
ATOM 2922 N N . ARG A 1 362 ? -4.290 -10.205 -9.950 1.00 94.75 362 ARG A N 1
ATOM 2923 C CA . ARG A 1 362 ? -3.684 -8.906 -10.239 1.00 94.75 362 ARG A CA 1
ATOM 2924 C C . ARG A 1 362 ? -3.184 -8.815 -11.669 1.00 94.75 362 ARG A C 1
ATOM 2926 O O . ARG A 1 362 ? -2.505 -9.729 -12.143 1.00 94.75 362 ARG A O 1
ATOM 2933 N N . LEU A 1 363 ? -3.447 -7.671 -12.287 1.00 96.69 363 LEU A N 1
ATOM 2934 C CA . LEU A 1 363 ? -2.905 -7.278 -13.578 1.00 96.69 363 LEU A CA 1
ATOM 2935 C C . LEU A 1 363 ? -2.235 -5.907 -13.447 1.00 96.69 363 LEU A C 1
ATOM 2937 O O . LEU A 1 363 ? -2.895 -4.927 -13.118 1.00 96.69 363 LEU A O 1
ATOM 2941 N N . SER A 1 364 ? -0.930 -5.856 -13.689 1.00 97.88 364 SER A N 1
ATOM 2942 C CA . SER A 1 364 ? -0.159 -4.622 -13.806 1.00 97.88 364 SER A CA 1
ATOM 2943 C C . SER A 1 364 ? 0.193 -4.383 -15.272 1.00 97.88 364 SER A C 1
ATOM 2945 O O . SER A 1 364 ? 0.688 -5.299 -15.936 1.00 97.88 364 SER A O 1
ATOM 2947 N N . LEU A 1 365 ? -0.100 -3.184 -15.772 1.00 97.19 365 LEU A N 1
ATOM 2948 C CA . LEU A 1 365 ? 0.139 -2.776 -17.155 1.00 97.19 365 LEU A CA 1
ATOM 2949 C C . LEU A 1 365 ? 0.983 -1.503 -17.199 1.00 97.19 365 LEU A C 1
ATOM 2951 O O . LEU A 1 365 ? 0.771 -0.566 -16.425 1.00 97.19 365 LEU A O 1
ATOM 2955 N N . SER A 1 366 ? 1.929 -1.471 -18.129 1.00 96.50 366 SER A N 1
ATOM 2956 C CA . SER A 1 366 ? 2.779 -0.316 -18.411 1.00 96.50 366 SER A CA 1
ATOM 2957 C C . SER A 1 366 ? 2.972 -0.131 -19.918 1.00 96.50 366 SER A C 1
ATOM 2959 O O . SER A 1 366 ? 2.491 -0.933 -20.722 1.00 96.50 366 SER A O 1
ATOM 2961 N N . GLY A 1 367 ? 3.666 0.940 -20.301 1.00 94.75 367 GLY A N 1
ATOM 2962 C CA . GLY A 1 367 ? 3.966 1.245 -21.697 1.00 94.75 367 GLY A CA 1
ATOM 2963 C C . GLY A 1 367 ? 2.863 2.042 -22.394 1.00 94.75 367 GLY A C 1
ATOM 2964 O O . GLY A 1 367 ? 2.083 2.758 -21.756 1.00 94.75 367 GLY A O 1
ATOM 2965 N N . VAL A 1 368 ? 2.837 1.953 -23.723 1.00 94.25 368 VAL A N 1
ATOM 2966 C CA . VAL A 1 368 ? 1.869 2.664 -24.570 1.00 94.25 368 VAL A CA 1
ATOM 2967 C C . VAL A 1 368 ? 0.848 1.657 -25.103 1.00 94.25 368 VAL A C 1
ATOM 2969 O O . VAL A 1 368 ? 1.228 0.813 -25.919 1.00 94.25 368 VAL A O 1
ATOM 2972 N N . PRO A 1 369 ? -0.423 1.701 -24.665 1.00 93.38 369 PRO A N 1
ATOM 2973 C CA . PRO A 1 369 ? -1.422 0.747 -25.129 1.00 93.38 369 PRO A CA 1
ATOM 2974 C C . PRO A 1 369 ? -1.719 0.957 -26.617 1.00 93.38 369 PRO A C 1
ATOM 2976 O O . PRO A 1 369 ? -1.818 2.088 -27.096 1.00 93.38 369 PRO A O 1
ATOM 2979 N N . ASP A 1 370 ? -1.891 -0.141 -27.351 1.00 94.19 370 ASP A N 1
ATOM 2980 C CA . ASP A 1 370 ? -2.431 -0.081 -28.708 1.00 94.19 370 ASP A CA 1
ATOM 2981 C C . ASP A 1 370 ? -3.923 0.326 -28.649 1.00 94.19 370 ASP A C 1
ATOM 2983 O O . ASP A 1 370 ? -4.655 -0.197 -27.802 1.00 94.19 370 ASP A O 1
ATOM 2987 N N . PRO A 1 371 ? -4.420 1.221 -29.525 1.00 91.69 371 PRO A N 1
ATOM 2988 C CA . PRO A 1 371 ? -5.836 1.602 -29.550 1.00 91.69 371 PRO A CA 1
ATOM 2989 C C . PRO A 1 371 ? -6.808 0.431 -29.768 1.00 91.69 371 PRO A C 1
ATOM 2991 O O . PRO A 1 371 ? -7.983 0.532 -29.412 1.00 91.69 371 PRO A O 1
ATOM 2994 N N . GLU A 1 372 ? -6.344 -0.674 -30.360 1.00 93.00 372 GLU A N 1
ATOM 2995 C CA . GLU A 1 372 ? -7.115 -1.903 -30.564 1.00 93.00 372 GLU A CA 1
ATOM 2996 C C . GLU A 1 372 ? -6.972 -2.910 -29.407 1.00 93.00 372 GLU A C 1
ATOM 2998 O O . GLU A 1 372 ? -7.484 -4.030 -29.512 1.00 93.00 372 GLU A O 1
ATOM 3003 N N . LEU A 1 373 ? -6.295 -2.543 -28.308 1.00 95.44 373 LEU A N 1
ATOM 3004 C CA . LEU A 1 373 ? -6.057 -3.434 -27.176 1.00 95.44 373 LEU A CA 1
ATOM 3005 C C . LEU A 1 373 ? -7.370 -3.965 -26.585 1.00 95.44 373 LEU A C 1
ATOM 3007 O O . LEU A 1 373 ? -8.235 -3.220 -26.124 1.00 95.44 373 LEU A O 1
ATOM 3011 N N . GLN A 1 374 ? -7.480 -5.291 -26.537 1.00 94.81 374 GLN A N 1
ATOM 3012 C CA . GLN A 1 374 ? -8.582 -6.010 -25.905 1.00 94.81 374 GLN A CA 1
ATOM 3013 C C . GLN A 1 374 ? -8.063 -6.942 -24.818 1.00 94.81 374 GLN A C 1
ATOM 3015 O O . GLN A 1 374 ? -7.171 -7.762 -25.055 1.00 94.81 374 GLN A O 1
ATOM 3020 N N . ILE A 1 375 ? -8.680 -6.870 -23.639 1.00 95.12 375 ILE A N 1
ATOM 3021 C CA . ILE A 1 375 ? -8.403 -7.787 -22.535 1.00 95.12 375 ILE A CA 1
ATOM 3022 C C . ILE A 1 375 ? -9.604 -8.703 -22.329 1.00 95.12 375 ILE A C 1
ATOM 3024 O O . ILE A 1 375 ? -10.719 -8.253 -22.080 1.00 95.12 375 ILE A O 1
ATOM 3028 N N . ALA A 1 376 ? -9.368 -10.008 -22.429 1.00 92.56 376 ALA A N 1
ATOM 3029 C CA . ALA A 1 376 ? -10.373 -11.041 -22.229 1.00 92.56 376 ALA A CA 1
ATOM 3030 C C . ALA A 1 376 ? -9.957 -11.965 -21.082 1.00 92.56 376 ALA A C 1
ATOM 3032 O O . ALA A 1 376 ? -8.789 -12.323 -20.949 1.00 92.56 376 ALA A O 1
ATOM 3033 N N . GLY A 1 377 ? -10.912 -12.389 -20.259 1.00 86.75 377 GLY A N 1
ATOM 3034 C CA . GLY A 1 377 ? -10.621 -13.194 -19.077 1.00 86.75 377 GLY A CA 1
ATOM 3035 C C . GLY A 1 377 ? -11.872 -13.538 -18.275 1.00 86.75 377 GLY A C 1
ATOM 3036 O O . GLY A 1 377 ? -12.980 -13.381 -18.788 1.00 86.75 377 GLY A O 1
ATOM 3037 N N . PRO A 1 378 ? -11.724 -13.995 -17.021 1.00 80.56 378 PRO A N 1
ATOM 3038 C CA . PRO A 1 378 ? -12.853 -14.274 -16.139 1.00 80.56 378 PRO A CA 1
ATOM 3039 C C . PRO A 1 378 ? -13.524 -12.963 -15.683 1.00 80.56 378 PRO A C 1
ATOM 3041 O O . PRO A 1 378 ? -13.316 -12.515 -14.559 1.00 80.56 378 PRO A O 1
ATOM 3044 N N . LEU A 1 379 ? -14.334 -12.351 -16.557 1.00 75.44 379 LEU A N 1
ATOM 3045 C CA . LEU A 1 379 ? -14.958 -11.027 -16.364 1.00 75.44 379 LEU A CA 1
ATOM 3046 C C . LEU A 1 379 ? -15.871 -10.938 -15.129 1.00 75.44 379 LEU A C 1
ATOM 3048 O O . LEU A 1 379 ? -16.135 -9.851 -14.628 1.00 75.44 379 LEU A O 1
ATOM 3052 N N . GLU A 1 380 ? -16.329 -12.078 -14.611 1.00 79.62 380 GLU A N 1
ATOM 3053 C CA . GLU A 1 380 ? -17.151 -12.147 -13.399 1.00 79.62 380 GLU A CA 1
ATOM 3054 C C . GLU A 1 380 ? -16.350 -11.957 -12.101 1.00 79.62 380 GLU A C 1
ATOM 3056 O O . GLU A 1 380 ? -16.936 -11.697 -11.049 1.00 79.62 380 GLU A O 1
ATOM 3061 N N . ARG A 1 381 ? -15.018 -12.087 -12.151 1.00 83.06 381 ARG A N 1
ATOM 3062 C CA . ARG A 1 381 ? -14.128 -11.955 -10.992 1.00 83.06 381 ARG A CA 1
ATOM 3063 C C . ARG A 1 381 ? -13.654 -10.515 -10.850 1.00 83.06 381 ARG A C 1
ATOM 3065 O O . ARG A 1 381 ? -13.246 -9.890 -11.822 1.00 83.06 381 ARG A O 1
ATOM 3072 N N . GLU A 1 382 ? -13.635 -10.023 -9.617 1.00 89.50 382 GLU A N 1
ATOM 3073 C CA . GLU A 1 382 ? -13.030 -8.731 -9.311 1.00 89.50 382 GLU A CA 1
ATOM 3074 C C . GLU A 1 382 ? -11.497 -8.819 -9.285 1.00 89.50 382 GLU A C 1
ATOM 3076 O O . GLU A 1 382 ? -10.924 -9.694 -8.632 1.00 89.50 382 GLU A O 1
ATOM 3081 N N . LEU A 1 383 ? -10.843 -7.902 -9.997 1.00 92.00 383 LEU A N 1
ATOM 3082 C CA . LEU A 1 383 ? -9.391 -7.833 -10.144 1.00 92.00 383 LEU A CA 1
ATOM 3083 C C . LEU A 1 383 ? -8.790 -6.657 -9.375 1.00 92.00 383 LEU A C 1
ATOM 3085 O O . LEU A 1 383 ? -9.426 -5.616 -9.178 1.00 92.00 383 LEU A O 1
ATOM 3089 N N . ASP A 1 384 ? -7.522 -6.814 -9.008 1.00 94.62 384 ASP A N 1
ATOM 3090 C CA . ASP A 1 384 ? -6.648 -5.711 -8.632 1.00 94.62 384 ASP A CA 1
ATOM 3091 C C . ASP A 1 384 ? -5.884 -5.258 -9.884 1.00 94.62 384 ASP A C 1
ATOM 3093 O O . ASP A 1 384 ? -5.144 -6.044 -10.480 1.00 94.62 384 ASP A O 1
ATOM 3097 N N . ILE A 1 385 ? -6.050 -4.002 -10.289 1.00 96.00 385 ILE A N 1
ATOM 3098 C CA . ILE A 1 385 ? -5.367 -3.432 -11.454 1.00 96.00 385 ILE A CA 1
ATOM 3099 C C . ILE A 1 385 ? -4.360 -2.377 -11.008 1.00 96.00 385 ILE A C 1
ATOM 3101 O O . ILE A 1 385 ? -4.676 -1.508 -10.194 1.00 96.00 385 ILE A O 1
ATOM 3105 N N . GLU A 1 386 ? -3.157 -2.444 -11.572 1.00 97.81 386 GLU A N 1
ATOM 3106 C CA . GLU A 1 386 ? -2.152 -1.386 -11.497 1.00 97.81 386 GLU A CA 1
ATOM 3107 C C . GLU A 1 386 ? -1.829 -0.878 -12.905 1.00 97.81 386 GLU A C 1
ATOM 3109 O O . GLU A 1 386 ? -1.561 -1.672 -13.802 1.00 97.81 386 GLU A O 1
ATOM 3114 N N . LEU A 1 387 ? -1.874 0.438 -13.109 1.00 96.88 387 LEU A N 1
ATOM 3115 C CA . LEU A 1 387 ? -1.479 1.085 -14.359 1.00 96.88 387 LEU A CA 1
ATOM 3116 C C . LEU A 1 387 ? -0.322 2.047 -14.082 1.00 96.88 387 LEU A C 1
ATOM 3118 O O . LEU A 1 387 ? -0.460 2.960 -13.262 1.00 96.88 387 LEU A O 1
ATOM 3122 N N . SER A 1 388 ? 0.794 1.861 -14.785 1.00 96.94 388 SER A N 1
ATOM 3123 C CA . SER A 1 388 ? 1.848 2.874 -14.883 1.00 96.94 388 SER A CA 1
ATOM 3124 C C . SER A 1 388 ? 1.536 3.809 -16.048 1.00 96.94 388 SER A C 1
ATOM 3126 O O . SER A 1 388 ? 1.463 3.390 -17.202 1.00 96.94 388 SER A O 1
ATOM 3128 N N . LEU A 1 389 ? 1.359 5.087 -15.722 1.00 96.25 389 LEU A N 1
ATOM 3129 C CA . LEU A 1 389 ? 1.053 6.172 -16.655 1.00 96.25 389 LEU A CA 1
ATOM 3130 C C . LEU A 1 389 ? 2.301 7.011 -16.982 1.00 96.25 389 LEU A C 1
ATOM 3132 O O . LEU A 1 389 ? 2.213 8.164 -17.402 1.00 96.25 389 LEU A O 1
ATOM 3136 N N . ASP A 1 390 ? 3.497 6.440 -16.798 1.00 90.38 390 ASP A N 1
ATOM 3137 C CA . ASP A 1 390 ? 4.759 7.143 -17.054 1.00 90.38 390 ASP A CA 1
ATOM 3138 C C . ASP A 1 390 ? 4.901 7.545 -18.535 1.00 90.38 390 ASP A C 1
ATOM 3140 O O . ASP A 1 390 ? 5.489 8.591 -18.844 1.00 90.38 390 ASP A O 1
ATOM 3144 N N . SER A 1 391 ? 4.332 6.738 -19.441 1.00 90.31 391 SER A N 1
ATOM 3145 C CA . SER A 1 391 ? 4.420 6.878 -20.904 1.00 90.31 391 SER A CA 1
ATOM 3146 C C . SER A 1 391 ? 3.068 7.036 -21.618 1.00 90.31 391 SER A C 1
ATOM 3148 O O . SER A 1 391 ? 3.053 7.152 -22.840 1.00 90.31 391 SER A O 1
ATOM 3150 N N . SER A 1 392 ? 1.947 7.042 -20.894 1.00 91.50 392 SER A N 1
ATOM 3151 C CA . SER A 1 392 ? 0.586 7.118 -21.452 1.00 91.50 392 SER A CA 1
ATOM 3152 C C . SER A 1 392 ? -0.383 7.797 -20.478 1.00 91.50 392 SER A C 1
ATOM 3154 O O . SER A 1 392 ? -0.101 7.916 -19.288 1.00 91.50 392 SER A O 1
ATOM 3156 N N . GLY A 1 393 ? -1.518 8.284 -20.976 1.00 92.19 393 GLY A N 1
ATOM 3157 C CA . GLY A 1 393 ? -2.604 8.826 -20.164 1.00 92.19 393 GLY A CA 1
ATOM 3158 C C . GLY A 1 393 ? -3.582 7.744 -19.700 1.00 92.19 393 GLY A C 1
ATOM 3159 O O . GLY A 1 393 ? -3.667 6.663 -20.274 1.00 92.19 393 GLY A O 1
ATOM 3160 N N . PHE A 1 394 ? -4.378 8.042 -18.668 1.00 94.25 394 PHE A N 1
ATOM 3161 C CA . PHE A 1 394 ? -5.417 7.118 -18.190 1.00 94.25 394 PHE A CA 1
ATOM 3162 C C . PHE A 1 394 ? -6.460 6.794 -19.276 1.00 94.25 394 PHE A C 1
ATOM 3164 O O . PHE A 1 394 ? -6.916 5.656 -19.382 1.00 94.25 394 PHE A O 1
ATOM 3171 N N . GLU A 1 395 ? -6.817 7.784 -20.097 1.00 91.25 395 GLU A N 1
ATOM 3172 C CA . GLU A 1 395 ? -7.810 7.636 -21.168 1.00 91.25 395 GLU A CA 1
ATOM 3173 C C . GLU A 1 395 ? -7.370 6.641 -22.248 1.00 91.25 395 GLU A C 1
ATOM 3175 O O . GLU A 1 395 ? -8.214 5.919 -22.780 1.00 91.25 395 GLU A O 1
ATOM 3180 N N . ASP A 1 396 ? -6.060 6.523 -22.492 1.00 91.38 396 ASP A N 1
ATOM 3181 C CA . ASP A 1 396 ? -5.492 5.594 -23.477 1.00 91.38 396 ASP A CA 1
ATOM 3182 C C . ASP A 1 396 ? -5.785 4.128 -23.109 1.00 91.38 396 ASP A C 1
ATOM 3184 O O . ASP A 1 396 ? -5.968 3.276 -23.976 1.00 91.38 396 ASP A O 1
ATOM 3188 N N . TRP A 1 397 ? -5.894 3.832 -21.810 1.00 91.25 397 TRP A N 1
ATOM 3189 C CA . TRP A 1 397 ? -6.224 2.500 -21.297 1.00 91.25 397 TRP A CA 1
ATOM 3190 C C . TRP A 1 397 ? -7.728 2.267 -21.137 1.00 91.25 397 TRP A C 1
ATOM 3192 O O . TRP A 1 397 ? -8.171 1.118 -21.053 1.00 91.25 397 TRP A O 1
ATOM 3202 N N . GLY A 1 398 ? -8.526 3.338 -21.078 1.00 81.25 398 GLY A N 1
ATOM 3203 C CA . GLY A 1 398 ? -9.916 3.290 -20.626 1.00 81.25 398 GLY A CA 1
ATOM 3204 C C . GLY A 1 398 ? -10.794 2.320 -21.419 1.00 81.25 398 GLY A C 1
ATOM 3205 O O . GLY A 1 398 ? -11.567 1.564 -20.830 1.00 81.25 398 GLY A O 1
ATOM 3206 N N . THR A 1 399 ? -10.625 2.276 -22.743 1.00 84.50 399 THR A N 1
ATOM 3207 C CA . THR A 1 399 ? -11.379 1.366 -23.623 1.00 84.50 399 THR A CA 1
ATOM 3208 C C . THR A 1 399 ? -10.997 -0.096 -23.401 1.00 84.50 399 THR A C 1
ATOM 3210 O O . THR A 1 399 ? -11.876 -0.947 -23.306 1.00 84.50 399 THR A O 1
ATOM 3213 N N . ALA A 1 400 ? -9.702 -0.396 -23.269 1.00 87.50 400 ALA A N 1
ATOM 3214 C CA . ALA A 1 400 ? -9.216 -1.761 -23.068 1.00 87.50 400 ALA A CA 1
ATOM 3215 C C . ALA A 1 400 ? -9.654 -2.347 -21.717 1.00 87.50 400 ALA A C 1
ATOM 3217 O O . ALA A 1 400 ? -9.818 -3.561 -21.585 1.00 87.50 400 ALA A O 1
ATOM 3218 N N . MET A 1 401 ? -9.837 -1.485 -20.712 1.00 88.56 401 MET A N 1
ATOM 3219 C CA . MET A 1 401 ? -10.315 -1.885 -19.389 1.00 88.56 401 MET A CA 1
ATOM 3220 C C . MET A 1 401 ? -11.844 -1.950 -19.290 1.00 88.56 401 MET A C 1
ATOM 3222 O O . MET A 1 401 ? -12.367 -2.476 -18.303 1.00 88.56 401 MET A O 1
ATOM 3226 N N . ALA A 1 402 ? -12.575 -1.416 -20.275 1.00 82.69 402 ALA A N 1
ATOM 3227 C CA . ALA A 1 402 ? -14.030 -1.379 -20.252 1.00 82.69 402 ALA A CA 1
ATOM 3228 C C . ALA A 1 402 ? -14.598 -2.810 -20.243 1.00 82.69 402 ALA A C 1
ATOM 3230 O O . ALA A 1 402 ? -14.467 -3.560 -21.207 1.00 82.69 402 ALA A O 1
ATOM 3231 N N . GLY A 1 403 ? -15.233 -3.195 -19.132 1.00 81.88 403 GLY A N 1
ATOM 3232 C CA . GLY A 1 403 ? -15.808 -4.531 -18.931 1.00 81.88 403 GLY A CA 1
ATOM 3233 C C . GLY A 1 403 ? -15.049 -5.417 -17.942 1.00 81.88 403 GLY A C 1
ATOM 3234 O O . GLY A 1 403 ? -15.558 -6.475 -17.574 1.00 81.88 403 GLY A O 1
ATOM 3235 N N . LEU A 1 404 ? -13.879 -4.991 -17.455 1.00 89.50 404 LEU A N 1
ATOM 3236 C CA . LEU A 1 404 ? -13.234 -5.644 -16.318 1.00 89.50 404 LEU A CA 1
ATOM 3237 C C . LEU A 1 404 ? -13.938 -5.243 -15.019 1.00 89.50 404 LEU A C 1
ATOM 3239 O O . LEU A 1 404 ? -14.152 -4.061 -14.747 1.00 89.50 404 LEU A O 1
ATOM 3243 N N . ARG A 1 405 ? -14.255 -6.226 -14.174 1.00 91.12 405 ARG A N 1
ATOM 3244 C CA . ARG A 1 405 ? -14.664 -5.957 -12.795 1.00 91.12 405 ARG A CA 1
ATOM 3245 C C . ARG A 1 405 ? -13.418 -5.691 -11.966 1.00 91.12 405 ARG A C 1
ATOM 3247 O O . ARG A 1 405 ? -12.568 -6.562 -11.812 1.00 91.12 405 ARG A O 1
ATOM 3254 N N . VAL A 1 406 ? -13.304 -4.483 -11.431 1.00 93.38 406 VAL A N 1
ATOM 3255 C CA . VAL A 1 406 ? -12.132 -4.045 -10.667 1.00 93.38 406 VAL A CA 1
ATOM 3256 C C . VAL A 1 406 ? -12.557 -3.737 -9.246 1.00 93.38 406 VAL A C 1
ATOM 3258 O O . VAL A 1 406 ? -13.524 -3.013 -9.025 1.00 93.38 406 VAL A O 1
ATOM 3261 N N . ARG A 1 407 ? -11.814 -4.271 -8.282 1.00 93.00 407 ARG A N 1
ATOM 3262 C CA . ARG A 1 407 ? -11.987 -3.957 -6.862 1.00 93.00 407 ARG A CA 1
ATOM 3263 C C . ARG A 1 407 ? -10.966 -2.937 -6.389 1.00 93.00 407 ARG A C 1
ATOM 3265 O O . ARG A 1 407 ? -11.312 -2.039 -5.623 1.00 93.00 407 ARG A O 1
ATOM 3272 N N . ARG A 1 408 ? -9.712 -3.066 -6.830 1.00 95.50 408 ARG A N 1
ATOM 3273 C CA . ARG A 1 408 ? -8.626 -2.150 -6.463 1.00 95.50 408 ARG A CA 1
ATOM 3274 C C . ARG A 1 408 ? -7.990 -1.570 -7.708 1.00 95.50 408 ARG A C 1
ATOM 3276 O O . ARG A 1 408 ? -7.561 -2.327 -8.572 1.00 95.50 408 ARG A O 1
ATOM 3283 N N . LEU A 1 409 ? -7.892 -0.247 -7.757 1.00 97.81 409 LEU A N 1
ATOM 3284 C CA . LEU A 1 409 ? -7.179 0.464 -8.807 1.00 97.81 409 LEU A CA 1
ATOM 3285 C C . LEU A 1 409 ? -5.980 1.199 -8.214 1.00 97.81 409 LEU A C 1
ATOM 3287 O O . LEU A 1 409 ? -6.116 2.003 -7.286 1.00 97.81 409 LEU A O 1
ATOM 3291 N N . ARG A 1 410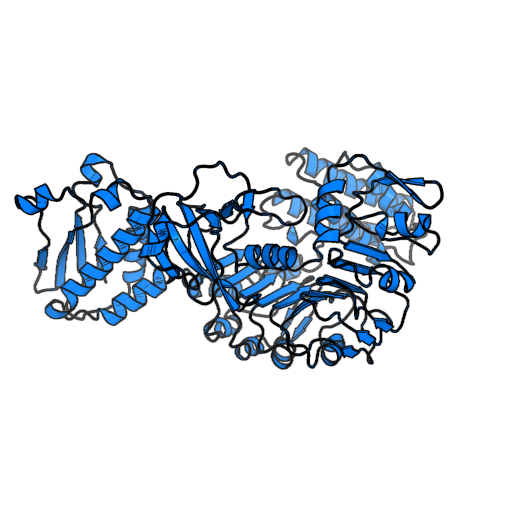 ? -4.805 0.935 -8.779 1.00 98.19 410 ARG A N 1
ATOM 3292 C CA . ARG A 1 410 ?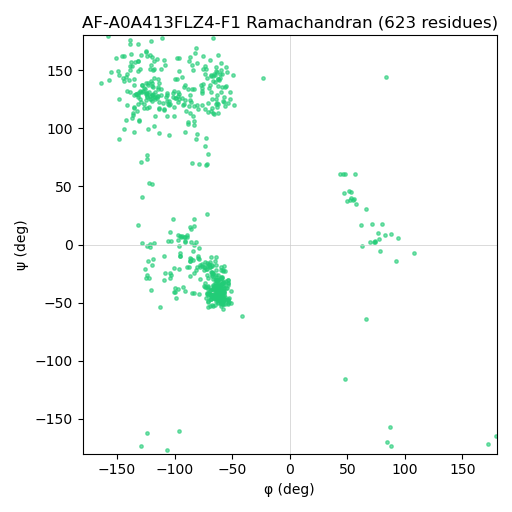 -3.570 1.649 -8.487 1.00 98.19 410 ARG A CA 1
ATOM 3293 C C . ARG A 1 410 ? -3.067 2.345 -9.740 1.00 98.19 410 ARG A C 1
ATOM 3295 O O . ARG A 1 410 ? -2.906 1.709 -10.772 1.00 98.19 410 ARG A O 1
ATOM 3302 N N . LEU A 1 411 ? -2.820 3.641 -9.642 1.00 98.31 411 LEU A N 1
ATOM 3303 C CA . LEU A 1 411 ? -2.290 4.461 -10.724 1.00 98.31 411 LEU A CA 1
ATOM 3304 C C . LEU A 1 411 ? -0.955 5.047 -10.273 1.00 98.31 411 LEU A C 1
ATOM 3306 O O . LEU A 1 411 ? -0.872 5.641 -9.196 1.00 98.31 411 LEU A O 1
ATOM 3310 N N . THR A 1 412 ? 0.086 4.884 -11.079 1.00 97.69 412 THR A N 1
ATOM 3311 C CA . THR A 1 412 ? 1.417 5.457 -10.837 1.00 97.69 412 THR A CA 1
ATOM 3312 C C . THR A 1 412 ? 1.844 6.307 -12.031 1.00 97.69 412 THR A C 1
ATOM 3314 O O . THR A 1 412 ? 1.245 6.216 -13.101 1.00 97.69 412 THR A O 1
ATOM 3317 N N . GLY A 1 413 ? 2.830 7.188 -11.852 1.00 95.38 413 GLY A N 1
ATOM 3318 C CA . GLY A 1 413 ? 3.305 8.048 -12.944 1.00 95.38 413 GLY A CA 1
ATOM 3319 C C . GLY A 1 413 ? 2.330 9.159 -13.347 1.00 95.38 413 GLY A C 1
ATOM 3320 O O . GLY A 1 413 ? 2.440 9.723 -14.432 1.00 95.38 413 GLY A O 1
ATOM 3321 N N . VAL A 1 414 ? 1.348 9.484 -12.498 1.00 96.88 414 VAL A N 1
ATOM 3322 C CA . VAL A 1 414 ? 0.257 10.394 -12.873 1.00 96.88 414 VAL A CA 1
ATOM 3323 C C . VAL A 1 414 ? 0.756 11.837 -13.003 1.00 96.88 414 VAL A C 1
ATOM 3325 O O . VAL A 1 414 ? 1.241 12.413 -12.030 1.00 96.88 414 VAL A O 1
ATOM 3328 N N . ARG A 1 415 ? 0.582 12.449 -14.181 1.00 94.38 415 ARG A N 1
ATOM 3329 C CA . ARG A 1 415 ? 0.845 13.887 -14.421 1.00 94.38 415 ARG A CA 1
ATOM 3330 C C . ARG A 1 415 ? -0.430 14.726 -14.413 1.00 94.38 415 ARG A C 1
ATOM 3332 O O . ARG A 1 415 ? -0.467 15.798 -13.819 1.00 94.38 415 ARG A O 1
ATOM 3339 N N . GLU A 1 416 ? -1.492 14.207 -15.010 1.00 95.75 416 GLU A N 1
ATOM 3340 C CA . GLU A 1 416 ? -2.838 14.770 -14.961 1.00 95.75 416 GLU A CA 1
ATOM 3341 C C . GLU A 1 416 ? -3.847 13.618 -14.927 1.00 95.75 416 GLU A C 1
ATOM 3343 O O . GLU A 1 416 ? -3.627 12.591 -15.572 1.00 95.75 416 GLU A O 1
ATOM 3348 N N . LEU A 1 417 ? -4.921 13.753 -14.148 1.00 97.38 417 LEU A N 1
ATOM 3349 C CA . LEU A 1 417 ? -5.961 12.733 -14.051 1.00 97.38 417 LEU A CA 1
ATOM 3350 C C . LEU A 1 417 ? -7.338 13.341 -13.793 1.00 97.38 417 LEU A C 1
ATOM 3352 O O . LEU A 1 417 ? -7.555 14.027 -12.790 1.00 97.38 417 LEU A O 1
ATOM 3356 N N . ASP A 1 418 ? -8.287 13.003 -14.662 1.00 97.25 418 ASP A N 1
ATOM 3357 C CA . ASP A 1 418 ? -9.702 13.301 -14.475 1.00 97.25 418 ASP A CA 1
ATOM 3358 C C . ASP A 1 418 ? -10.375 12.236 -13.594 1.00 97.25 418 ASP A C 1
ATOM 3360 O O . ASP A 1 418 ? -10.598 11.092 -13.999 1.00 97.25 418 ASP A O 1
ATOM 3364 N N . LEU A 1 419 ? -10.749 12.624 -12.373 1.00 97.56 419 LEU A N 1
ATOM 3365 C CA . LEU A 1 419 ? -11.427 11.730 -11.433 1.00 97.56 419 LEU A CA 1
ATOM 3366 C C . LEU A 1 419 ? -12.863 11.372 -11.843 1.00 97.56 419 LEU A C 1
ATOM 3368 O O . LEU A 1 419 ? -13.389 10.361 -11.374 1.00 97.56 419 LEU A O 1
ATOM 3372 N N . ALA A 1 420 ? -13.505 12.149 -12.716 1.00 96.69 420 ALA A N 1
ATOM 3373 C CA . ALA A 1 420 ? -14.783 11.779 -13.313 1.00 96.69 420 ALA A CA 1
ATOM 3374 C C . ALA A 1 420 ? -14.616 10.677 -14.369 1.00 96.69 420 ALA A C 1
ATOM 3376 O O . ALA A 1 420 ? -15.457 9.779 -14.420 1.00 96.69 420 ALA A O 1
ATOM 3377 N N . ALA A 1 421 ? -13.526 10.686 -15.144 1.00 95.81 421 ALA A N 1
ATOM 3378 C CA . ALA A 1 421 ? -13.211 9.602 -16.078 1.00 95.81 421 ALA A CA 1
ATOM 3379 C C . ALA A 1 421 ? -12.931 8.289 -15.330 1.00 95.81 421 ALA A C 1
ATOM 3381 O O . ALA A 1 421 ? -13.504 7.249 -15.662 1.00 95.81 421 ALA A O 1
ATOM 3382 N N . VAL A 1 422 ? -12.134 8.348 -14.253 1.00 96.31 422 VAL A N 1
ATOM 3383 C CA . VAL A 1 422 ? -11.899 7.185 -13.376 1.00 96.31 422 VAL A CA 1
ATOM 3384 C C . VAL A 1 422 ? -13.214 6.679 -12.788 1.00 96.31 422 VAL A C 1
ATOM 3386 O O . VAL A 1 422 ? -13.482 5.484 -12.838 1.00 96.31 422 VAL A O 1
ATOM 3389 N N . ALA A 1 423 ? -14.063 7.571 -12.270 1.00 95.44 423 ALA A N 1
ATOM 3390 C CA . ALA A 1 423 ? -15.364 7.194 -11.724 1.00 95.44 423 ALA A CA 1
ATOM 3391 C C . ALA A 1 423 ? -16.301 6.556 -12.763 1.00 95.44 423 ALA A C 1
ATOM 3393 O O . ALA A 1 423 ? -17.048 5.644 -12.419 1.00 95.44 423 ALA A O 1
ATOM 3394 N N . GLY A 1 424 ? -16.263 7.020 -14.015 1.00 94.44 424 GLY A N 1
ATOM 3395 C CA . GLY A 1 424 ? -17.090 6.487 -15.097 1.00 94.44 424 GLY A CA 1
ATOM 3396 C C . GLY A 1 424 ? -16.761 5.035 -15.454 1.00 94.44 424 GLY A C 1
ATOM 3397 O O . GLY A 1 424 ? -17.666 4.277 -15.792 1.00 94.44 424 GLY A O 1
ATOM 3398 N N . LEU A 1 425 ? -15.490 4.638 -15.340 1.00 93.44 425 LEU A N 1
ATOM 3399 C CA . LEU A 1 425 ? -15.040 3.267 -15.613 1.00 93.44 425 LEU A CA 1
ATOM 3400 C C . LEU A 1 425 ? -15.024 2.384 -14.360 1.00 93.44 425 LEU A C 1
ATOM 3402 O O . LEU A 1 425 ? -15.344 1.200 -14.422 1.00 93.44 425 LEU A O 1
ATOM 3406 N N . PHE A 1 426 ? -14.660 2.963 -13.218 1.00 93.94 426 PHE A N 1
ATOM 3407 C CA . PHE A 1 426 ? -14.322 2.243 -11.993 1.00 93.94 426 PHE A CA 1
ATOM 3408 C C . PHE A 1 426 ? -15.103 2.765 -10.780 1.00 93.94 426 PHE A C 1
ATOM 3410 O O . PHE A 1 426 ? -14.565 2.884 -9.684 1.00 93.94 426 PHE A O 1
ATOM 3417 N N . GLY A 1 427 ? -16.390 3.074 -10.954 1.00 93.00 427 GLY A N 1
ATOM 3418 C CA . GLY A 1 427 ? -17.254 3.576 -9.877 1.00 93.00 427 GLY A CA 1
ATOM 3419 C C . GLY A 1 427 ? -17.489 2.587 -8.723 1.00 93.00 427 GLY A C 1
ATOM 3420 O O . GLY A 1 427 ? -17.799 3.001 -7.610 1.00 93.00 427 GLY A O 1
ATOM 3421 N N . GLU A 1 428 ? -17.303 1.287 -8.954 1.00 93.50 428 GLU A N 1
ATOM 3422 C CA . GLU A 1 428 ? -17.587 0.229 -7.969 1.00 93.50 428 GLU A CA 1
ATOM 3423 C C . GLU A 1 428 ? -16.356 -0.237 -7.170 1.00 93.50 428 GLU A C 1
ATOM 3425 O O . GLU A 1 428 ? -16.466 -1.156 -6.356 1.00 93.50 428 GLU A O 1
ATOM 3430 N N . ILE A 1 429 ? -15.186 0.383 -7.374 1.00 96.19 429 ILE A N 1
ATOM 3431 C CA . ILE A 1 429 ? -13.957 0.013 -6.656 1.00 96.19 429 ILE A CA 1
ATOM 3432 C C . ILE A 1 429 ? -14.075 0.274 -5.152 1.00 96.19 429 ILE A C 1
ATOM 3434 O O . ILE A 1 429 ? -14.712 1.229 -4.701 1.00 96.19 429 ILE A O 1
ATOM 3438 N N . THR A 1 430 ? -13.376 -0.543 -4.367 1.00 95.12 430 THR A N 1
ATOM 3439 C CA . THR A 1 430 ? -13.249 -0.370 -2.916 1.00 95.12 430 THR A CA 1
ATOM 3440 C C . THR A 1 430 ? -11.926 0.277 -2.518 1.00 95.12 430 THR A C 1
ATOM 3442 O O . THR A 1 430 ? -11.836 0.855 -1.433 1.00 95.12 430 THR A O 1
ATOM 3445 N N . VAL A 1 431 ? -10.912 0.239 -3.391 1.00 96.19 431 VAL A N 1
ATOM 3446 C CA . VAL A 1 431 ? -9.600 0.854 -3.150 1.00 96.19 431 VAL A CA 1
ATOM 3447 C C . VAL A 1 431 ? -9.142 1.655 -4.363 1.00 96.19 431 VAL A C 1
ATOM 3449 O O . VAL A 1 431 ? -9.081 1.124 -5.471 1.00 96.19 431 VAL A O 1
ATOM 3452 N N . LEU A 1 432 ? -8.742 2.903 -4.123 1.00 98.50 432 LEU A N 1
ATOM 3453 C CA . LEU A 1 432 ? -8.095 3.771 -5.102 1.00 98.50 432 LEU A CA 1
ATOM 3454 C C . LEU A 1 432 ? -6.780 4.305 -4.529 1.00 98.50 432 LEU A C 1
ATOM 3456 O O . LEU A 1 432 ? -6.766 4.976 -3.497 1.00 98.50 432 LEU A O 1
ATOM 3460 N N . SER A 1 433 ? -5.672 4.016 -5.205 1.00 98.19 433 SER A N 1
ATOM 3461 C CA . SER A 1 433 ? -4.345 4.538 -4.873 1.00 98.19 433 SER A CA 1
ATOM 3462 C C . SER A 1 433 ? -3.768 5.251 -6.085 1.00 98.19 433 SER A C 1
ATOM 3464 O O . SER A 1 433 ? -3.722 4.681 -7.170 1.00 98.19 433 SER A O 1
ATOM 3466 N N . ILE A 1 434 ? -3.347 6.499 -5.907 1.00 98.44 434 ILE A N 1
ATOM 3467 C CA . ILE A 1 434 ? -2.838 7.336 -6.991 1.00 98.44 434 ILE A CA 1
ATOM 3468 C C . ILE A 1 434 ? -1.522 7.961 -6.539 1.00 98.44 434 ILE A C 1
ATOM 3470 O O . ILE A 1 434 ? -1.482 8.680 -5.538 1.00 98.44 434 ILE A O 1
ATOM 3474 N N . GLN A 1 435 ? -0.457 7.690 -7.286 1.00 97.62 435 GLN A N 1
ATOM 3475 C CA . GLN A 1 435 ? 0.860 8.285 -7.098 1.00 97.62 435 GLN A CA 1
ATOM 3476 C C . GLN A 1 435 ? 1.193 9.175 -8.297 1.00 97.62 435 GLN A C 1
ATOM 3478 O O . GLN A 1 435 ? 1.300 8.700 -9.431 1.00 97.62 435 GLN A O 1
ATOM 3483 N N . GLY A 1 436 ? 1.357 10.468 -8.033 1.00 94.69 436 GLY A N 1
ATOM 3484 C CA . GLY A 1 436 ? 1.734 11.463 -9.025 1.00 94.69 436 GLY A CA 1
ATOM 3485 C C . GLY A 1 436 ? 3.236 11.520 -9.304 1.00 94.69 436 GLY A C 1
ATOM 3486 O O . GLY A 1 436 ? 4.053 11.008 -8.535 1.00 94.69 436 GLY A O 1
ATOM 3487 N N . MET A 1 437 ? 3.595 12.182 -10.408 1.00 87.00 437 MET A N 1
ATOM 3488 C CA . MET A 1 437 ? 4.977 12.442 -10.821 1.00 87.00 437 MET A CA 1
ATOM 3489 C C . MET A 1 437 ? 5.248 13.923 -11.153 1.00 87.00 437 MET A C 1
ATOM 3491 O O . MET A 1 437 ? 5.541 14.267 -12.297 1.00 87.00 437 MET A O 1
ATOM 3495 N N . PRO A 1 438 ? 5.269 14.799 -10.136 1.00 89.38 438 PRO A N 1
ATOM 3496 C CA . PRO A 1 438 ? 4.044 15.369 -9.556 1.00 89.38 438 PRO A CA 1
ATOM 3497 C C . PRO A 1 438 ? 2.835 15.364 -10.495 1.00 89.38 438 PRO A C 1
ATOM 3499 O O . PRO A 1 438 ? 2.975 15.621 -11.687 1.00 89.38 438 PRO A O 1
ATOM 3502 N N . GLY A 1 439 ? 1.641 15.134 -9.956 1.00 93.38 439 GLY A N 1
ATOM 3503 C CA . GLY A 1 439 ? 0.419 15.114 -10.761 1.00 93.38 439 GLY A CA 1
ATOM 3504 C C . GLY A 1 439 ? -0.621 16.152 -10.362 1.00 93.38 439 GLY A C 1
ATOM 3505 O O . GLY A 1 439 ? -0.626 16.645 -9.234 1.00 93.38 439 GLY A O 1
ATOM 3506 N N . PHE A 1 440 ? -1.548 16.439 -11.273 1.00 95.44 440 PHE A N 1
ATOM 3507 C CA . PHE A 1 440 ? -2.739 17.248 -11.025 1.00 95.44 440 PHE A CA 1
ATOM 3508 C C . PHE A 1 440 ? -4.009 16.409 -11.156 1.00 95.44 440 PHE A C 1
ATOM 3510 O O . PHE A 1 440 ? -4.185 15.659 -12.110 1.00 95.44 440 PHE A O 1
ATOM 3517 N N . LEU A 1 441 ? -4.910 16.549 -10.190 1.00 97.25 441 LEU A N 1
ATOM 3518 C CA . LEU A 1 441 ? -6.248 15.978 -10.237 1.00 97.25 441 LEU A CA 1
ATOM 3519 C C . LEU A 1 441 ? -7.221 17.047 -10.721 1.00 97.25 441 LEU A C 1
ATOM 3521 O O . LEU A 1 441 ? -7.255 18.151 -10.174 1.00 97.25 441 LEU A O 1
ATOM 3525 N N . VAL A 1 442 ? -8.051 16.696 -11.697 1.00 97.12 442 VAL A N 1
ATOM 3526 C CA . VAL A 1 442 ? -9.176 17.520 -12.149 1.00 97.12 442 VAL A CA 1
ATOM 3527 C C . VAL A 1 442 ? -10.494 16.805 -11.864 1.00 97.12 442 VAL A C 1
ATOM 3529 O O . VAL A 1 442 ? -10.529 15.598 -11.617 1.00 97.12 442 VAL A O 1
ATOM 3532 N N . ASN A 1 443 ? -11.590 17.570 -11.826 1.00 97.12 443 ASN A N 1
ATOM 3533 C CA . ASN A 1 443 ? -12.937 17.059 -11.550 1.00 97.12 443 ASN A CA 1
ATOM 3534 C C . ASN A 1 443 ? -13.027 16.203 -10.272 1.00 97.12 443 ASN A C 1
ATOM 3536 O O . ASN A 1 443 ? -13.668 15.155 -10.250 1.00 97.12 443 ASN A O 1
ATOM 3540 N N . PHE A 1 444 ? -12.430 16.681 -9.175 1.00 96.50 444 PHE A N 1
ATOM 3541 C CA . PHE A 1 444 ? -12.354 15.974 -7.886 1.00 96.50 444 PHE A CA 1
ATOM 3542 C C . PHE A 1 444 ? -13.719 15.505 -7.340 1.00 96.50 444 PHE A C 1
ATOM 3544 O O . PHE A 1 444 ? -13.831 14.452 -6.714 1.00 96.50 444 PHE A O 1
ATOM 3551 N N . GLU A 1 445 ? -14.789 16.242 -7.654 1.00 95.81 445 GLU A N 1
ATOM 3552 C CA . GLU A 1 445 ? -16.183 15.866 -7.372 1.00 95.81 445 GLU A CA 1
ATOM 3553 C C . GLU A 1 445 ? -16.600 14.511 -7.981 1.00 95.81 445 GLU A C 1
ATOM 3555 O O . GLU A 1 445 ? -17.578 13.920 -7.523 1.00 95.81 445 GLU A O 1
ATOM 3560 N N . GLY A 1 446 ? -15.866 13.984 -8.968 1.00 96.06 446 GLY A N 1
ATOM 3561 C CA . GLY A 1 446 ? -16.057 12.650 -9.540 1.00 96.06 446 GLY A CA 1
ATOM 3562 C C . GLY A 1 446 ? -16.044 11.536 -8.491 1.00 96.06 446 GLY A C 1
ATOM 3563 O O . GLY A 1 446 ? -16.854 10.613 -8.588 1.00 96.06 446 GLY A O 1
ATOM 3564 N N . LEU A 1 447 ? -15.252 11.688 -7.419 1.00 96.94 447 LEU A N 1
ATOM 3565 C CA . LEU A 1 447 ? -15.186 10.731 -6.306 1.00 96.94 447 LEU A CA 1
ATOM 3566 C C . LEU A 1 447 ? -16.557 10.428 -5.700 1.00 96.94 447 LEU A C 1
ATOM 3568 O O . LEU A 1 447 ? -16.788 9.309 -5.258 1.00 96.94 447 LEU A O 1
ATOM 3572 N N . LYS A 1 448 ? -17.510 11.371 -5.724 1.00 95.00 448 LYS A N 1
ATOM 3573 C CA . LYS A 1 448 ? -18.852 11.150 -5.159 1.00 95.00 448 LYS A CA 1
ATOM 3574 C C . LYS A 1 448 ? -19.586 9.960 -5.771 1.00 95.00 448 LYS A C 1
ATOM 3576 O O . LYS A 1 448 ? -20.552 9.498 -5.167 1.00 95.00 448 LYS A O 1
ATOM 3581 N N . GLN A 1 449 ? -19.206 9.539 -6.975 1.00 95.69 449 GLN A N 1
ATOM 3582 C CA . GLN A 1 449 ? -19.809 8.415 -7.685 1.00 95.69 449 GLN A CA 1
ATOM 3583 C C . GLN A 1 449 ? -19.268 7.069 -7.181 1.00 95.69 449 GLN A C 1
ATOM 3585 O O . GLN A 1 449 ? -19.945 6.060 -7.326 1.00 95.69 449 GLN A O 1
ATOM 3590 N N . MET A 1 450 ? -18.112 7.062 -6.510 1.00 96.56 450 MET A N 1
ATOM 3591 C CA . MET A 1 450 ? -17.457 5.861 -5.997 1.00 96.56 450 MET A CA 1
ATOM 3592 C C . MET A 1 450 ? -18.017 5.461 -4.625 1.00 96.56 450 MET A C 1
ATOM 3594 O O . MET A 1 450 ? -17.381 5.642 -3.587 1.00 96.56 450 MET A O 1
ATOM 3598 N N . LYS A 1 451 ? -19.262 4.975 -4.589 1.00 94.75 451 LYS A N 1
ATOM 3599 C CA . LYS A 1 451 ? -19.998 4.762 -3.326 1.00 94.75 451 LYS A CA 1
ATOM 3600 C C . LYS A 1 451 ? -19.422 3.663 -2.436 1.00 94.75 451 LYS A C 1
ATOM 3602 O O . LYS A 1 451 ? -19.580 3.756 -1.222 1.00 94.75 451 LYS A O 1
ATOM 3607 N N . ARG A 1 452 ? -18.737 2.681 -3.025 1.00 95.12 452 ARG A N 1
ATOM 3608 C CA . ARG A 1 452 ? -18.113 1.551 -2.320 1.00 95.12 452 ARG A CA 1
ATOM 3609 C C . ARG A 1 452 ? -16.661 1.811 -1.909 1.00 95.12 452 ARG A C 1
ATOM 3611 O O . ARG A 1 452 ? -16.024 0.926 -1.344 1.00 95.12 452 ARG A O 1
ATOM 3618 N N . LEU A 1 453 ? -16.128 3.005 -2.183 1.00 97.25 453 LEU A N 1
ATOM 3619 C CA . LEU A 1 453 ? -14.734 3.334 -1.908 1.00 97.25 453 LEU A CA 1
ATOM 3620 C C . LEU A 1 453 ? -14.467 3.352 -0.396 1.00 97.25 453 LEU A C 1
ATOM 3622 O O . LEU A 1 453 ? -14.965 4.218 0.325 1.00 97.25 453 LEU A O 1
ATOM 3626 N N . ARG A 1 454 ? -13.650 2.402 0.067 1.00 93.88 454 ARG A N 1
ATOM 3627 C CA . ARG A 1 454 ? -13.251 2.224 1.471 1.00 93.88 454 ARG A CA 1
ATOM 3628 C C . ARG A 1 454 ? -11.874 2.794 1.763 1.00 93.88 454 ARG A C 1
ATOM 3630 O O . ARG A 1 454 ? -11.679 3.383 2.826 1.00 93.88 454 ARG A O 1
ATOM 3637 N N . THR A 1 455 ? -10.946 2.652 0.822 1.00 94.81 455 THR A N 1
ATOM 3638 C CA . THR A 1 455 ? -9.558 3.094 0.982 1.00 94.81 455 THR A CA 1
ATOM 3639 C C . THR A 1 455 ? -9.173 4.034 -0.146 1.00 94.81 455 THR A C 1
ATOM 3641 O O . THR A 1 455 ? -9.257 3.679 -1.322 1.00 94.81 455 THR A O 1
ATOM 3644 N N . LEU A 1 456 ? -8.716 5.227 0.224 1.00 97.81 456 LEU A N 1
ATOM 3645 C CA . LEU A 1 456 ? -8.236 6.241 -0.704 1.00 97.81 456 LEU A CA 1
ATOM 3646 C C . LEU A 1 456 ? -6.817 6.663 -0.333 1.00 97.81 456 LEU A C 1
ATOM 3648 O O . LEU A 1 456 ? -6.543 7.010 0.817 1.00 97.81 456 LEU A O 1
ATOM 3652 N N . SER A 1 457 ? -5.916 6.656 -1.311 1.00 97.38 457 SER A N 1
ATOM 3653 C CA . SER A 1 457 ? -4.541 7.106 -1.127 1.00 97.38 457 SER A CA 1
ATOM 3654 C C . SER A 1 457 ? -4.084 8.029 -2.252 1.00 97.38 457 SER A C 1
ATOM 3656 O O . SER A 1 457 ? -4.206 7.674 -3.424 1.00 97.38 457 SER A O 1
ATOM 3658 N N . PHE A 1 458 ? -3.530 9.186 -1.878 1.00 94.75 458 PHE A N 1
ATOM 3659 C CA . PHE A 1 458 ? -2.924 10.168 -2.777 1.00 94.75 458 PHE A CA 1
ATOM 3660 C C . PHE A 1 458 ? -1.482 10.466 -2.365 1.00 94.75 458 PHE A C 1
ATOM 3662 O O . PHE A 1 458 ? -1.227 10.783 -1.203 1.00 94.75 458 PHE A O 1
ATOM 3669 N N . GLY A 1 459 ? -0.558 10.419 -3.322 1.00 95.62 459 GLY A N 1
ATOM 3670 C CA . GLY A 1 459 ? 0.838 10.811 -3.133 1.00 95.62 459 GLY A CA 1
ATOM 3671 C C . GLY A 1 459 ? 1.310 11.740 -4.247 1.00 95.62 459 GLY A C 1
ATOM 3672 O O . GLY A 1 459 ? 1.092 11.427 -5.411 1.00 95.62 459 GLY A O 1
ATOM 3673 N N . ASP A 1 460 ? 1.936 12.873 -3.912 1.00 95.00 460 ASP A N 1
ATOM 3674 C CA . ASP A 1 460 ? 2.452 13.863 -4.883 1.00 95.00 460 ASP A CA 1
ATOM 3675 C C . ASP A 1 460 ? 1.400 14.348 -5.908 1.00 95.00 460 ASP A C 1
ATOM 3677 O O . ASP A 1 460 ? 1.657 14.434 -7.113 1.00 95.00 460 ASP A O 1
ATOM 3681 N N . LEU A 1 461 ? 0.193 14.667 -5.423 1.00 95.62 461 LEU A N 1
ATOM 3682 C CA . LEU A 1 461 ? -0.953 15.083 -6.242 1.00 95.62 461 LEU A CA 1
ATOM 3683 C C . LEU A 1 461 ? -1.534 16.425 -5.796 1.00 95.62 461 LEU A C 1
ATOM 3685 O O . LEU A 1 461 ? -1.818 16.633 -4.613 1.00 95.62 461 LEU A O 1
ATOM 3689 N N . PHE A 1 462 ? -1.790 17.295 -6.771 1.00 94.38 462 PHE A N 1
ATOM 3690 C CA . PHE A 1 462 ? -2.202 18.691 -6.613 1.00 94.38 462 PHE A CA 1
ATOM 3691 C C . PHE A 1 462 ? -3.455 19.010 -7.453 1.00 94.38 462 PHE A C 1
ATOM 3693 O O . PHE A 1 462 ? -4.069 18.111 -8.017 1.00 94.38 462 PHE A O 1
ATOM 3700 N N . GLY A 1 463 ? -3.876 20.280 -7.521 1.00 93.06 463 GLY A N 1
ATOM 3701 C CA . GLY A 1 463 ? -5.044 20.710 -8.318 1.00 93.06 463 GLY A CA 1
ATOM 3702 C C . GLY A 1 463 ? -6.380 20.790 -7.564 1.00 93.06 463 GLY A C 1
ATOM 3703 O O . GLY A 1 463 ? -7.407 21.074 -8.168 1.00 93.06 463 GLY A O 1
ATOM 3704 N N . TYR A 1 464 ? -6.375 20.592 -6.244 1.00 95.75 464 TYR A N 1
ATOM 3705 C CA . TYR A 1 464 ? -7.558 20.649 -5.380 1.00 95.75 464 TYR A CA 1
ATOM 3706 C C . TYR A 1 464 ? -7.246 21.378 -4.062 1.00 95.75 464 TYR A C 1
ATOM 3708 O O . TYR A 1 464 ? -6.095 21.416 -3.618 1.00 95.75 464 TYR A O 1
ATOM 3716 N N . GLY A 1 465 ? -8.258 21.974 -3.436 1.00 95.00 465 GLY A N 1
ATOM 3717 C CA . GLY A 1 465 ? -8.148 22.711 -2.179 1.00 95.00 465 GLY A CA 1
ATOM 3718 C C . GLY A 1 465 ? -9.093 22.184 -1.102 1.00 95.00 465 GLY A C 1
ATOM 3719 O O . GLY A 1 465 ? -9.607 21.069 -1.174 1.00 95.00 465 GLY A O 1
ATOM 3720 N N . GLU A 1 466 ? -9.325 23.001 -0.074 1.00 95.62 466 GLU A N 1
ATOM 3721 C CA . GLU A 1 466 ? -10.256 22.678 1.016 1.00 95.62 466 GLU A CA 1
ATOM 3722 C C . GLU A 1 466 ? -11.661 22.344 0.490 1.00 95.62 466 GLU A C 1
ATOM 3724 O O . GLU A 1 466 ? -12.225 21.312 0.860 1.00 95.62 466 GLU A O 1
ATOM 3729 N N . LYS A 1 467 ? -12.198 23.173 -0.412 1.00 95.88 467 LYS A N 1
ATOM 3730 C CA . LYS A 1 467 ? -13.564 23.035 -0.932 1.00 95.88 467 LYS A CA 1
ATOM 3731 C C . LYS A 1 467 ? -13.776 21.703 -1.651 1.00 95.88 467 LYS A C 1
ATOM 3733 O O . LYS A 1 467 ? -14.775 21.030 -1.421 1.00 95.88 467 LYS A O 1
ATOM 3738 N N . GLU A 1 468 ? -12.835 21.296 -2.494 1.00 96.38 468 GLU A N 1
ATOM 3739 C CA . GLU A 1 468 ? -12.938 20.046 -3.249 1.00 96.38 468 GLU A CA 1
ATOM 3740 C C . GLU A 1 468 ? -12.929 18.827 -2.317 1.00 96.38 468 GLU A C 1
ATOM 3742 O O . GLU A 1 468 ? -13.669 17.870 -2.543 1.00 96.38 468 GLU A O 1
ATOM 3747 N N . THR A 1 469 ? -12.164 18.874 -1.218 1.00 96.06 469 THR A N 1
ATOM 3748 C CA . THR A 1 469 ? -12.112 17.767 -0.248 1.00 96.06 469 THR A CA 1
ATOM 3749 C C . THR A 1 469 ? -13.408 17.552 0.539 1.00 96.06 469 THR A C 1
ATOM 3751 O O . THR A 1 469 ? -13.561 16.504 1.169 1.00 96.06 469 THR A O 1
ATOM 3754 N N . GLU A 1 470 ? -14.382 18.469 0.480 1.00 95.12 470 GLU A N 1
ATOM 3755 C CA . GLU A 1 470 ? -15.708 18.266 1.087 1.00 95.12 470 GLU A CA 1
ATOM 3756 C C . GLU A 1 470 ? -16.432 17.039 0.522 1.00 95.12 470 GLU A C 1
ATOM 3758 O O . GLU A 1 470 ? -17.216 16.402 1.231 1.00 95.12 470 GLU A O 1
ATOM 3763 N N . VAL A 1 471 ? -16.144 16.662 -0.730 1.00 95.44 471 VAL A N 1
ATOM 3764 C CA . VAL A 1 471 ? -16.734 15.474 -1.360 1.00 95.44 471 VAL A CA 1
ATOM 3765 C C . VAL A 1 471 ? -16.421 14.191 -0.589 1.00 95.44 471 VAL A C 1
ATOM 3767 O O . VAL A 1 471 ? -17.235 13.270 -0.594 1.00 95.44 471 VAL A O 1
ATOM 3770 N N . LEU A 1 472 ? -15.286 14.141 0.120 1.00 96.06 472 LEU A N 1
ATOM 3771 C CA . LEU A 1 472 ? -14.848 12.960 0.861 1.00 96.06 472 LEU A CA 1
ATOM 3772 C C . LEU A 1 472 ? -15.833 12.580 1.974 1.00 96.06 472 LEU A C 1
ATOM 3774 O O . LEU A 1 472 ? -15.936 11.410 2.320 1.00 96.06 472 LEU A O 1
ATOM 3778 N N . GLU A 1 473 ? -16.604 13.529 2.518 1.00 91.94 473 GLU A N 1
ATOM 3779 C CA . GLU A 1 473 ? -17.647 13.207 3.509 1.00 91.94 473 GLU A CA 1
ATOM 3780 C C . GLU A 1 473 ? -18.861 12.511 2.921 1.00 91.94 473 GLU A C 1
ATOM 3782 O O . GLU A 1 473 ? -19.646 11.902 3.644 1.00 91.94 473 GLU A O 1
ATOM 3787 N N . ARG A 1 474 ? -19.052 12.658 1.611 1.00 90.50 474 ARG A N 1
ATOM 3788 C CA . ARG A 1 474 ? -20.179 12.079 0.882 1.00 90.50 474 ARG A CA 1
ATOM 3789 C C . ARG A 1 474 ? -19.888 10.643 0.438 1.00 90.50 474 ARG A C 1
ATOM 3791 O O . ARG A 1 474 ? -20.724 10.054 -0.255 1.00 90.50 474 ARG A O 1
ATOM 3798 N N . LEU A 1 475 ? -18.719 10.110 0.803 1.00 95.38 475 LEU A N 1
ATOM 3799 C CA . LEU A 1 475 ? -18.313 8.724 0.601 1.00 95.38 475 LEU A CA 1
ATOM 3800 C C . LEU A 1 475 ? -18.777 7.896 1.809 1.00 95.38 475 LEU A C 1
ATOM 3802 O O . LEU A 1 475 ? -18.195 8.020 2.886 1.00 95.38 475 LEU A O 1
ATOM 3806 N N . PRO A 1 476 ? -19.838 7.084 1.666 1.00 90.06 476 PRO A N 1
ATOM 3807 C CA . PRO A 1 476 ? -20.475 6.434 2.809 1.00 90.06 476 PRO A CA 1
ATOM 3808 C C . PRO A 1 476 ? -19.626 5.310 3.415 1.00 90.06 476 PRO A C 1
ATOM 3810 O O . PRO A 1 476 ? -19.766 5.024 4.600 1.00 90.06 476 PRO A O 1
ATOM 3813 N N . GLU A 1 477 ? -18.751 4.684 2.622 1.00 92.06 477 GLU A N 1
ATOM 3814 C CA . GLU A 1 477 ? -17.927 3.549 3.051 1.00 92.06 477 GLU A CA 1
ATOM 3815 C C . GLU A 1 477 ? -16.463 3.912 3.340 1.00 92.06 477 GLU A C 1
ATOM 3817 O O . GLU A 1 477 ? -15.687 3.022 3.689 1.00 92.06 477 GLU A O 1
ATOM 3822 N N . LEU A 1 478 ? -16.068 5.190 3.240 1.00 94.06 478 LEU A N 1
ATOM 3823 C CA . LEU A 1 478 ? -14.672 5.593 3.427 1.00 94.06 478 LEU A CA 1
ATOM 3824 C C . LEU A 1 478 ? -14.199 5.283 4.856 1.00 94.06 478 LEU A C 1
ATOM 3826 O O . LEU A 1 478 ? -14.747 5.785 5.838 1.00 94.06 478 LEU A O 1
ATOM 3830 N N . ARG A 1 479 ? -13.140 4.479 4.957 1.00 87.88 479 ARG A N 1
ATOM 3831 C CA . ARG A 1 479 ? -12.553 3.980 6.212 1.00 87.88 479 ARG A CA 1
ATOM 3832 C C . ARG A 1 479 ? -11.079 4.299 6.349 1.00 87.88 479 ARG A C 1
ATOM 3834 O O . ARG A 1 479 ? -10.603 4.427 7.473 1.00 87.88 479 ARG A O 1
ATOM 3841 N N . GLN A 1 480 ? -10.361 4.415 5.239 1.00 90.75 480 GLN A N 1
ATOM 3842 C CA . GLN A 1 480 ? -8.928 4.672 5.231 1.00 90.75 480 GLN A CA 1
ATOM 3843 C C . GLN A 1 480 ? -8.599 5.799 4.257 1.00 90.75 480 GLN A C 1
ATOM 3845 O O . GLN A 1 480 ? -9.014 5.767 3.097 1.00 90.75 480 GLN A O 1
ATOM 3850 N N . LEU A 1 481 ? -7.850 6.791 4.736 1.00 95.38 481 LEU A N 1
ATOM 3851 C CA . LEU A 1 481 ? -7.402 7.918 3.927 1.00 95.38 481 LEU A CA 1
ATOM 3852 C C . LEU A 1 481 ? -5.930 8.218 4.196 1.00 95.38 481 LEU A C 1
ATOM 3854 O O . LEU A 1 481 ? -5.562 8.601 5.310 1.00 95.38 481 LEU A O 1
ATOM 3858 N N . TRP A 1 482 ? -5.105 8.082 3.161 1.00 95.69 482 TRP A N 1
ATOM 3859 C CA . TRP A 1 482 ? -3.676 8.383 3.210 1.00 95.69 482 TRP A CA 1
ATOM 3860 C C . TRP A 1 482 ? -3.317 9.458 2.190 1.00 95.69 482 TRP A C 1
ATOM 3862 O O . TRP A 1 482 ? -3.608 9.330 1.006 1.00 95.69 482 TRP A O 1
ATOM 3872 N N . MET A 1 483 ? -2.690 10.534 2.644 1.00 97.00 483 MET A N 1
ATOM 3873 C CA . MET A 1 483 ? -2.299 11.661 1.804 1.00 97.00 483 MET A CA 1
ATOM 3874 C C . MET A 1 483 ? -0.850 12.041 2.110 1.00 97.00 483 MET A C 1
ATOM 3876 O O . MET A 1 483 ? -0.560 12.499 3.215 1.00 97.00 483 MET A O 1
ATOM 3880 N N . ASP A 1 484 ? 0.055 11.890 1.148 1.00 94.69 484 ASP A N 1
ATOM 3881 C CA . ASP A 1 484 ? 1.447 12.336 1.266 1.00 94.69 484 ASP A CA 1
ATOM 3882 C C . ASP A 1 484 ? 1.769 13.374 0.190 1.00 94.69 484 ASP A C 1
ATOM 3884 O O . ASP A 1 484 ? 1.404 13.220 -0.971 1.00 94.69 484 ASP A O 1
ATOM 3888 N N . SER A 1 485 ? 2.464 14.446 0.571 1.00 94.56 485 SER A N 1
ATOM 3889 C CA . SER A 1 485 ? 2.892 15.497 -0.364 1.00 94.56 485 SER A CA 1
ATOM 3890 C C . SER A 1 485 ? 1.713 16.122 -1.137 1.00 94.56 485 SER A C 1
ATOM 3892 O O . SER A 1 485 ? 1.626 16.064 -2.360 1.00 94.56 485 SER A O 1
ATOM 3894 N N . VAL A 1 486 ? 0.773 16.720 -0.396 1.00 95.12 486 VAL A N 1
ATOM 3895 C CA . VAL A 1 486 ? -0.508 17.262 -0.906 1.00 95.12 486 VAL A CA 1
ATOM 3896 C C . VAL A 1 486 ? -0.669 18.762 -0.609 1.00 95.12 486 VAL A C 1
ATOM 3898 O O . VAL A 1 486 ? 0.027 19.272 0.280 1.00 95.12 486 VAL A O 1
ATOM 3901 N N . PRO A 1 487 ? -1.593 19.495 -1.275 1.00 95.88 487 PRO A N 1
ATOM 3902 C CA . PRO A 1 487 ? -1.874 20.896 -0.968 1.00 95.88 487 PRO A CA 1
ATOM 3903 C C . PRO A 1 487 ? -2.164 21.117 0.521 1.00 95.88 487 PRO A C 1
ATOM 3905 O O . PRO A 1 487 ? -2.966 20.410 1.135 1.00 95.88 487 PRO A O 1
ATOM 3908 N N . ARG A 1 488 ? -1.511 22.120 1.118 1.00 95.44 488 ARG A N 1
ATOM 3909 C CA . ARG A 1 488 ? -1.570 22.385 2.562 1.00 95.44 488 ARG A CA 1
ATOM 3910 C C . ARG A 1 488 ? -2.995 22.614 3.045 1.00 95.44 488 ARG A C 1
ATOM 3912 O O . ARG A 1 488 ? -3.373 22.032 4.057 1.00 95.44 488 ARG A O 1
ATOM 3919 N N . GLU A 1 489 ? -3.757 23.446 2.344 1.00 95.06 489 GLU A N 1
ATOM 3920 C CA . GLU A 1 489 ? -5.135 23.783 2.721 1.00 95.06 489 GLU A CA 1
ATOM 3921 C C . GLU A 1 489 ? -6.029 22.537 2.709 1.00 95.06 489 GLU A C 1
ATOM 3923 O O . GLU A 1 489 ? -6.676 22.240 3.713 1.00 95.06 489 GLU A O 1
ATOM 3928 N N . ALA A 1 490 ? -5.958 21.737 1.640 1.00 96.12 490 ALA A N 1
ATOM 3929 C CA . ALA A 1 490 ? -6.675 20.470 1.520 1.00 96.12 490 ALA A CA 1
ATOM 3930 C C . ALA A 1 490 ? -6.307 19.493 2.651 1.00 96.12 490 ALA A C 1
ATOM 3932 O O . ALA A 1 490 ? -7.175 18.994 3.366 1.00 96.12 490 ALA A O 1
ATOM 3933 N N . GLY A 1 491 ? -5.012 19.253 2.877 1.00 95.44 491 GLY A N 1
ATOM 3934 C CA . GLY A 1 491 ? -4.567 18.319 3.909 1.00 95.44 491 GLY A CA 1
ATOM 3935 C C . GLY A 1 491 ? -4.887 18.784 5.338 1.00 95.44 491 GLY A C 1
ATOM 3936 O O . GLY A 1 491 ? -5.222 17.959 6.190 1.00 95.44 491 GLY A O 1
ATOM 3937 N N . MET A 1 492 ? -4.843 20.091 5.628 1.00 95.06 492 MET A N 1
ATOM 3938 C CA . MET A 1 492 ? -5.285 20.632 6.923 1.00 95.06 492 MET A C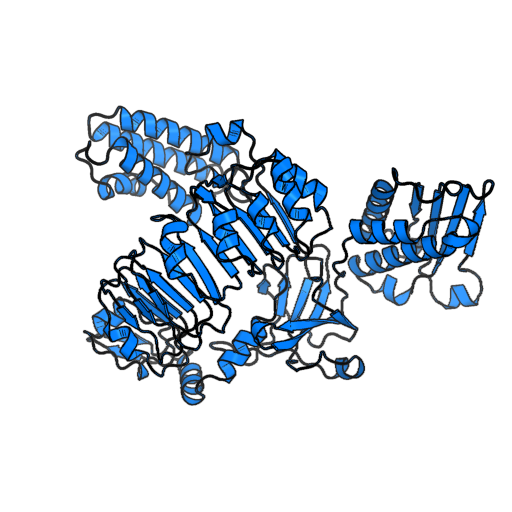A 1
ATOM 3939 C C . MET A 1 492 ? -6.793 20.456 7.129 1.00 95.06 492 MET A C 1
ATOM 3941 O O . MET A 1 492 ? -7.208 20.039 8.216 1.00 95.06 492 MET A O 1
ATOM 3945 N N . ALA A 1 493 ? -7.598 20.728 6.099 1.00 95.31 493 ALA A N 1
ATOM 3946 C CA . ALA A 1 493 ? -9.042 20.530 6.133 1.00 95.31 493 ALA A CA 1
ATOM 3947 C C . ALA A 1 493 ? -9.395 19.057 6.383 1.00 95.31 493 ALA A C 1
ATOM 3949 O O . ALA A 1 493 ? -10.150 18.755 7.309 1.00 95.31 493 ALA A O 1
ATOM 3950 N N . VAL A 1 494 ? -8.766 18.132 5.650 1.00 95.75 494 VAL A N 1
ATOM 3951 C CA . VAL A 1 494 ? -8.935 16.683 5.833 1.00 95.75 494 VAL A CA 1
ATOM 3952 C C . VAL A 1 494 ? -8.554 16.248 7.247 1.00 95.75 494 VAL A C 1
ATOM 3954 O O . VAL A 1 494 ? -9.359 15.597 7.916 1.00 95.75 494 VAL A O 1
ATOM 3957 N N . LYS A 1 495 ? -7.376 16.652 7.753 1.00 90.94 495 LYS A N 1
ATOM 3958 C CA . LYS A 1 495 ? -6.950 16.337 9.131 1.00 90.94 495 LYS A CA 1
ATOM 3959 C C . LYS A 1 495 ? -7.990 16.765 10.154 1.00 90.94 495 LYS A C 1
ATOM 3961 O O . LYS A 1 495 ? -8.318 15.995 11.051 1.00 90.94 495 LYS A O 1
ATOM 3966 N N . LYS A 1 496 ? -8.498 17.993 10.033 1.00 87.56 496 LYS A N 1
ATOM 3967 C CA . LYS A 1 496 ? -9.498 18.543 10.952 1.00 87.56 496 LYS A CA 1
ATOM 3968 C C . LYS A 1 496 ? -10.817 17.778 10.860 1.00 87.56 496 LYS A C 1
ATOM 3970 O O . LYS A 1 496 ? -11.397 17.446 11.889 1.00 87.56 496 LYS A O 1
ATOM 3975 N N . ARG A 1 497 ? -11.278 17.507 9.640 1.00 89.19 497 ARG A N 1
ATOM 3976 C CA . ARG A 1 497 ? -12.596 16.941 9.353 1.00 89.19 497 ARG A CA 1
ATOM 3977 C C . ARG A 1 497 ? -12.699 15.454 9.684 1.00 89.19 497 ARG A C 1
ATOM 3979 O O . ARG A 1 497 ? -13.754 15.034 10.150 1.00 89.19 497 ARG A O 1
ATOM 3986 N N . PHE A 1 498 ? -11.631 14.681 9.474 1.00 85.75 498 PHE A N 1
ATOM 3987 C CA . PHE A 1 498 ? -11.605 13.221 9.649 1.00 85.75 498 PHE A CA 1
ATOM 3988 C C . PHE A 1 498 ? -10.866 12.740 10.902 1.00 85.75 498 PHE A C 1
ATOM 3990 O O . PHE A 1 498 ? -10.772 11.530 11.117 1.00 85.75 498 PHE A O 1
ATOM 3997 N N . LYS A 1 499 ? -10.366 13.648 11.756 1.00 79.38 499 LYS A N 1
ATOM 3998 C CA . LYS A 1 499 ? -9.705 13.281 13.018 1.00 79.38 499 LYS A CA 1
ATOM 3999 C C . LYS A 1 499 ? -10.560 12.272 13.789 1.00 79.38 499 LYS A C 1
ATOM 4001 O O . LYS A 1 499 ? -11.696 12.569 14.139 1.00 79.38 499 LYS A O 1
ATOM 4006 N N . ASN A 1 500 ? -9.997 11.090 14.040 1.00 73.00 500 ASN A N 1
ATOM 4007 C CA . ASN A 1 500 ? -10.626 9.953 14.720 1.00 73.00 500 ASN A CA 1
ATOM 4008 C C . ASN A 1 500 ? -11.860 9.322 14.048 1.00 73.00 500 ASN A C 1
ATOM 4010 O O . ASN A 1 500 ? -12.347 8.329 14.578 1.00 73.00 500 ASN A O 1
ATOM 4014 N N . ARG A 1 501 ? -12.337 9.819 12.901 1.00 79.25 501 ARG A N 1
ATOM 4015 C CA . ARG A 1 501 ? -13.550 9.318 12.224 1.00 79.25 501 ARG A CA 1
ATOM 4016 C C . ARG A 1 501 ? -13.301 8.148 11.275 1.00 79.25 501 ARG A C 1
ATOM 4018 O O . ARG A 1 501 ? -14.266 7.517 10.863 1.00 79.25 501 ARG A O 1
ATOM 4025 N N . LEU A 1 502 ? -12.046 7.884 10.929 1.00 82.75 502 LEU A N 1
ATOM 4026 C CA . LEU A 1 502 ? -11.616 6.807 10.039 1.00 82.75 502 LEU A CA 1
ATOM 4027 C C . LEU A 1 502 ? -10.895 5.713 10.833 1.00 82.75 502 LEU A C 1
ATOM 4029 O O . LEU A 1 502 ? -10.386 5.970 11.930 1.00 82.75 502 LEU A O 1
ATOM 4033 N N . ASP A 1 503 ? -10.845 4.510 10.267 1.00 80.38 503 ASP A N 1
ATOM 4034 C CA . ASP A 1 503 ? -10.065 3.393 10.807 1.00 80.38 503 ASP A CA 1
ATOM 4035 C C . ASP A 1 503 ? -8.567 3.697 10.701 1.00 80.38 503 ASP A C 1
ATOM 4037 O O . ASP A 1 503 ? -7.817 3.451 11.644 1.00 80.38 503 ASP A O 1
ATOM 4041 N N . SER A 1 504 ? -8.158 4.335 9.599 1.00 82.75 504 SER A N 1
ATOM 4042 C CA . SER A 1 504 ? -6.807 4.861 9.403 1.00 82.75 504 SER A CA 1
ATOM 4043 C C . SER A 1 504 ? -6.850 6.231 8.723 1.00 82.75 504 SER A C 1
ATOM 4045 O O . SER A 1 504 ? -7.536 6.423 7.718 1.00 82.75 504 SER A O 1
ATOM 4047 N N . LEU A 1 505 ? -6.128 7.204 9.280 1.00 88.44 505 LEU A N 1
ATOM 4048 C CA . LEU A 1 505 ? -5.953 8.529 8.689 1.00 88.44 505 LEU A CA 1
ATOM 4049 C C . LEU A 1 505 ? -4.489 8.928 8.800 1.00 88.44 505 LEU A C 1
ATOM 4051 O O . LEU A 1 505 ? -3.979 9.138 9.901 1.00 88.44 505 LEU A O 1
ATOM 4055 N N . GLU A 1 506 ? -3.852 9.125 7.655 1.00 89.06 506 GLU A N 1
ATOM 4056 C CA . GLU A 1 506 ? -2.494 9.635 7.585 1.00 89.06 506 GLU A CA 1
ATOM 4057 C C . GLU A 1 506 ? -2.430 10.788 6.595 1.00 89.06 506 GLU A C 1
ATOM 4059 O O . GLU A 1 506 ? -2.829 10.663 5.445 1.00 89.06 506 GLU A O 1
ATOM 4064 N N . VAL A 1 507 ? -1.938 11.938 7.051 1.00 93.38 507 VAL A N 1
ATOM 4065 C CA . VAL A 1 507 ? -1.744 13.098 6.183 1.00 93.38 507 VAL A CA 1
ATOM 4066 C C . VAL A 1 507 ? -0.385 13.717 6.502 1.00 93.38 507 VAL A C 1
ATOM 4068 O O . VAL A 1 507 ? -0.185 14.281 7.588 1.00 93.38 507 VAL A O 1
ATOM 4071 N N . ARG A 1 508 ? 0.560 13.621 5.569 1.00 91.25 508 ARG A N 1
ATOM 4072 C CA . ARG A 1 508 ? 1.956 14.054 5.724 1.00 91.25 508 ARG A CA 1
ATOM 4073 C C . ARG A 1 508 ? 2.362 15.041 4.625 1.00 91.25 508 ARG A C 1
ATOM 4075 O O . ARG A 1 508 ? 1.629 15.281 3.670 1.00 91.25 508 ARG A O 1
ATOM 4082 N N . LYS A 1 509 ? 3.505 15.703 4.843 1.00 91.69 509 LYS A N 1
ATOM 4083 C CA . LYS A 1 509 ? 4.166 16.626 3.898 1.00 91.69 509 LYS A CA 1
ATOM 4084 C C . LYS A 1 509 ? 3.220 17.650 3.240 1.00 91.69 509 LYS A C 1
ATOM 4086 O O . LYS A 1 509 ? 3.067 17.714 2.029 1.00 91.69 509 LYS A O 1
ATOM 4091 N N . LEU A 1 510 ? 2.584 18.491 4.053 1.00 94.12 510 LEU A N 1
ATOM 4092 C CA . LEU A 1 510 ? 1.650 19.525 3.583 1.00 94.12 510 LEU A CA 1
ATOM 4093 C C . LEU A 1 510 ? 2.361 20.646 2.798 1.00 94.12 510 LEU A C 1
ATOM 4095 O O . LEU A 1 510 ? 3.127 21.427 3.377 1.00 94.12 510 LEU A O 1
ATOM 4099 N N . ARG A 1 511 ? 2.066 20.771 1.500 1.00 94.12 511 ARG A N 1
ATOM 4100 C CA . ARG A 1 511 ? 2.757 21.665 0.557 1.00 94.12 511 ARG A CA 1
ATOM 4101 C C . ARG A 1 511 ? 2.019 22.989 0.352 1.00 94.12 511 ARG A C 1
ATOM 4103 O O . ARG A 1 511 ? 0.851 23.015 -0.021 1.00 94.12 511 ARG A O 1
ATOM 4110 N N . ALA A 1 512 ? 2.697 24.106 0.616 1.00 92.50 512 ALA A N 1
ATOM 4111 C CA . ALA A 1 512 ? 2.169 25.440 0.315 1.00 92.50 512 ALA A CA 1
ATOM 4112 C C . ALA A 1 512 ? 2.246 25.747 -1.186 1.00 92.50 512 ALA A C 1
ATOM 4114 O O . ALA A 1 512 ? 3.052 25.143 -1.893 1.00 92.50 512 ALA A O 1
ATOM 4115 N N . LEU A 1 513 ? 1.485 26.741 -1.648 1.00 88.50 513 LEU A N 1
ATOM 4116 C CA . LEU A 1 513 ? 1.525 27.187 -3.042 1.00 88.50 513 LEU A CA 1
ATOM 4117 C C . LEU A 1 513 ? 2.928 27.635 -3.474 1.00 88.50 513 LEU A C 1
ATOM 4119 O O . LEU A 1 513 ? 3.373 27.307 -4.570 1.00 88.50 513 LEU A O 1
ATOM 4123 N N . GLU A 1 514 ? 3.642 28.342 -2.605 1.00 88.25 514 GLU A N 1
ATOM 4124 C CA . GLU A 1 514 ? 5.015 28.796 -2.836 1.00 88.25 514 GLU A CA 1
ATOM 4125 C C . GLU A 1 514 ? 5.977 27.611 -2.939 1.00 88.25 514 GLU A C 1
ATOM 4127 O O . GLU A 1 514 ? 6.786 27.553 -3.859 1.00 88.25 514 GLU A O 1
ATOM 4132 N N . TRP A 1 515 ? 5.826 26.620 -2.053 1.00 90.75 515 TRP A N 1
ATOM 4133 C CA . TRP A 1 515 ? 6.639 25.404 -2.092 1.00 90.75 515 TRP A CA 1
ATOM 4134 C C . TRP A 1 515 ? 6.463 24.666 -3.418 1.00 90.75 515 TRP A C 1
ATOM 4136 O O . TRP A 1 515 ? 7.455 24.240 -4.002 1.00 90.75 515 TRP A O 1
ATOM 4146 N N . MET A 1 516 ? 5.220 24.548 -3.904 1.00 85.88 516 MET A N 1
ATOM 4147 C CA . MET A 1 516 ? 4.934 23.884 -5.179 1.00 85.88 516 MET A CA 1
ATOM 4148 C C . MET A 1 516 ? 5.623 24.609 -6.334 1.00 85.88 516 MET A C 1
ATOM 4150 O O . MET A 1 516 ? 6.329 23.972 -7.103 1.00 85.88 516 MET A O 1
ATOM 4154 N N . LYS A 1 517 ? 5.503 25.941 -6.411 1.00 85.56 517 LYS A N 1
ATOM 4155 C CA . LYS A 1 517 ? 6.159 26.748 -7.457 1.00 85.56 517 LYS A CA 1
ATOM 4156 C C . LYS A 1 517 ? 7.677 26.567 -7.492 1.00 85.56 517 LYS A C 1
ATOM 4158 O O . LYS A 1 517 ? 8.268 26.627 -8.562 1.00 85.56 517 LYS A O 1
ATOM 4163 N N . GLU A 1 518 ? 8.301 26.381 -6.334 1.00 84.25 518 GLU A N 1
ATOM 4164 C CA . GLU A 1 518 ? 9.756 26.258 -6.214 1.00 84.25 518 GLU A CA 1
ATOM 4165 C C . GLU A 1 518 ? 10.274 24.826 -6.414 1.00 84.25 518 GLU A C 1
ATOM 4167 O O . GLU A 1 518 ? 11.429 24.656 -6.797 1.00 84.25 518 GLU A O 1
ATOM 4172 N N . ASN A 1 519 ? 9.460 23.800 -6.133 1.00 86.94 519 ASN A N 1
ATOM 4173 C CA . ASN A 1 519 ? 9.936 22.416 -6.000 1.00 86.94 519 ASN A CA 1
ATOM 4174 C C . ASN A 1 519 ? 9.245 21.400 -6.918 1.00 86.94 519 ASN A C 1
ATOM 4176 O O . ASN A 1 519 ? 9.619 20.232 -6.868 1.00 86.94 519 ASN A O 1
ATOM 4180 N N . LEU A 1 520 ? 8.270 21.794 -7.746 1.00 84.31 520 LEU A N 1
ATOM 4181 C CA . LEU A 1 520 ? 7.562 20.844 -8.618 1.00 84.31 520 LEU A CA 1
ATOM 4182 C C . LEU A 1 520 ? 8.533 20.085 -9.539 1.00 84.31 520 LEU A C 1
ATOM 4184 O O . LEU A 1 520 ? 8.532 18.858 -9.563 1.00 84.31 520 LEU A O 1
ATOM 4188 N N . ASP A 1 521 ? 9.438 20.818 -10.185 1.00 82.94 521 ASP A N 1
ATOM 4189 C CA . ASP A 1 521 ? 10.436 20.267 -11.112 1.00 82.94 521 ASP A CA 1
ATOM 4190 C C . ASP A 1 521 ? 11.743 19.849 -10.414 1.00 82.94 521 ASP A C 1
ATOM 4192 O O . ASP A 1 521 ? 12.740 19.535 -11.066 1.00 82.94 521 ASP A O 1
ATOM 4196 N N . ASN A 1 522 ? 11.781 19.891 -9.079 1.00 89.25 522 ASN A N 1
ATOM 4197 C CA . ASN A 1 522 ? 12.952 19.490 -8.311 1.00 89.25 522 ASN A CA 1
ATOM 4198 C C . ASN A 1 522 ? 12.939 17.960 -8.124 1.00 89.25 522 ASN A C 1
ATOM 4200 O O . ASN A 1 522 ? 12.010 17.435 -7.494 1.00 89.25 522 ASN A O 1
ATOM 4204 N N . PRO A 1 523 ? 13.952 17.222 -8.616 1.00 90.88 523 PRO A N 1
ATOM 4205 C CA . PRO A 1 523 ? 13.996 15.768 -8.473 1.00 90.88 523 PRO A CA 1
ATOM 4206 C C . PRO A 1 523 ? 14.197 15.316 -7.022 1.00 90.88 523 PRO A C 1
ATOM 4208 O O . PRO A 1 523 ? 13.842 14.194 -6.695 1.00 90.88 523 PRO A O 1
ATOM 4211 N N . PHE A 1 524 ? 14.679 16.192 -6.132 1.00 93.19 524 PHE A N 1
ATOM 4212 C CA . PHE A 1 524 ? 14.848 15.899 -4.702 1.00 93.19 524 PHE A CA 1
ATOM 4213 C C . PHE A 1 524 ? 13.650 16.312 -3.842 1.00 93.19 524 PHE A C 1
ATOM 4215 O O . PHE A 1 524 ? 13.728 16.288 -2.615 1.00 93.19 524 PHE A O 1
ATOM 4222 N N . ARG A 1 525 ? 12.533 16.750 -4.437 1.00 90.69 525 ARG A N 1
ATOM 4223 C CA . ARG A 1 525 ? 11.375 17.276 -3.687 1.00 90.69 525 ARG A CA 1
ATOM 4224 C C . ARG A 1 525 ? 10.835 16.305 -2.627 1.00 90.69 525 ARG A C 1
ATOM 4226 O O . ARG A 1 525 ? 10.333 16.755 -1.597 1.00 90.69 525 ARG A O 1
ATOM 4233 N N . HIS A 1 526 ? 10.931 14.993 -2.860 1.00 89.62 526 HIS A N 1
ATOM 4234 C CA . HIS A 1 526 ? 10.434 13.958 -1.947 1.00 89.62 526 HIS A CA 1
ATOM 4235 C C . HIS A 1 526 ? 11.305 13.800 -0.698 1.00 89.62 526 HIS A C 1
ATOM 4237 O O . HIS A 1 526 ? 10.802 13.317 0.317 1.00 89.62 526 HIS A O 1
ATOM 4243 N N . TRP A 1 527 ? 12.556 14.275 -0.730 1.00 92.94 527 TRP A N 1
ATOM 4244 C CA . TRP A 1 527 ? 13.429 14.342 0.446 1.00 92.94 527 TRP A CA 1
ATOM 4245 C C . TRP A 1 527 ? 12.918 15.355 1.481 1.00 92.94 527 TRP A C 1
ATOM 4247 O O . TRP A 1 527 ? 13.166 15.206 2.678 1.00 92.94 527 TRP A O 1
ATOM 4257 N N . ASP A 1 528 ? 12.181 16.390 1.064 1.00 91.00 528 ASP A N 1
ATOM 4258 C CA . ASP A 1 528 ? 11.640 17.382 1.994 1.00 91.00 528 ASP A CA 1
ATOM 4259 C C . ASP A 1 528 ? 10.512 16.794 2.847 1.00 91.00 528 ASP A C 1
ATOM 4261 O O . ASP A 1 528 ? 9.428 16.488 2.346 1.00 91.00 528 ASP A O 1
ATOM 4265 N N . GLY A 1 529 ? 10.748 16.690 4.154 1.00 85.31 529 GLY A N 1
ATOM 4266 C CA . GLY A 1 529 ? 9.822 16.044 5.085 1.00 85.31 529 GLY A CA 1
ATOM 4267 C C . GLY A 1 529 ? 9.919 14.516 5.091 1.00 85.31 529 GLY A C 1
ATOM 4268 O O . GLY A 1 529 ? 8.977 13.871 5.544 1.00 85.31 529 GLY A O 1
ATOM 4269 N N . SER A 1 530 ? 11.015 13.953 4.571 1.00 87.38 530 SER A N 1
ATOM 4270 C CA . SER A 1 530 ? 11.435 12.578 4.861 1.00 87.38 530 SER A CA 1
ATOM 4271 C C . SER A 1 530 ? 11.837 12.447 6.336 1.00 87.38 530 SER A C 1
ATOM 4273 O O . SER A 1 530 ? 12.410 13.377 6.905 1.00 87.38 530 SER A O 1
ATOM 4275 N N . ASP A 1 531 ? 11.548 11.292 6.940 1.00 84.31 531 ASP A N 1
ATOM 4276 C CA . ASP A 1 531 ? 12.025 10.947 8.287 1.00 84.31 531 ASP A CA 1
ATOM 4277 C C . ASP A 1 531 ? 13.512 10.535 8.275 1.00 84.31 531 ASP A C 1
ATOM 4279 O O . ASP A 1 531 ? 14.168 10.562 9.313 1.00 84.31 531 ASP A O 1
ATOM 4283 N N . PHE A 1 532 ? 14.042 10.185 7.096 1.00 89.75 532 PHE A N 1
ATOM 4284 C CA . PHE A 1 532 ? 15.406 9.698 6.894 1.00 89.75 532 PHE A CA 1
ATOM 4285 C C . PHE A 1 532 ? 16.360 10.802 6.416 1.00 89.75 532 PHE A C 1
ATOM 4287 O O . PHE A 1 532 ? 17.443 10.981 6.967 1.00 89.75 532 PHE A O 1
ATOM 4294 N N . VAL A 1 533 ? 15.940 11.610 5.434 1.00 92.38 533 VAL A N 1
ATOM 4295 C CA . VAL A 1 533 ? 16.802 12.647 4.846 1.00 92.38 533 VAL A CA 1
ATOM 4296 C C . VAL A 1 533 ? 16.742 13.944 5.663 1.00 92.38 533 VAL A C 1
ATOM 4298 O O . VAL A 1 533 ? 15.675 14.558 5.782 1.00 92.38 533 VAL A O 1
ATOM 4301 N N . PRO A 1 534 ? 17.878 14.466 6.164 1.00 93.31 534 PRO A N 1
ATOM 4302 C CA . PRO A 1 534 ? 17.879 15.720 6.903 1.00 93.31 534 PRO A CA 1
ATOM 4303 C C . PRO A 1 534 ? 17.421 16.898 6.043 1.00 93.31 534 PRO A C 1
ATOM 4305 O O . PRO A 1 534 ? 17.909 17.135 4.937 1.00 93.31 534 PRO A O 1
ATOM 4308 N N . ARG A 1 535 ? 16.575 17.761 6.612 1.00 92.19 535 ARG A N 1
ATOM 4309 C CA . ARG A 1 535 ? 16.053 18.957 5.923 1.00 92.19 535 ARG A CA 1
ATOM 4310 C C . ARG A 1 535 ? 17.144 19.867 5.343 1.00 92.19 535 ARG A C 1
ATOM 4312 O O . ARG A 1 535 ? 16.943 20.517 4.319 1.00 92.19 535 ARG A O 1
ATOM 4319 N N . ALA A 1 536 ? 18.285 19.969 6.021 1.00 93.69 536 ALA A N 1
ATOM 4320 C CA . ALA A 1 536 ? 19.413 20.760 5.539 1.00 93.69 536 ALA A CA 1
ATOM 4321 C C . ALA A 1 536 ? 20.102 20.110 4.327 1.00 93.69 536 ALA A C 1
ATOM 4323 O O . ALA A 1 536 ? 20.489 20.834 3.411 1.00 93.69 536 ALA A O 1
ATOM 4324 N N . ALA A 1 537 ? 20.185 18.775 4.289 1.00 95.06 537 ALA A N 1
ATOM 4325 C CA . ALA A 1 537 ? 20.700 18.035 3.144 1.00 95.06 537 ALA A CA 1
ATOM 4326 C C . ALA A 1 537 ? 19.804 18.234 1.915 1.00 95.06 537 ALA A C 1
ATOM 4328 O O . ALA A 1 537 ? 20.309 18.634 0.871 1.00 95.06 537 ALA A O 1
ATOM 4329 N N . PHE A 1 538 ? 18.479 18.116 2.066 1.00 94.25 538 PHE A N 1
ATOM 4330 C CA . PHE A 1 538 ? 17.515 18.432 1.001 1.00 94.25 538 PHE A CA 1
ATOM 4331 C C . PHE A 1 538 ? 17.720 19.837 0.405 1.00 94.25 538 PHE A C 1
ATOM 4333 O O . PHE A 1 538 ? 17.809 19.998 -0.815 1.00 94.25 538 PHE A O 1
ATOM 4340 N N . LYS A 1 539 ? 17.830 20.874 1.250 1.00 93.88 539 LYS A N 1
ATOM 4341 C CA . LYS A 1 539 ? 18.044 22.254 0.775 1.00 93.88 539 LYS A CA 1
ATOM 4342 C C . LYS A 1 539 ? 19.339 22.389 -0.026 1.00 93.88 539 LYS A C 1
ATOM 4344 O O . LYS A 1 539 ? 19.357 23.068 -1.051 1.00 93.88 539 LYS A O 1
ATOM 4349 N N . SER A 1 540 ? 20.414 21.755 0.439 1.00 96.25 540 SER A N 1
ATOM 4350 C CA . SER A 1 540 ? 21.702 21.765 -0.252 1.00 96.25 540 SER A CA 1
ATOM 4351 C C . SER A 1 540 ? 21.670 20.977 -1.560 1.00 96.25 540 SER A C 1
ATOM 4353 O O . SER A 1 540 ? 22.169 21.491 -2.556 1.00 96.25 540 SER A O 1
ATOM 4355 N N . ALA A 1 541 ? 21.039 19.801 -1.589 1.00 96.25 541 ALA A N 1
ATOM 4356 C CA . ALA A 1 541 ? 20.848 19.000 -2.797 1.00 96.25 541 ALA A CA 1
ATOM 4357 C C . ALA A 1 541 ? 20.054 19.775 -3.861 1.00 96.25 541 ALA A C 1
ATOM 4359 O O . ALA A 1 541 ? 20.485 19.887 -5.005 1.00 96.25 541 ALA A O 1
ATOM 4360 N N . SER A 1 542 ? 18.963 20.427 -3.453 1.00 94.62 542 SER A N 1
ATOM 4361 C CA . SER A 1 542 ? 18.133 21.268 -4.328 1.00 94.62 542 SER A CA 1
ATOM 4362 C C . SER A 1 542 ? 18.912 22.451 -4.909 1.00 94.62 542 SER A C 1
ATOM 4364 O O . SER A 1 542 ? 18.877 22.712 -6.111 1.00 94.62 542 SER A O 1
ATOM 4366 N N . ALA A 1 543 ? 19.665 23.166 -4.066 1.00 95.31 543 ALA A N 1
ATOM 4367 C CA . ALA A 1 543 ? 20.502 24.274 -4.517 1.00 95.31 543 ALA A CA 1
ATOM 4368 C C . ALA A 1 543 ? 21.620 23.799 -5.458 1.00 95.31 543 ALA A C 1
ATOM 4370 O O . ALA A 1 543 ? 21.926 24.472 -6.447 1.00 95.31 543 ALA A O 1
ATOM 4371 N N . GLN A 1 544 ? 22.212 22.638 -5.169 1.00 97.50 544 GLN A N 1
ATOM 4372 C CA . GLN A 1 544 ? 23.232 22.034 -6.012 1.00 97.50 544 GLN A CA 1
ATOM 4373 C C . GLN A 1 544 ? 22.654 21.621 -7.368 1.00 97.50 544 GLN A C 1
ATOM 4375 O O . GLN A 1 544 ? 23.271 21.932 -8.379 1.00 97.50 544 GLN A O 1
ATOM 4380 N N . TYR A 1 545 ? 21.460 21.027 -7.417 1.00 96.00 545 TYR A N 1
ATOM 4381 C CA . TYR A 1 545 ? 20.772 20.689 -8.665 1.00 96.00 545 TYR A CA 1
ATOM 4382 C C . TYR A 1 545 ? 20.586 21.917 -9.568 1.00 96.00 545 TYR A C 1
ATOM 4384 O O . TYR A 1 545 ? 21.023 21.924 -10.719 1.00 96.00 545 TYR A O 1
ATOM 4392 N N . VAL A 1 546 ? 20.035 23.010 -9.026 1.00 94.75 546 VAL A N 1
ATOM 4393 C CA . VAL A 1 546 ? 19.843 24.271 -9.767 1.00 94.75 546 VAL A CA 1
ATOM 4394 C C . VAL A 1 546 ? 21.179 24.852 -10.245 1.00 94.75 546 VAL A C 1
ATOM 4396 O O . VAL A 1 546 ? 21.293 25.319 -11.384 1.00 94.75 546 VAL A O 1
ATOM 4399 N N . LYS A 1 547 ? 22.212 24.814 -9.392 1.00 97.00 547 LYS A N 1
ATOM 4400 C CA . LYS A 1 547 ? 23.566 25.270 -9.735 1.00 97.00 547 LYS A CA 1
ATOM 4401 C C . LYS A 1 547 ? 24.163 24.438 -10.873 1.00 97.00 547 LYS A C 1
ATOM 4403 O O . LYS A 1 547 ? 24.704 25.019 -11.814 1.00 97.00 547 LYS A O 1
ATOM 4408 N N . THR A 1 548 ? 24.060 23.113 -10.794 1.00 97.31 548 THR A N 1
ATOM 4409 C CA . THR A 1 548 ? 24.550 22.175 -11.808 1.00 97.31 548 THR A CA 1
ATOM 4410 C C . THR A 1 548 ? 23.819 22.395 -13.128 1.00 97.31 548 THR A C 1
ATOM 4412 O O . THR A 1 548 ? 24.482 22.651 -14.127 1.00 97.31 548 THR A O 1
ATOM 4415 N N . LYS A 1 549 ? 22.479 22.454 -13.129 1.00 96.19 549 LYS A N 1
ATOM 4416 C CA . LYS A 1 549 ? 21.666 22.752 -14.324 1.00 96.19 549 LYS A CA 1
ATOM 4417 C C . LYS A 1 549 ? 22.130 24.014 -15.045 1.00 96.19 549 LYS A C 1
ATOM 4419 O O . LYS A 1 549 ? 22.385 24.006 -16.247 1.00 96.19 549 LYS A O 1
ATOM 4424 N N . LYS A 1 550 ? 22.301 25.109 -14.295 1.00 96.62 550 LYS A N 1
ATOM 4425 C CA . LYS A 1 550 ? 22.767 26.388 -14.845 1.00 96.62 550 LYS A CA 1
ATOM 4426 C C . LYS A 1 550 ? 24.150 26.270 -15.491 1.00 96.62 550 LYS A C 1
ATOM 4428 O O . LYS A 1 550 ? 24.358 26.847 -16.555 1.00 96.62 550 LYS A O 1
ATOM 4433 N N . ARG A 1 551 ? 25.087 25.564 -14.852 1.00 97.25 551 ARG A N 1
ATOM 4434 C CA . ARG A 1 551 ? 26.454 25.393 -15.368 1.00 97.25 551 ARG A CA 1
ATOM 4435 C C . ARG A 1 551 ? 26.494 24.496 -16.597 1.00 97.25 551 ARG A C 1
ATOM 4437 O O . ARG A 1 551 ? 27.136 24.875 -17.567 1.00 97.25 551 ARG A O 1
ATOM 4444 N N . LEU A 1 552 ? 25.755 23.388 -16.597 1.00 96.19 552 LEU A N 1
ATOM 4445 C CA . LEU A 1 552 ? 25.666 22.492 -17.754 1.00 96.19 552 LEU A CA 1
ATOM 4446 C C . LEU A 1 552 ? 25.099 23.212 -18.981 1.00 96.19 552 LEU A C 1
ATOM 4448 O O . LEU A 1 552 ? 25.682 23.132 -20.054 1.00 96.19 552 LEU A O 1
ATOM 4452 N N . ARG A 1 553 ? 24.050 24.027 -18.811 1.00 95.12 553 ARG A N 1
ATOM 4453 C CA . ARG A 1 553 ? 23.496 24.861 -19.895 1.00 95.12 553 ARG A CA 1
ATOM 4454 C C . ARG A 1 553 ? 24.517 25.827 -20.512 1.00 95.12 553 ARG A C 1
ATOM 4456 O O . ARG A 1 553 ? 24.431 26.200 -21.686 1.00 95.12 553 ARG A O 1
ATOM 4463 N N . GLN A 1 554 ? 25.440 26.315 -19.687 1.00 94.81 554 GLN A N 1
ATOM 4464 C CA . GLN A 1 554 ? 26.463 27.282 -20.078 1.00 94.81 554 GLN A CA 1
ATOM 4465 C C . GLN A 1 554 ? 27.723 26.619 -20.631 1.00 94.81 554 GLN A C 1
ATOM 4467 O O . GLN A 1 554 ? 28.466 27.293 -21.342 1.00 94.81 554 GLN A O 1
ATOM 4472 N N . ALA A 1 555 ? 27.933 25.334 -20.343 1.00 93.44 555 ALA A N 1
ATOM 4473 C CA . ALA A 1 555 ? 29.106 24.600 -20.775 1.00 93.44 555 ALA A CA 1
ATOM 4474 C C . ALA A 1 555 ? 29.206 24.560 -22.308 1.00 93.44 555 ALA A C 1
ATOM 4476 O O . ALA A 1 555 ? 28.203 24.514 -23.036 1.00 93.44 555 ALA A O 1
ATOM 4477 N N . ARG A 1 556 ? 30.438 24.636 -22.807 1.00 88.88 556 ARG A N 1
ATOM 4478 C CA . ARG A 1 556 ? 30.773 24.606 -24.240 1.00 88.88 556 ARG A CA 1
ATOM 4479 C C . ARG A 1 556 ? 31.788 23.530 -24.585 1.00 88.88 556 ARG A C 1
ATOM 4481 O O . ARG A 1 556 ? 31.870 23.135 -25.743 1.00 88.88 556 ARG A O 1
ATOM 4488 N N . VAL A 1 557 ? 32.550 23.072 -23.597 1.00 92.50 557 VAL A N 1
ATOM 4489 C CA . VAL A 1 557 ? 33.593 22.059 -23.759 1.00 92.50 557 VAL A CA 1
ATOM 4490 C C . VAL A 1 557 ? 33.458 20.969 -22.700 1.00 92.50 557 VAL A C 1
ATOM 4492 O O . VAL A 1 557 ? 32.868 21.182 -21.641 1.00 92.50 557 VAL A O 1
ATOM 4495 N N . LYS A 1 558 ? 34.024 19.795 -22.989 1.00 92.56 558 LYS A N 1
ATOM 4496 C CA . LYS A 1 558 ? 33.939 18.602 -22.139 1.00 92.56 558 LYS A CA 1
ATOM 4497 C C . LYS A 1 558 ? 34.473 18.831 -20.719 1.00 92.56 558 LYS A C 1
ATOM 4499 O O . LYS A 1 558 ? 33.800 18.455 -19.767 1.00 92.56 558 LYS A O 1
ATOM 4504 N N . ASP A 1 559 ? 35.591 19.537 -20.568 1.00 94.06 559 ASP A N 1
ATOM 4505 C CA . ASP A 1 559 ? 36.199 19.811 -19.255 1.00 94.06 559 ASP A CA 1
ATOM 4506 C C . ASP A 1 559 ? 35.271 20.608 -18.316 1.00 94.06 559 ASP A C 1
ATOM 4508 O O . ASP A 1 559 ? 35.261 20.399 -17.102 1.00 94.06 559 ASP A O 1
ATOM 4512 N N . GLU A 1 560 ? 34.447 21.512 -18.863 1.00 95.31 560 GLU A N 1
ATOM 4513 C CA . GLU A 1 560 ? 33.465 22.276 -18.080 1.00 95.31 560 GLU A CA 1
ATOM 4514 C C . GLU A 1 560 ? 32.308 21.391 -17.602 1.00 95.31 560 GLU A C 1
ATOM 4516 O O . GLU A 1 560 ? 31.808 21.574 -16.486 1.00 95.31 560 GLU A O 1
ATOM 4521 N N . ILE A 1 561 ? 31.893 20.433 -18.439 1.00 95.56 561 ILE A N 1
ATOM 4522 C CA . ILE A 1 561 ? 30.883 19.425 -18.104 1.00 95.56 561 ILE A CA 1
ATOM 4523 C C . ILE A 1 561 ? 31.427 18.537 -16.986 1.00 95.56 561 ILE A C 1
ATOM 4525 O O . ILE A 1 561 ? 30.791 18.430 -15.938 1.00 95.56 561 ILE A O 1
ATOM 4529 N N . GLU A 1 562 ? 32.631 17.990 -17.160 1.00 96.00 562 GLU A N 1
ATOM 4530 C CA . GLU A 1 562 ? 33.274 17.124 -16.174 1.00 96.00 562 GLU A CA 1
ATOM 4531 C C . GLU A 1 562 ? 33.443 17.833 -14.830 1.00 96.00 562 GLU A C 1
ATOM 4533 O O . GLU A 1 562 ? 32.953 17.347 -13.813 1.00 96.00 562 GLU A O 1
ATOM 4538 N N . SER A 1 563 ? 34.026 19.037 -14.816 1.00 96.81 563 SER A N 1
ATOM 4539 C CA . SER A 1 563 ? 34.152 19.838 -13.591 1.00 96.81 563 SER A CA 1
ATOM 4540 C C . SER A 1 563 ? 32.800 20.074 -12.908 1.00 96.81 563 SER A C 1
ATOM 4542 O O . SER A 1 563 ? 32.709 20.044 -11.680 1.00 96.81 563 SER A O 1
ATOM 4544 N N . THR A 1 564 ? 31.735 20.283 -13.684 1.00 97.81 564 THR A N 1
ATOM 4545 C CA . THR A 1 564 ? 30.388 20.505 -13.149 1.00 97.81 564 THR A CA 1
ATOM 4546 C C . THR A 1 564 ? 29.805 19.247 -12.496 1.00 97.81 564 THR A C 1
ATOM 4548 O O . THR A 1 564 ? 29.184 19.364 -11.436 1.00 97.81 564 THR A O 1
ATOM 4551 N N . VAL A 1 565 ? 30.028 18.061 -13.074 1.00 97.56 565 VAL A N 1
ATOM 4552 C CA . VAL A 1 565 ? 29.600 16.775 -12.490 1.00 97.56 565 VAL A CA 1
ATOM 4553 C C . VAL A 1 565 ? 30.436 16.417 -11.262 1.00 97.56 565 VAL A C 1
ATOM 4555 O O . VAL A 1 565 ? 29.875 16.040 -10.235 1.00 97.56 565 VAL A O 1
ATOM 4558 N N . ARG A 1 566 ? 31.758 16.623 -11.300 1.00 97.88 566 ARG A N 1
ATOM 4559 C CA . ARG A 1 566 ? 32.626 16.402 -10.131 1.00 97.88 566 ARG A CA 1
ATOM 4560 C C . ARG A 1 566 ? 32.214 17.288 -8.951 1.00 97.88 566 ARG A C 1
ATOM 4562 O O . ARG A 1 566 ? 32.075 16.804 -7.832 1.00 97.88 566 ARG A O 1
ATOM 4569 N N . ASP A 1 567 ? 31.914 18.564 -9.205 1.00 98.00 567 ASP A N 1
ATOM 4570 C CA . ASP A 1 567 ? 31.402 19.485 -8.180 1.00 98.00 567 ASP A CA 1
ATOM 4571 C C . ASP A 1 567 ? 30.039 19.053 -7.609 1.00 98.00 567 ASP A C 1
ATOM 4573 O O . ASP A 1 567 ? 29.724 19.358 -6.453 1.00 98.00 567 ASP A O 1
ATOM 4577 N N . TYR A 1 568 ? 29.214 18.384 -8.421 1.00 98.25 568 TYR A N 1
ATOM 4578 C CA . TYR A 1 568 ? 27.952 17.788 -7.993 1.00 98.25 568 TYR A CA 1
ATOM 4579 C C . TYR A 1 568 ? 28.199 16.591 -7.068 1.00 98.25 568 TYR A C 1
ATOM 4581 O O . TYR A 1 568 ? 27.715 16.625 -5.938 1.00 98.25 568 TYR A O 1
ATOM 4589 N N . GLY A 1 569 ? 29.016 15.614 -7.473 1.00 97.56 569 GLY A N 1
ATOM 4590 C CA . GLY A 1 569 ? 29.375 14.458 -6.638 1.00 97.56 569 GLY A CA 1
ATOM 4591 C C . GLY A 1 569 ? 30.010 14.860 -5.304 1.00 97.56 569 GLY A C 1
ATOM 4592 O O . GLY A 1 569 ? 29.555 14.443 -4.241 1.00 97.56 569 GLY A O 1
ATOM 4593 N N . GLU A 1 570 ? 30.959 15.799 -5.328 1.00 97.94 570 GLU A N 1
ATOM 4594 C CA . GLU A 1 570 ? 31.603 16.321 -4.116 1.00 97.94 570 GLU A CA 1
ATOM 4595 C C . GLU A 1 570 ? 30.623 17.014 -3.159 1.00 97.94 570 GLU A C 1
ATOM 4597 O O . GLU A 1 570 ? 30.817 17.037 -1.941 1.00 97.94 570 GLU A O 1
ATOM 4602 N N . CYS A 1 571 ? 29.549 17.607 -3.685 1.00 97.69 571 CYS A N 1
ATOM 4603 C CA . CYS A 1 571 ? 28.485 18.128 -2.840 1.00 97.69 571 CYS A CA 1
ATOM 4604 C C . CYS A 1 571 ? 27.799 17.010 -2.051 1.00 97.69 571 CYS A C 1
ATOM 4606 O O . CYS A 1 571 ? 27.637 17.162 -0.841 1.00 97.69 571 CYS A O 1
ATOM 4608 N N . PHE A 1 572 ? 27.444 15.902 -2.700 1.00 97.75 572 PHE A N 1
ATOM 4609 C CA . PHE A 1 572 ? 26.796 14.765 -2.046 1.00 97.75 572 PHE A CA 1
ATOM 4610 C C . PHE A 1 572 ? 27.735 14.020 -1.099 1.00 97.75 572 PHE A C 1
ATOM 4612 O O . PHE A 1 572 ? 27.330 13.772 0.029 1.00 97.75 572 PHE A O 1
ATOM 4619 N N . ASN A 1 573 ? 29.012 13.838 -1.444 1.00 97.75 573 ASN A N 1
ATOM 4620 C CA . ASN A 1 573 ? 30.032 13.321 -0.522 1.00 97.75 573 ASN A CA 1
ATOM 4621 C C . ASN A 1 573 ? 30.106 14.132 0.779 1.00 97.75 573 ASN A C 1
ATOM 4623 O O . ASN A 1 573 ? 30.091 13.587 1.883 1.00 97.75 573 ASN A O 1
ATOM 4627 N N . ARG A 1 574 ? 30.153 15.469 0.667 1.00 97.12 574 ARG A N 1
ATOM 4628 C CA . ARG A 1 574 ? 30.162 16.350 1.846 1.00 97.12 574 ARG A CA 1
ATOM 4629 C C . ARG A 1 574 ? 28.870 16.264 2.647 1.00 97.12 574 ARG A C 1
ATOM 4631 O O . ARG A 1 574 ? 28.923 16.386 3.868 1.00 97.12 574 ARG A O 1
ATOM 4638 N N . LEU A 1 575 ? 27.722 16.135 1.983 1.00 96.19 575 LEU A N 1
ATOM 4639 C CA . LEU A 1 575 ? 26.443 15.972 2.668 1.00 96.19 575 LEU A CA 1
ATOM 4640 C C . LEU A 1 575 ? 26.395 14.638 3.410 1.00 96.19 575 LEU A C 1
ATOM 4642 O O . LEU A 1 575 ? 26.037 14.649 4.583 1.00 96.19 575 LEU A O 1
ATOM 4646 N N . ASN A 1 576 ? 26.813 13.548 2.769 1.00 95.62 576 ASN A N 1
ATOM 4647 C CA . ASN A 1 576 ? 26.818 12.209 3.345 1.00 95.62 576 ASN A CA 1
ATOM 4648 C C . ASN A 1 576 ? 27.658 12.164 4.625 1.00 95.62 576 ASN A C 1
ATOM 4650 O O . ASN A 1 576 ? 27.134 11.948 5.716 1.00 95.62 576 ASN A O 1
ATOM 4654 N N . ARG A 1 577 ? 28.928 12.581 4.513 1.00 95.12 577 ARG A N 1
ATOM 4655 C CA . ARG A 1 577 ? 29.872 12.655 5.640 1.00 95.12 577 ARG A CA 1
ATOM 4656 C C . ARG A 1 577 ? 29.387 13.547 6.781 1.00 95.12 577 ARG A C 1
ATOM 4658 O O . ARG A 1 577 ? 29.732 13.335 7.940 1.00 95.12 577 ARG A O 1
ATOM 4665 N N . LYS A 1 578 ? 28.638 14.606 6.463 1.00 95.38 578 LYS A N 1
ATOM 4666 C CA . LYS A 1 578 ? 28.124 15.549 7.462 1.00 95.38 578 LYS A CA 1
ATOM 4667 C C . LYS A 1 578 ? 26.907 15.006 8.210 1.00 95.38 578 LYS A C 1
ATOM 4669 O O . LYS A 1 578 ? 26.679 15.420 9.345 1.00 95.38 578 LYS A O 1
ATOM 4674 N N . TYR A 1 579 ? 26.112 14.160 7.568 1.00 91.88 579 TYR A N 1
ATOM 4675 C CA . TYR A 1 579 ? 24.807 13.730 8.051 1.00 91.88 579 TYR A CA 1
ATOM 4676 C C . TYR A 1 579 ? 24.732 12.207 8.191 1.00 91.88 579 TYR A C 1
ATOM 4678 O O . TYR A 1 579 ? 23.806 11.593 7.676 1.00 91.88 579 TYR A O 1
ATOM 4686 N N . GLU A 1 580 ? 25.700 11.631 8.907 1.00 88.19 580 GLU A N 1
ATOM 4687 C CA . GLU A 1 580 ? 25.672 10.227 9.356 1.00 88.19 580 GLU A CA 1
ATOM 4688 C C . GLU A 1 580 ? 25.476 9.208 8.222 1.00 88.19 580 GLU A C 1
ATOM 4690 O O . GLU A 1 580 ? 24.779 8.217 8.392 1.00 88.19 580 GLU A O 1
ATOM 4695 N N . ASP A 1 581 ? 26.091 9.465 7.066 1.00 89.50 581 ASP A N 1
ATOM 4696 C CA . ASP A 1 581 ? 26.069 8.571 5.908 1.00 89.50 581 ASP A CA 1
ATOM 4697 C C . ASP A 1 581 ? 24.648 8.211 5.420 1.00 89.50 581 ASP A C 1
ATOM 4699 O O . ASP A 1 581 ? 24.369 7.085 5.021 1.00 89.50 581 ASP A O 1
ATOM 4703 N N . PHE A 1 582 ? 23.739 9.197 5.436 1.00 92.50 582 PHE A N 1
ATOM 4704 C CA . PHE A 1 582 ? 22.334 9.030 5.037 1.00 92.50 582 PHE A CA 1
ATOM 4705 C C . PHE A 1 582 ? 22.101 8.667 3.559 1.00 92.50 582 PHE A C 1
ATOM 4707 O O . PHE A 1 582 ? 20.965 8.412 3.180 1.00 92.50 582 PHE A O 1
ATOM 4714 N N . ILE A 1 583 ? 23.100 8.734 2.680 1.00 93.25 583 ILE A N 1
ATOM 4715 C CA . ILE A 1 583 ? 22.931 8.327 1.284 1.00 93.25 583 ILE A CA 1
ATOM 4716 C C . ILE A 1 583 ? 23.036 6.806 1.231 1.00 93.25 583 ILE A C 1
ATOM 4718 O O . ILE A 1 583 ? 24.123 6.243 1.149 1.00 93.25 583 ILE A O 1
ATOM 4722 N N . GLU A 1 584 ? 21.882 6.149 1.276 1.00 92.56 584 GLU A N 1
ATOM 4723 C CA . GLU A 1 584 ? 21.762 4.713 1.061 1.00 92.56 584 GLU A CA 1
ATOM 4724 C C . GLU A 1 584 ? 21.373 4.418 -0.399 1.00 92.56 584 GLU A C 1
ATOM 4726 O O . GLU A 1 584 ? 21.546 5.230 -1.310 1.00 92.56 584 GLU A O 1
ATOM 4731 N N . THR A 1 585 ? 20.839 3.222 -0.654 1.00 90.94 585 THR A N 1
ATOM 4732 C CA . THR A 1 585 ? 20.506 2.761 -2.007 1.00 90.94 585 THR A CA 1
ATOM 4733 C C . THR A 1 585 ? 19.480 3.666 -2.697 1.00 90.94 585 THR A C 1
ATOM 4735 O O . THR A 1 585 ? 19.652 3.977 -3.874 1.00 90.94 585 THR A O 1
ATOM 4738 N N . VAL A 1 586 ? 18.436 4.102 -1.981 1.00 91.44 586 VAL A N 1
ATOM 4739 C CA . VAL A 1 586 ? 17.349 4.917 -2.555 1.00 91.44 586 VAL A CA 1
ATOM 4740 C C . VAL A 1 586 ? 17.844 6.325 -2.869 1.00 91.44 586 VAL A C 1
ATOM 4742 O O . VAL A 1 586 ? 17.687 6.808 -3.987 1.00 91.44 586 VAL A O 1
ATOM 4745 N N . GLU A 1 587 ? 18.510 6.963 -1.913 1.00 95.31 587 GLU A N 1
ATOM 4746 C CA . GLU A 1 587 ? 19.030 8.318 -2.056 1.00 95.31 587 GLU A CA 1
ATOM 4747 C C . GLU A 1 587 ? 20.126 8.372 -3.120 1.00 95.31 587 GLU A C 1
ATOM 4749 O O . GLU A 1 587 ? 20.182 9.333 -3.888 1.00 95.31 587 GLU A O 1
ATOM 4754 N N . ARG A 1 588 ? 20.964 7.332 -3.231 1.00 95.62 588 ARG A N 1
ATOM 4755 C CA . ARG A 1 588 ? 21.914 7.216 -4.340 1.00 95.62 588 ARG A CA 1
ATOM 4756 C C . ARG A 1 588 ? 21.180 7.195 -5.675 1.00 95.62 588 ARG A C 1
ATOM 4758 O O . ARG A 1 588 ? 21.536 7.964 -6.565 1.00 95.62 588 A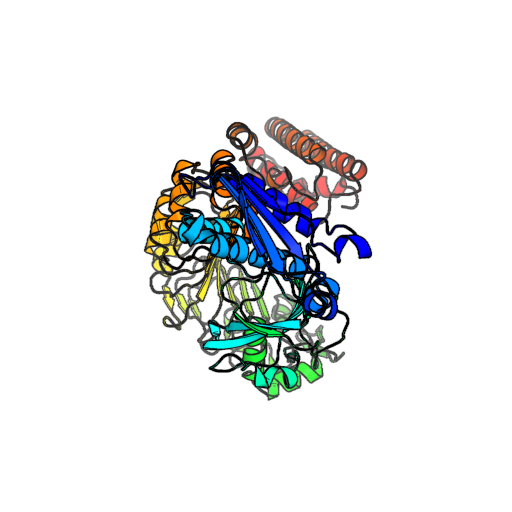RG A O 1
ATOM 4765 N N . GLU A 1 589 ? 20.170 6.341 -5.834 1.00 94.94 589 GLU A N 1
ATOM 4766 C CA . GLU A 1 589 ? 19.391 6.298 -7.076 1.00 94.94 589 GLU A CA 1
ATOM 4767 C C . GLU A 1 589 ? 18.775 7.660 -7.408 1.00 94.94 589 GLU A C 1
ATOM 4769 O O . GLU A 1 589 ? 18.828 8.077 -8.563 1.00 94.94 589 GLU A O 1
ATOM 4774 N N . ASP A 1 590 ? 18.270 8.394 -6.416 1.00 94.81 590 ASP A N 1
ATOM 4775 C CA . ASP A 1 590 ? 17.759 9.751 -6.619 1.00 94.81 590 ASP A CA 1
ATOM 4776 C C . ASP A 1 590 ? 18.843 10.708 -7.134 1.00 94.81 590 ASP A C 1
ATOM 4778 O O . ASP A 1 590 ? 18.598 11.485 -8.060 1.00 94.81 590 ASP A O 1
ATOM 4782 N N . VAL A 1 591 ? 20.057 10.645 -6.572 1.00 96.81 591 VAL A N 1
ATOM 4783 C CA . VAL A 1 591 ? 21.196 11.479 -6.989 1.00 96.81 591 VAL A CA 1
ATOM 4784 C C . VAL A 1 591 ? 21.594 11.197 -8.436 1.00 96.81 591 VAL A C 1
ATOM 4786 O O . VAL A 1 591 ? 21.839 12.148 -9.189 1.00 96.81 591 VAL A O 1
ATOM 4789 N N . PHE A 1 592 ? 21.626 9.924 -8.836 1.00 97.00 592 PHE A N 1
ATOM 4790 C CA . PHE A 1 592 ? 21.926 9.518 -10.210 1.00 97.00 592 PHE A CA 1
ATOM 4791 C C . PHE A 1 592 ? 20.802 9.897 -11.177 1.00 97.00 592 PHE A C 1
ATOM 4793 O O . PHE A 1 592 ? 21.077 10.507 -12.207 1.00 97.00 592 PHE A O 1
ATOM 4800 N N . ARG A 1 593 ? 19.537 9.629 -10.833 1.00 94.81 593 ARG A N 1
ATOM 4801 C CA . ARG A 1 593 ? 18.378 9.987 -11.670 1.00 94.81 593 ARG A CA 1
ATOM 4802 C C . ARG A 1 593 ? 18.265 11.495 -11.875 1.00 94.81 593 ARG A C 1
ATOM 4804 O O . ARG A 1 593 ? 17.985 11.947 -12.982 1.00 94.81 593 ARG A O 1
ATOM 4811 N N . ALA A 1 594 ? 18.521 12.286 -10.833 1.00 96.00 594 ALA A N 1
ATOM 4812 C CA . ALA A 1 594 ? 18.568 13.740 -10.945 1.00 96.00 594 ALA A CA 1
ATOM 4813 C C . ALA A 1 594 ? 19.669 14.191 -11.917 1.00 96.00 594 ALA A C 1
ATOM 4815 O O . ALA A 1 594 ? 19.454 15.093 -12.724 1.00 96.00 594 ALA A O 1
ATOM 4816 N N . LEU A 1 595 ? 20.843 13.557 -11.873 1.00 96.94 595 LEU A N 1
ATOM 4817 C CA . LEU A 1 595 ? 21.938 13.871 -12.785 1.00 96.94 595 LEU A CA 1
ATOM 4818 C C . LEU A 1 595 ? 21.615 13.457 -14.231 1.00 96.94 595 LEU A C 1
ATOM 4820 O O . LEU A 1 595 ? 21.821 14.248 -15.150 1.00 96.94 595 LEU A O 1
ATOM 4824 N N . GLU A 1 596 ? 21.043 12.272 -14.435 1.00 96.19 596 GLU A N 1
ATOM 4825 C CA . GLU A 1 596 ? 20.550 11.810 -15.736 1.00 96.19 596 GLU A CA 1
ATOM 4826 C C . GLU A 1 596 ? 19.509 12.776 -16.323 1.00 96.19 596 GLU A C 1
ATOM 4828 O O . GLU A 1 596 ? 19.584 13.134 -17.499 1.00 96.19 596 GLU A O 1
ATOM 4833 N N . GLN A 1 597 ? 18.574 13.269 -15.506 1.00 93.56 597 GLN A N 1
ATOM 4834 C CA . GLN A 1 597 ? 17.607 14.277 -15.940 1.00 93.56 597 GLN A CA 1
ATOM 4835 C C . GLN A 1 597 ? 18.308 15.550 -16.445 1.00 93.56 597 GLN A C 1
ATOM 4837 O O . GLN A 1 597 ? 17.950 16.071 -17.503 1.00 93.56 597 GLN A O 1
ATOM 4842 N N . LEU A 1 598 ? 19.340 16.032 -15.745 1.00 95.62 598 LEU A N 1
ATOM 4843 C CA . LEU A 1 598 ? 20.114 17.195 -16.196 1.00 95.62 598 LEU A CA 1
ATOM 4844 C C . LEU A 1 598 ? 20.824 16.951 -17.527 1.00 95.62 598 LEU A C 1
ATOM 4846 O O . LEU A 1 598 ? 20.896 17.869 -18.348 1.00 95.62 598 LEU A O 1
ATOM 4850 N N . TYR A 1 599 ? 21.342 15.741 -17.746 1.00 96.12 599 TYR A N 1
ATOM 4851 C CA . TYR A 1 599 ? 21.938 15.363 -19.024 1.00 96.12 599 TYR A CA 1
ATOM 4852 C C . TYR A 1 599 ? 20.920 15.483 -20.158 1.00 96.12 599 TYR A C 1
ATOM 4854 O O . TYR A 1 599 ? 21.168 16.197 -21.132 1.00 96.12 599 TYR A O 1
ATOM 4862 N N . ARG A 1 600 ? 19.756 14.842 -19.998 1.00 93.44 600 ARG A N 1
ATOM 4863 C CA . ARG A 1 600 ? 18.682 14.841 -21.003 1.00 93.44 600 ARG A CA 1
ATOM 4864 C C . ARG A 1 600 ? 18.201 16.256 -21.329 1.00 93.44 600 ARG A C 1
ATOM 4866 O O . ARG A 1 600 ? 18.021 16.619 -22.486 1.00 93.44 600 ARG A O 1
ATOM 4873 N N . GLU A 1 601 ? 18.048 17.106 -20.318 1.00 92.06 601 GLU A N 1
ATOM 4874 C CA . GLU A 1 601 ? 17.557 18.474 -20.515 1.00 92.06 601 GLU A CA 1
ATOM 4875 C C . GLU A 1 601 ? 18.597 19.403 -21.171 1.00 92.06 601 GLU A C 1
ATOM 4877 O O . GLU A 1 601 ? 18.287 20.183 -22.086 1.00 92.06 601 GLU A O 1
ATOM 4882 N N . GLU A 1 602 ? 19.843 19.361 -20.697 1.00 94.69 602 GLU A N 1
ATOM 4883 C CA . GLU A 1 602 ? 20.830 20.393 -21.020 1.00 94.69 602 GLU A CA 1
ATOM 4884 C C . GLU A 1 602 ? 21.851 19.959 -22.078 1.00 94.69 602 GLU A C 1
ATOM 4886 O O . GLU A 1 602 ? 22.347 20.824 -22.803 1.00 94.69 602 GLU A O 1
ATOM 4891 N N . LEU A 1 603 ? 22.136 18.660 -22.221 1.00 92.75 603 LEU A N 1
ATOM 4892 C CA . LEU A 1 603 ? 23.253 18.150 -23.028 1.00 92.75 603 LEU A CA 1
ATOM 4893 C C . LEU A 1 603 ? 22.859 17.175 -24.141 1.00 92.75 603 LEU A C 1
ATOM 4895 O O . LEU A 1 603 ? 23.562 17.129 -25.153 1.00 92.75 603 LEU A O 1
ATOM 4899 N N . GLU A 1 604 ? 21.776 16.413 -23.990 1.00 90.25 604 GLU A N 1
ATOM 4900 C CA . GLU A 1 604 ? 21.366 15.407 -24.976 1.00 90.25 604 GLU A CA 1
ATOM 4901 C C . GLU A 1 604 ? 21.150 16.041 -26.362 1.00 90.25 604 GLU A C 1
ATOM 4903 O O . GLU A 1 604 ? 20.484 17.069 -26.519 1.00 90.25 604 GLU A O 1
ATOM 4908 N N . GLY A 1 605 ? 21.819 15.477 -27.374 1.00 85.81 605 GLY A N 1
ATOM 4909 C CA . GLY A 1 605 ? 21.851 16.010 -28.742 1.00 85.81 605 GLY A CA 1
ATOM 4910 C C . GLY A 1 605 ? 22.624 17.329 -28.931 1.00 85.81 605 GLY A C 1
ATOM 4911 O O . GLY A 1 605 ? 22.651 17.854 -30.043 1.00 85.81 605 GLY A O 1
ATOM 4912 N N . LYS A 1 606 ? 23.249 17.880 -27.879 1.00 85.19 606 LYS A N 1
ATOM 4913 C CA . LYS A 1 606 ? 23.982 19.167 -27.884 1.00 85.19 606 LYS A CA 1
ATOM 4914 C C . LYS A 1 606 ? 25.466 19.032 -27.521 1.00 85.19 606 LYS A C 1
ATOM 4916 O O . LYS A 1 606 ? 26.234 19.959 -27.774 1.00 85.19 606 LYS A O 1
ATOM 4921 N N . SER A 1 607 ? 25.859 17.916 -26.912 1.00 83.31 607 SER A N 1
ATOM 4922 C CA . SER A 1 607 ? 27.219 17.620 -26.449 1.00 83.31 607 SER A CA 1
ATOM 4923 C C . SER A 1 607 ? 27.800 16.398 -27.165 1.00 83.31 607 SER A C 1
ATOM 4925 O O . SER A 1 607 ? 27.060 15.556 -27.664 1.00 83.31 607 SER A O 1
ATOM 4927 N N . SER A 1 608 ? 29.131 16.290 -27.195 1.00 82.44 608 SER A N 1
ATOM 4928 C CA . SER A 1 608 ? 29.846 15.086 -27.645 1.00 82.44 608 SER A CA 1
ATOM 4929 C C . SER A 1 608 ? 30.007 14.024 -26.549 1.00 82.44 608 SER A C 1
ATOM 4931 O O . SER A 1 608 ? 30.564 12.970 -26.825 1.00 82.44 608 SER A O 1
ATOM 4933 N N . VAL A 1 609 ? 29.603 14.333 -25.311 1.00 87.81 609 VAL A N 1
ATOM 4934 C CA . VAL A 1 609 ? 29.635 13.417 -24.159 1.00 87.81 609 VAL A CA 1
ATOM 4935 C C . VAL A 1 609 ? 28.338 12.613 -24.152 1.00 87.81 609 VAL A C 1
ATOM 4937 O O . VAL A 1 609 ? 27.257 13.209 -24.158 1.00 87.81 609 VAL A O 1
ATOM 4940 N N . ASP A 1 610 ? 28.433 11.286 -24.150 1.00 93.12 610 ASP A N 1
ATOM 4941 C CA . ASP A 1 610 ? 27.271 10.407 -24.007 1.00 93.12 610 ASP A CA 1
ATOM 4942 C C . ASP A 1 610 ? 26.844 10.251 -22.533 1.00 93.12 610 ASP A C 1
ATOM 4944 O O . ASP A 1 610 ? 27.515 10.726 -21.614 1.00 93.12 610 ASP A O 1
ATOM 4948 N N . LEU A 1 611 ? 25.672 9.654 -22.303 1.00 93.00 611 LEU A N 1
ATOM 4949 C CA . LEU A 1 611 ? 25.105 9.525 -20.960 1.00 93.00 611 LEU A CA 1
ATOM 4950 C C . LEU A 1 611 ? 25.947 8.615 -20.050 1.00 93.00 611 LEU A C 1
ATOM 4952 O O . LEU A 1 611 ? 26.061 8.896 -18.859 1.00 93.00 611 LEU A O 1
ATOM 4956 N N . GLU A 1 612 ? 26.534 7.546 -20.591 1.00 94.25 612 GLU A N 1
ATOM 4957 C CA . GLU A 1 612 ? 27.328 6.587 -19.815 1.00 94.25 612 GLU A CA 1
ATOM 4958 C C . GLU A 1 612 ? 28.622 7.239 -19.324 1.00 94.25 612 GLU A C 1
ATOM 4960 O O . GLU A 1 612 ? 28.922 7.200 -18.131 1.00 94.25 612 GLU A O 1
ATOM 4965 N N . GLU A 1 613 ? 29.327 7.945 -20.211 1.00 93.00 613 GLU A N 1
ATOM 4966 C CA . GLU A 1 613 ? 30.490 8.750 -19.851 1.00 93.00 613 GLU A CA 1
ATOM 4967 C C . GLU A 1 613 ? 30.125 9.840 -18.831 1.00 93.00 613 GLU A C 1
ATOM 4969 O O . GLU A 1 613 ? 30.856 10.069 -17.867 1.00 93.00 613 GLU A O 1
ATOM 4974 N N . PHE A 1 614 ? 28.979 10.501 -19.005 1.00 94.50 614 PHE A N 1
ATOM 4975 C CA . PHE A 1 614 ? 28.527 11.554 -18.099 1.00 94.50 614 PHE A CA 1
ATOM 4976 C C . PHE A 1 614 ? 28.248 11.047 -16.675 1.00 94.50 614 PHE A C 1
ATOM 4978 O O . PHE A 1 614 ? 28.651 11.694 -15.704 1.00 94.50 614 PHE A O 1
ATOM 4985 N N . LEU A 1 615 ? 27.575 9.900 -16.539 1.00 96.31 615 LEU A N 1
ATOM 4986 C CA . LEU A 1 615 ? 27.291 9.280 -15.241 1.00 96.31 615 LEU A CA 1
ATOM 4987 C C . LEU A 1 615 ? 28.541 8.636 -14.625 1.00 96.31 615 LEU A C 1
ATOM 4989 O O . LEU A 1 615 ? 28.715 8.715 -13.409 1.00 96.31 615 LEU A O 1
ATOM 4993 N N . GLY A 1 616 ? 29.452 8.106 -15.448 1.00 95.88 616 GLY A N 1
ATOM 4994 C CA . GLY A 1 616 ? 30.734 7.557 -15.000 1.00 95.88 616 GLY A CA 1
ATOM 4995 C C . GLY A 1 616 ? 31.585 8.566 -14.219 1.00 95.88 616 GLY A C 1
ATOM 4996 O O . GLY A 1 616 ? 32.243 8.205 -13.249 1.00 95.88 616 GLY A O 1
ATOM 4997 N N . ILE A 1 617 ? 31.497 9.861 -14.547 1.00 96.19 617 ILE A N 1
ATOM 4998 C CA . ILE A 1 617 ? 32.199 10.921 -13.798 1.00 96.19 617 ILE A CA 1
ATOM 4999 C C . ILE A 1 617 ? 31.700 11.021 -12.348 1.00 96.19 617 ILE A C 1
ATOM 5001 O O . ILE A 1 617 ? 32.482 11.339 -11.449 1.00 96.19 617 ILE A O 1
ATOM 5005 N N . LEU A 1 618 ? 30.405 10.789 -12.105 1.00 96.12 618 LEU A N 1
ATOM 5006 C CA . LEU A 1 618 ? 29.863 10.754 -10.746 1.00 96.12 618 LEU A CA 1
ATOM 5007 C C . LEU A 1 618 ? 30.342 9.500 -10.008 1.00 96.12 618 LEU A C 1
ATOM 5009 O O . LEU A 1 618 ? 30.745 9.615 -8.851 1.00 96.12 618 LEU A O 1
ATOM 5013 N N . ASP A 1 619 ? 30.332 8.343 -10.674 1.00 94.69 619 ASP A N 1
ATOM 5014 C CA . ASP A 1 619 ? 30.848 7.089 -10.115 1.00 94.69 619 ASP A CA 1
ATOM 5015 C C . ASP A 1 619 ? 32.324 7.196 -9.704 1.00 94.69 619 ASP A C 1
ATOM 5017 O O . ASP A 1 619 ? 32.696 6.711 -8.641 1.00 94.69 619 ASP A O 1
ATOM 5021 N N . ASP A 1 620 ? 33.141 7.903 -10.486 1.00 95.25 620 ASP A N 1
ATOM 5022 C CA . ASP A 1 620 ? 34.559 8.126 -10.184 1.00 95.25 620 ASP A CA 1
ATOM 5023 C C . ASP A 1 620 ? 34.804 9.022 -8.957 1.00 95.25 620 ASP A C 1
ATOM 5025 O O . ASP A 1 620 ? 35.893 8.999 -8.379 1.00 95.25 620 ASP A O 1
ATOM 5029 N N . VAL A 1 621 ? 33.845 9.884 -8.601 1.00 95.31 621 VAL A N 1
ATOM 5030 C CA . VAL A 1 621 ? 34.003 10.884 -7.528 1.00 95.31 621 VAL A CA 1
ATOM 5031 C C . VAL A 1 621 ? 33.278 10.501 -6.250 1.00 95.31 621 VAL A C 1
ATOM 5033 O O . VAL A 1 621 ? 33.687 10.954 -5.180 1.00 95.31 621 VAL A O 1
ATOM 5036 N N . ARG A 1 622 ? 32.183 9.743 -6.326 1.00 92.44 622 ARG A N 1
ATOM 5037 C CA . ARG A 1 622 ? 31.393 9.434 -5.134 1.00 92.44 622 ARG A CA 1
ATOM 5038 C C . ARG A 1 622 ? 32.202 8.634 -4.109 1.00 92.44 622 ARG A C 1
ATOM 5040 O O . ARG A 1 622 ? 33.013 7.781 -4.458 1.00 92.44 622 ARG A O 1
ATOM 5047 N N . ASP A 1 623 ? 31.964 8.940 -2.837 1.00 90.50 623 ASP A N 1
ATOM 5048 C CA . ASP A 1 623 ? 32.390 8.093 -1.721 1.00 90.50 623 ASP A CA 1
ATOM 5049 C C . ASP A 1 623 ? 31.602 6.755 -1.772 1.00 90.50 623 ASP A C 1
ATOM 5051 O O . ASP A 1 623 ? 30.752 6.557 -2.641 1.00 90.50 623 ASP A O 1
ATOM 5055 N N . ASP A 1 624 ? 31.878 5.819 -0.858 1.00 85.12 624 ASP A N 1
ATOM 5056 C CA . ASP A 1 624 ? 31.231 4.492 -0.810 1.00 85.12 624 ASP A CA 1
ATOM 5057 C C . ASP A 1 624 ? 29.763 4.571 -0.329 1.00 85.12 624 ASP A C 1
ATOM 5059 O O . ASP A 1 624 ? 29.435 4.164 0.785 1.00 85.12 624 ASP A O 1
ATOM 5063 N N . TRP A 1 625 ? 28.897 5.166 -1.157 1.00 87.31 625 TRP A N 1
ATOM 5064 C CA . TRP A 1 625 ? 27.436 5.214 -1.031 1.00 87.31 625 TRP A CA 1
ATOM 5065 C C . TRP A 1 625 ? 26.761 4.799 -2.336 1.00 87.31 625 TRP A C 1
ATOM 5067 O O . TRP A 1 625 ? 27.150 5.317 -3.408 1.00 87.31 625 TRP A O 1
#

Mean predicted aligned error: 10.0 Å

Organism: NCBI:txid333367

pLDDT: mean 91.44, std 6.11, range [56.91, 98.5]

Solvent-accessible surface area (backbone atoms only — not comparable to full-atom values): 32726 Å² total; per-residue (Å²): 46,48,54,47,73,51,75,37,41,61,42,34,81,77,74,46,83,58,67,63,40,51,48,52,52,50,55,52,23,62,69,34,46,89,41,84,50,30,98,57,33,48,34,43,36,36,39,36,34,28,47,62,67,67,42,45,76,72,59,80,42,73,73,45,78,45,72,38,79,95,38,26,30,36,44,30,33,36,77,45,63,29,67,60,50,68,77,35,43,66,61,42,39,36,52,56,50,53,51,45,53,52,51,44,46,58,72,38,20,78,86,28,59,32,46,41,70,60,53,51,53,52,48,41,50,57,71,22,80,40,44,68,58,43,66,26,24,32,30,29,36,65,22,74,94,76,68,26,17,32,36,33,34,27,66,40,52,51,85,60,32,28,32,35,33,37,34,64,47,80,35,87,58,64,80,55,67,91,49,56,91,73,55,43,58,27,53,38,59,43,82,90,42,72,74,38,66,46,49,38,33,22,68,46,55,54,36,53,72,73,48,44,78,55,47,71,45,80,67,74,69,92,77,92,73,91,44,78,40,88,58,90,75,76,40,60,69,56,53,51,42,50,55,46,70,74,35,57,67,64,57,51,52,46,20,60,64,32,59,85,45,87,52,67,46,78,44,69,88,42,81,42,53,26,37,41,48,56,50,32,61,68,60,48,60,36,30,70,88,61,64,72,55,82,67,32,51,32,34,34,30,35,42,44,70,41,75,58,78,65,57,61,64,57,42,45,79,34,53,62,31,29,36,41,35,36,39,59,42,77,44,47,67,46,72,41,61,68,31,39,33,26,37,40,38,37,41,31,44,66,24,34,36,39,35,46,18,81,60,51,42,34,44,32,41,31,50,43,64,34,94,72,28,41,65,46,57,56,52,90,48,66,25,36,38,35,40,42,29,75,69,36,58,71,71,64,46,46,70,38,50,63,74,58,37,50,36,31,43,35,40,32,40,29,51,64,45,52,35,42,62,49,27,74,76,50,25,71,19,33,32,43,37,40,32,32,63,61,17,32,45,38,58,61,65,22,53,53,60,24,51,50,27,26,35,42,35,43,30,34,42,36,76,61,41,46,76,52,56,57,42,62,74,65,30,83,43,53,34,32,43,38,36,35,44,26,34,31,59,24,48,52,46,48,52,68,74,45,55,45,60,38,63,41,78,46,77,44,49,65,36,49,75,68,54,46,77,75,32,64,90,39,79,56,48,75,36,54,78,37,96,76,46,52,62,69,51,37,54,49,52,51,53,46,50,56,52,40,48,55,49,48,59,66,44,88,51,69,69,55,43,50,54,44,42,40,56,50,25,50,49,50,41,53,45,24,73,70,52,82,57,61,44,43,76,67,53,39,50,48,56,51,51,43,50,51,50,44,40,59,75,52,33,61,95,72,52,96,71,52,70,67,65,58,51,46,48,33,66,75,54,44,57,103,92

Nearest PDB structures (foldseek):
  1fs2-assembly1_C  TM=5.918E-01  e=2.024E-01  Homo sapiens
  8bx8-assembly1_Q  TM=4.665E-01  e=3.838E-02  Tetrahymena thermophila
  7k5b-assembly1_Q  TM=4.665E-01  e=3.838E-02  Tetrahymena thermophila
  6wcq-assembly1_B  TM=4.624E-01  e=3.412E-01  Homo sapiens
  8esf-assembly1_A  TM=4.312E-01  e=6.635E-01  Homo sapiens

Secondary structure (DSSP, 8-state):
-EEEEPPPEEHHHHH---HHHHHHHHHHHHHHTT----SS--EEEEEEEE--HHHHHTTSS--EEEEETTTTEEEEEEEE-HHHHHHS-HHHHHHHHHHHHHHHHHHHTTTTT--HHHHHHHHHHHH-SSPPP-TTEEEEEEETTTTEEEEEEEEEE-SS-EEEEEBS--BSSPPPGGGGGG--BPEE-STT--SEE-EEEES-SS--TT-EEEEE-S-S-------EESS--SSHHHHHHHHHHTS-HHHHHHHHHHTT---EEEETTEEEETT--EE-HHHHHHHTT---GGG-TT--EEEEESS-THHHHHTBT-TT--EEEEES---SEEE-TTB---EEEEE-BT--EEE--TT--EEEEES-B-TT-EEES-TTS-EEEEEE-SSS-HHHHHHHHTT--EEEEEEEEEEEEEHHHHHHHHTT-SEEEEEEEEEEEE-GGGGGG-TT--EEEEEEEES--HHHHGGGGG-TT--EEEEEEEEHHHHHHHHHHHTTTSSEEEEEEEE-HHHHHHHTT-TTGGGTT-SSS-HHHHHHHHHHHHHHHHHHHH--SHHHHHHHHHHHHHHHHHHHHHTTT---HHHHHHHHHHHHHHHHHHTTTT-S--HHHHHHHHHHH----

InterPro domains:
  IPR029078 Immunity protein 44 [PF15571] (1-127)